Protein AF-A0A356DU57-F1 (afdb_monomer)

Mean predicted aligned error: 13.37 Å

Foldseek 3Di:
DVVVVVVVVVVVVVVVVVVVVVCVVPVLVVLLLLLLLLLLLQCQVVVVVLPPDDPVVNVVSVVVVVVVVVVVVVVVVVLVVLQVVLVVVLLVLQLPFQAQQDDPVLVVPPVSVVVRVVDHTSNVVSCCCPVVNCVPVVVVVVCVVVVVVVVVVSVVSSNVSSVVCSVCVVVVLCVVLVVDDPVCSVLVVVLVVQLSNVSNLVVNLLVCQLVVQQVVQLVQVVVVVQSNSNPLSNQLSVLLSQPPCSLVSSLVSLQVSLSSGDPVSSVVSSVSSNVSVVCCVPPPCCVSDPPPQPCSVQLVVLLVCCCPPVNDVCNNCSVSVSSSVSSVCVSVVVVVVCVPPPPPPLVVLVVVLVVLVVVQVPDPDDDPVSVVVSVVSVVVSVVRVVVVD

Structure (mmCIF, N/CA/C/O backbone):
data_AF-A0A356DU57-F1
#
_entry.id   AF-A0A356DU57-F1
#
loop_
_atom_site.group_PDB
_atom_site.id
_atom_site.type_symbol
_atom_site.label_atom_id
_atom_site.label_alt_id
_atom_site.label_comp_id
_atom_site.label_asym_id
_atom_site.label_entity_id
_atom_site.label_seq_id
_atom_site.pdbx_PDB_ins_code
_atom_site.Cartn_x
_atom_site.Cartn_y
_atom_site.Cartn_z
_atom_site.occupancy
_atom_site.B_iso_or_equiv
_atom_site.auth_seq_id
_atom_site.auth_comp_id
_atom_site.auth_asym_id
_atom_site.auth_atom_id
_atom_site.pdbx_PDB_model_num
ATOM 1 N N . MET A 1 1 ? -37.318 33.998 26.394 1.00 54.06 1 MET A N 1
ATOM 2 C CA . MET A 1 1 ? -36.430 32.819 26.567 1.00 54.06 1 MET A CA 1
ATOM 3 C C . MET A 1 1 ? -35.677 32.451 25.283 1.00 54.06 1 MET A C 1
ATOM 5 O O . MET A 1 1 ? -34.657 31.775 25.387 1.00 54.06 1 MET A O 1
ATOM 9 N N . ASP A 1 2 ? -36.084 32.950 24.110 1.00 60.78 2 ASP A N 1
ATOM 10 C CA . ASP A 1 2 ? -35.479 32.581 22.818 1.00 60.78 2 ASP A CA 1
ATOM 11 C C . ASP A 1 2 ? -34.066 33.132 22.570 1.00 60.78 2 ASP A C 1
ATOM 13 O O . ASP A 1 2 ? -33.224 32.410 22.040 1.00 60.78 2 ASP A O 1
ATOM 17 N N . ASN A 1 3 ? -33.730 34.332 23.065 1.00 67.50 3 ASN A N 1
ATOM 18 C CA . ASN A 1 3 ? -32.384 34.906 22.886 1.00 67.50 3 ASN A CA 1
ATOM 19 C C . ASN A 1 3 ? -31.258 34.086 23.536 1.00 67.50 3 ASN A C 1
ATOM 21 O O . ASN A 1 3 ? -30.157 34.024 22.997 1.00 67.50 3 ASN A O 1
ATOM 25 N N . LYS A 1 4 ? -31.513 33.421 24.673 1.00 69.44 4 LYS A N 1
ATOM 26 C CA . LYS A 1 4 ? -30.494 32.577 25.324 1.00 69.44 4 LYS A CA 1
ATOM 27 C C . LYS A 1 4 ? -30.204 31.318 24.509 1.00 69.44 4 LYS A C 1
ATOM 29 O O . LYS A 1 4 ? -29.050 30.920 24.414 1.00 69.44 4 LYS A O 1
ATOM 34 N N . ARG A 1 5 ? -31.233 30.731 23.887 1.00 69.81 5 ARG A N 1
ATOM 35 C CA . ARG A 1 5 ? -31.081 29.565 23.007 1.00 69.81 5 ARG A CA 1
ATOM 36 C C . ARG A 1 5 ? -30.359 29.950 21.718 1.00 69.81 5 ARG A C 1
ATOM 38 O O . ARG A 1 5 ? -29.391 29.287 21.354 1.00 69.81 5 ARG A O 1
ATOM 45 N N . ALA A 1 6 ? -30.746 31.065 21.097 1.00 72.81 6 ALA A N 1
ATOM 46 C CA . ALA A 1 6 ? -30.064 31.603 19.920 1.00 72.81 6 ALA A CA 1
ATOM 47 C C . ALA A 1 6 ? -28.575 31.882 20.190 1.00 72.81 6 ALA A C 1
ATOM 49 O O . ALA A 1 6 ? -27.726 31.467 19.405 1.00 72.81 6 ALA A O 1
ATOM 50 N N . PHE A 1 7 ? -28.242 32.479 21.341 1.00 79.50 7 PHE A N 1
ATOM 51 C CA . PHE A 1 7 ? -26.852 32.715 21.739 1.00 79.50 7 PHE A CA 1
ATOM 52 C C . PHE A 1 7 ? -26.071 31.411 21.955 1.00 79.50 7 PHE A C 1
ATOM 54 O O . PHE A 1 7 ? -24.942 31.292 21.488 1.00 79.50 7 PHE A O 1
ATOM 61 N N . THR A 1 8 ? -26.668 30.397 22.594 1.00 78.69 8 THR A N 1
ATOM 62 C CA . THR A 1 8 ? -26.006 29.089 22.753 1.00 78.69 8 THR A CA 1
ATOM 63 C C . THR A 1 8 ? -25.794 28.364 21.426 1.00 78.69 8 THR A C 1
ATOM 65 O O . THR A 1 8 ? -24.744 27.754 21.243 1.00 78.69 8 THR A O 1
ATOM 68 N N . TYR A 1 9 ? -26.737 28.454 20.481 1.00 82.81 9 TYR A N 1
ATOM 69 C CA . TYR A 1 9 ? -26.571 27.861 19.152 1.00 82.81 9 TYR A CA 1
ATOM 70 C C . TYR A 1 9 ? -25.523 28.610 18.325 1.00 82.81 9 TYR A C 1
ATOM 72 O O . TYR A 1 9 ? -24.688 27.966 17.698 1.00 82.81 9 TYR A O 1
ATOM 80 N N . ALA A 1 10 ? -25.506 29.945 18.379 1.00 77.75 10 ALA A N 1
ATOM 81 C CA . ALA A 1 10 ? -24.497 30.763 17.711 1.00 77.75 10 ALA A CA 1
ATOM 82 C C . ALA A 1 10 ? -23.092 30.521 18.286 1.00 77.75 10 ALA A C 1
ATOM 84 O O . ALA A 1 10 ? -22.138 30.355 17.532 1.00 77.75 10 ALA A O 1
ATOM 85 N N . ALA A 1 11 ? -22.965 30.420 19.613 1.00 80.94 11 ALA A N 1
ATOM 86 C CA . ALA A 1 11 ? -21.702 30.097 20.269 1.00 80.94 11 ALA A CA 1
ATOM 87 C C . ALA A 1 11 ? -21.226 28.680 19.917 1.00 80.94 11 ALA A C 1
ATOM 89 O O . ALA A 1 11 ? -20.065 28.500 19.558 1.00 80.94 11 ALA A O 1
ATOM 90 N N . ALA A 1 12 ? -22.115 27.681 19.951 1.00 83.00 12 ALA A N 1
ATOM 91 C CA . ALA A 1 12 ? -21.782 26.318 19.541 1.00 83.00 12 ALA A CA 1
ATOM 92 C C . ALA A 1 12 ? -21.354 26.259 18.066 1.00 83.00 12 ALA A C 1
ATOM 94 O O . ALA A 1 12 ? -20.351 25.625 17.747 1.00 83.00 12 ALA A O 1
ATOM 95 N N . PHE A 1 13 ? -22.065 26.959 17.179 1.00 86.25 13 PHE A N 1
ATOM 96 C CA . PHE A 1 13 ? -21.720 27.041 15.763 1.00 86.25 13 PHE A CA 1
ATOM 97 C C . PHE A 1 13 ? -20.368 27.726 15.543 1.00 86.25 13 PHE A C 1
ATOM 99 O O . PHE A 1 13 ? -19.541 27.180 14.821 1.00 86.25 13 PHE A O 1
ATOM 106 N N . SER A 1 14 ? -20.092 28.851 16.214 1.00 76.75 14 SER A N 1
ATOM 107 C CA . SER A 1 14 ? -18.785 29.522 16.152 1.00 76.75 14 SER A CA 1
ATOM 108 C C . SER A 1 14 ? -17.656 28.637 16.664 1.00 76.75 14 SER A C 1
ATOM 110 O O . SER A 1 14 ? -16.602 28.590 16.042 1.00 76.75 14 SER A O 1
ATOM 112 N N . VAL A 1 15 ? -17.859 27.898 17.758 1.00 87.31 15 VAL A N 1
ATOM 113 C CA . VAL A 1 15 ? -16.847 26.961 18.271 1.00 87.31 15 VAL A CA 1
ATOM 114 C C . VAL A 1 15 ? -16.588 25.842 17.266 1.00 87.31 15 VAL A C 1
ATOM 116 O O . VAL A 1 15 ? -15.430 25.510 17.008 1.00 87.31 15 VAL A O 1
ATOM 119 N N . VAL A 1 16 ? -17.637 25.287 16.654 1.00 86.75 16 VAL A N 1
ATOM 120 C CA . VAL A 1 16 ? -17.494 24.259 15.614 1.00 86.75 16 VAL A CA 1
ATOM 121 C C . VAL A 1 16 ? -16.788 24.828 14.383 1.00 86.75 16 VAL A C 1
ATOM 123 O O . VAL A 1 16 ? -15.819 24.232 13.925 1.00 86.75 16 VAL A O 1
ATOM 126 N N . ALA A 1 17 ? -17.204 25.993 13.886 1.00 79.00 17 ALA A N 1
ATOM 127 C CA . ALA A 1 17 ? -16.608 26.651 12.725 1.00 79.00 17 ALA A CA 1
ATOM 128 C C . ALA A 1 17 ? -15.134 27.007 12.961 1.00 79.00 17 ALA A C 1
ATOM 130 O O . ALA A 1 17 ? -14.296 26.752 12.101 1.00 79.00 17 ALA A O 1
ATOM 131 N N . LEU A 1 18 ? -14.798 27.521 14.146 1.00 82.25 18 LEU A N 1
ATOM 132 C CA . LEU A 1 18 ? -13.432 27.868 14.530 1.00 82.25 18 LEU A CA 1
ATOM 133 C C . LEU A 1 18 ? -12.562 26.616 14.702 1.00 82.25 18 LEU A C 1
ATOM 135 O O . LEU A 1 18 ? -11.420 26.599 14.253 1.00 82.25 18 LEU A O 1
ATOM 139 N N . THR A 1 19 ? -13.112 25.533 15.256 1.00 79.56 19 THR A N 1
ATOM 140 C CA . THR A 1 19 ? -12.423 24.232 15.317 1.00 79.56 19 THR A CA 1
ATOM 141 C C . THR A 1 19 ? -12.160 23.684 13.915 1.00 79.56 19 THR A C 1
ATOM 143 O O . THR A 1 19 ? -11.044 23.261 13.626 1.00 79.56 19 THR A O 1
ATOM 146 N N . VAL A 1 20 ? -13.154 23.726 13.022 1.00 79.81 20 VAL A N 1
ATOM 147 C CA . VAL A 1 20 ? -13.007 23.301 11.621 1.00 79.81 20 VAL A CA 1
ATOM 148 C C . VAL A 1 20 ? -11.976 24.164 10.891 1.00 79.81 20 VAL A C 1
ATOM 150 O O . VAL A 1 20 ? -11.138 23.618 10.181 1.00 79.81 20 VAL A O 1
ATOM 153 N N . PHE A 1 21 ? -11.976 25.482 11.109 1.00 78.44 21 PHE A N 1
ATOM 154 C CA . PHE A 1 21 ? -11.005 26.405 10.518 1.00 78.44 21 PHE A CA 1
ATOM 155 C C . PHE A 1 21 ? -9.574 26.124 10.993 1.00 78.44 21 PHE A C 1
ATOM 157 O O . PHE A 1 21 ? -8.658 26.051 10.178 1.00 78.44 21 PHE A O 1
ATOM 164 N N . ILE A 1 22 ? -9.376 25.889 12.295 1.00 76.56 22 ILE A N 1
ATOM 165 C CA . ILE A 1 22 ? -8.065 25.505 12.837 1.00 76.56 22 ILE A CA 1
ATOM 166 C C . ILE A 1 22 ? -7.623 24.154 12.263 1.00 76.56 22 ILE A C 1
ATOM 168 O O . ILE A 1 22 ? -6.485 24.022 11.821 1.00 76.56 22 ILE A O 1
ATOM 172 N N . LEU A 1 23 ? -8.509 23.155 12.219 1.00 72.31 23 LEU A N 1
ATOM 173 C CA . LEU A 1 23 ? -8.186 21.848 11.636 1.00 72.31 23 LEU A CA 1
ATOM 174 C C . LEU A 1 23 ? -7.859 21.943 10.140 1.00 72.31 23 LEU A C 1
ATOM 176 O O . LEU A 1 23 ? -7.007 21.202 9.656 1.00 72.31 23 LEU A O 1
ATOM 180 N N . TRP A 1 24 ? -8.496 22.867 9.419 1.00 72.06 24 TRP A N 1
ATOM 181 C CA . TRP A 1 24 ? -8.188 23.150 8.020 1.00 72.06 24 TRP A CA 1
ATOM 182 C C . TRP A 1 24 ? -6.812 23.811 7.856 1.00 72.06 24 TRP A C 1
ATOM 184 O O . TRP A 1 24 ? -6.039 23.393 6.994 1.00 72.06 24 TRP A O 1
ATOM 194 N N . GLN A 1 25 ? -6.464 24.762 8.729 1.00 74.12 25 GLN A N 1
ATOM 195 C CA . GLN A 1 25 ? -5.154 25.425 8.731 1.00 74.12 25 GLN A CA 1
ATOM 196 C C . GLN A 1 25 ? -4.005 24.452 9.039 1.00 74.12 25 GLN A C 1
ATOM 198 O O . GLN A 1 25 ? -2.888 24.641 8.561 1.00 74.12 25 GLN A O 1
ATOM 203 N N . VAL A 1 26 ? -4.277 23.401 9.819 1.00 75.25 26 VAL A N 1
ATOM 204 C CA . VAL A 1 26 ? -3.296 22.377 10.207 1.00 75.25 26 VAL A CA 1
ATOM 205 C C . VAL A 1 26 ? -3.611 21.020 9.559 1.00 75.25 26 VAL A C 1
ATOM 207 O O . VAL A 1 26 ? -3.512 19.963 10.187 1.00 75.25 26 VAL A O 1
ATOM 210 N N . ASN A 1 27 ? -3.991 21.051 8.281 1.00 76.12 27 ASN A N 1
ATOM 211 C CA . ASN A 1 27 ? -4.354 19.871 7.494 1.00 76.12 27 AS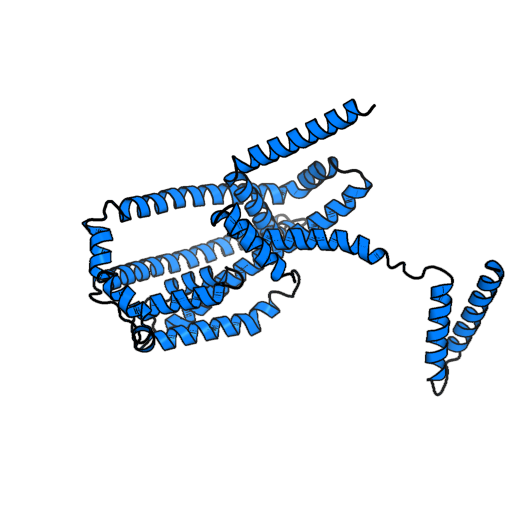N A CA 1
ATOM 212 C C . ASN A 1 27 ? -3.323 18.723 7.578 1.00 76.12 27 ASN A C 1
ATOM 214 O O . ASN A 1 27 ? -3.715 17.568 7.738 1.00 76.12 27 ASN A O 1
ATOM 218 N N . GLU A 1 28 ? -2.023 19.026 7.553 1.00 76.69 28 GLU A N 1
ATOM 219 C CA . GLU A 1 28 ? -0.937 18.039 7.658 1.00 76.69 28 GLU A CA 1
ATOM 220 C C . GLU A 1 28 ? -0.982 17.268 8.986 1.00 76.69 28 GLU A C 1
ATOM 222 O O . GLU A 1 28 ? -0.871 16.042 9.011 1.00 76.69 28 GLU A O 1
ATOM 227 N N . VAL A 1 29 ? -1.237 17.957 10.104 1.00 83.12 29 VAL A N 1
ATOM 228 C CA . VAL A 1 29 ? -1.334 17.303 11.419 1.00 83.12 29 VAL A CA 1
ATOM 229 C C . VAL A 1 29 ? -2.564 16.405 11.485 1.00 83.12 29 VAL A C 1
ATOM 231 O O . VAL A 1 29 ? -2.495 15.330 12.079 1.00 83.12 29 VAL A O 1
ATOM 234 N N . VAL A 1 30 ? -3.670 16.791 10.843 1.00 84.62 30 VAL A N 1
ATOM 235 C CA . VAL A 1 30 ? -4.871 15.946 10.764 1.00 84.62 30 VAL A CA 1
ATOM 236 C C . VAL A 1 30 ? -4.589 14.671 9.969 1.00 84.62 30 VAL A C 1
ATOM 238 O O . VAL A 1 30 ? -4.970 13.586 10.411 1.00 84.62 30 VAL A O 1
ATOM 241 N N . ILE A 1 31 ? -3.879 14.767 8.841 1.00 86.06 31 ILE A N 1
ATOM 242 C CA . ILE A 1 31 ? -3.482 13.591 8.053 1.00 86.06 31 ILE A CA 1
ATOM 243 C C . ILE A 1 31 ? -2.584 12.675 8.888 1.00 86.06 31 ILE A C 1
ATOM 245 O O . ILE A 1 31 ? -2.854 11.476 8.976 1.00 86.06 31 ILE A O 1
ATOM 249 N N . TYR A 1 32 ? -1.555 13.221 9.541 1.00 89.75 32 TYR A N 1
ATOM 250 C CA . TYR A 1 32 ? -0.648 12.433 10.381 1.00 89.75 32 TYR A CA 1
ATOM 251 C C . TYR A 1 32 ? -1.383 11.777 11.547 1.00 89.75 32 TYR A C 1
ATOM 253 O O . TYR A 1 32 ? -1.158 10.602 11.843 1.00 89.75 32 TYR A O 1
ATOM 261 N N . PHE A 1 33 ? -2.316 12.498 12.165 1.00 87.81 33 PHE A N 1
ATOM 262 C CA . PHE A 1 33 ? -3.172 11.963 13.212 1.00 87.81 33 PHE A CA 1
ATOM 263 C C . PHE A 1 33 ? -4.012 10.785 12.702 1.00 87.81 33 PHE A C 1
ATOM 265 O O . PHE A 1 33 ? -3.965 9.704 13.292 1.00 87.81 33 PHE A O 1
ATOM 272 N N . LEU A 1 34 ? -4.716 10.936 11.578 1.00 89.31 34 LEU A N 1
ATOM 273 C CA . LEU A 1 34 ? -5.542 9.867 11.007 1.00 89.31 34 LEU A CA 1
ATOM 274 C C . LEU A 1 34 ? -4.708 8.656 10.570 1.00 89.31 34 LEU A C 1
ATOM 276 O O . LEU A 1 34 ? -5.070 7.519 10.876 1.00 89.31 34 LEU A O 1
ATOM 280 N N . LEU A 1 35 ? -3.565 8.881 9.918 1.00 90.94 35 LEU A N 1
ATOM 281 C CA . LEU A 1 35 ? -2.644 7.807 9.540 1.00 90.94 35 LEU A CA 1
ATOM 282 C C . LEU A 1 35 ? -2.079 7.087 10.767 1.00 90.94 35 LEU A C 1
ATOM 284 O O . LEU A 1 35 ? -1.934 5.866 10.736 1.00 90.94 35 LEU A O 1
ATOM 288 N N . SER A 1 36 ? -1.814 7.805 11.861 1.00 92.31 36 SER A N 1
ATOM 289 C CA . SER A 1 36 ? -1.348 7.201 13.113 1.00 92.31 36 SER A CA 1
ATOM 290 C C . SER A 1 36 ? -2.403 6.308 13.762 1.00 92.31 36 SER A C 1
ATOM 292 O O . SER A 1 36 ? -2.055 5.261 14.303 1.00 92.31 36 SER A O 1
ATOM 294 N N . LEU A 1 37 ? -3.690 6.660 13.655 1.00 91.00 37 LEU A N 1
ATOM 295 C CA . LEU A 1 37 ? -4.784 5.815 14.132 1.00 91.00 37 LEU A CA 1
ATOM 296 C C . LEU A 1 37 ? -4.881 4.530 13.310 1.00 91.00 37 LEU A C 1
ATOM 298 O O . LEU A 1 37 ? -4.974 3.446 13.883 1.00 91.00 37 LEU A O 1
ATOM 302 N N . VAL A 1 38 ? -4.800 4.639 11.978 1.00 91.75 38 VAL A N 1
ATOM 303 C CA . VAL A 1 38 ? -4.789 3.469 11.085 1.00 91.75 38 VAL A CA 1
ATOM 304 C C . VAL A 1 38 ? -3.577 2.587 11.380 1.00 91.75 38 VAL A C 1
ATOM 306 O O . VAL A 1 38 ? -3.723 1.378 11.550 1.00 91.75 38 VAL A O 1
ATOM 309 N N . LEU A 1 39 ? -2.386 3.176 11.503 1.00 92.88 39 LEU A N 1
ATOM 310 C CA . LEU A 1 39 ? -1.169 2.436 11.829 1.00 92.88 39 LEU A CA 1
ATOM 311 C C . LEU A 1 39 ? -1.253 1.787 13.219 1.00 92.88 39 LEU A C 1
ATOM 313 O O . LEU A 1 39 ? -0.836 0.642 13.388 1.00 92.88 39 LEU A O 1
ATOM 317 N N . GLY A 1 40 ? -1.831 2.479 14.198 1.00 91.19 40 GLY A N 1
ATOM 318 C CA . GLY A 1 40 ? -2.050 1.947 15.541 1.00 91.19 40 GLY A CA 1
ATOM 319 C C . GLY A 1 40 ? -2.976 0.738 15.507 1.00 91.19 40 GLY A C 1
ATOM 320 O O . GLY A 1 40 ? -2.666 -0.293 16.098 1.00 91.19 40 GLY A O 1
ATOM 321 N N . ALA A 1 41 ? -4.057 0.816 14.733 1.00 90.50 41 ALA A N 1
ATOM 322 C CA . ALA A 1 41 ? -4.977 -0.293 14.513 1.00 90.50 41 ALA A CA 1
ATOM 323 C C . ALA A 1 41 ? -4.325 -1.496 13.800 1.00 90.50 41 ALA A C 1
ATOM 325 O O . ALA A 1 41 ? -4.656 -2.645 14.100 1.00 90.50 41 ALA A O 1
ATOM 326 N N . ILE A 1 42 ? -3.376 -1.265 12.884 1.00 91.69 42 ILE A N 1
ATOM 327 C CA . ILE A 1 42 ? -2.590 -2.331 12.232 1.00 91.69 42 ILE A CA 1
ATOM 328 C C . ILE A 1 42 ? -1.709 -3.064 13.251 1.00 91.69 42 ILE A C 1
ATOM 330 O O . ILE A 1 42 ? -1.654 -4.294 13.239 1.00 91.69 42 ILE A O 1
ATOM 334 N N . ILE A 1 43 ? -1.025 -2.318 14.124 1.00 90.19 43 ILE A N 1
ATOM 335 C CA . ILE A 1 43 ? -0.075 -2.856 15.114 1.00 90.19 43 ILE A CA 1
ATOM 336 C C . ILE A 1 43 ? -0.806 -3.482 16.314 1.00 90.19 43 ILE A C 1
ATOM 338 O O . ILE A 1 43 ? -0.270 -4.360 16.993 1.00 90.19 43 ILE A O 1
ATOM 342 N N . ARG A 1 44 ? -2.051 -3.073 16.574 1.00 87.81 44 ARG A N 1
ATOM 343 C CA . ARG A 1 44 ? -2.813 -3.437 17.773 1.00 87.81 44 ARG A CA 1
ATOM 344 C C . ARG A 1 44 ? -2.904 -4.935 18.077 1.00 87.81 44 ARG A C 1
ATOM 346 O O . ARG A 1 44 ? -2.620 -5.276 19.221 1.00 87.81 44 ARG A O 1
ATOM 353 N N . PRO A 1 45 ? -3.201 -5.846 17.130 1.00 86.62 45 PRO A N 1
ATOM 354 C CA . PRO A 1 45 ? -3.248 -7.278 17.430 1.00 86.62 45 PRO A CA 1
ATOM 355 C C . PRO A 1 45 ? -1.931 -7.809 18.007 1.00 86.62 45 PRO A C 1
ATOM 357 O O . PRO A 1 45 ? -1.940 -8.667 18.886 1.00 86.62 45 PRO A O 1
ATOM 360 N N . PHE A 1 46 ? -0.797 -7.269 17.551 1.00 85.56 46 PHE A N 1
ATOM 361 C CA . PHE A 1 46 ? 0.515 -7.611 18.090 1.00 85.56 46 PHE A CA 1
ATOM 362 C C . PHE A 1 46 ? 0.704 -7.047 19.504 1.00 85.56 46 PHE A C 1
ATOM 364 O O . PHE A 1 46 ? 1.157 -7.762 20.394 1.00 85.56 46 PHE A O 1
ATOM 371 N N . ALA A 1 47 ? 0.305 -5.796 19.744 1.00 84.44 47 ALA A N 1
ATOM 372 C CA . ALA A 1 47 ? 0.357 -5.202 21.080 1.00 84.44 47 ALA A CA 1
ATOM 373 C C . ALA A 1 47 ? -0.541 -5.946 22.087 1.00 84.44 47 ALA A C 1
ATOM 375 O O . ALA A 1 47 ? -0.127 -6.183 23.221 1.00 84.44 47 ALA A O 1
ATOM 376 N N . ASP A 1 48 ? -1.742 -6.355 21.674 1.00 84.88 48 ASP A N 1
ATOM 377 C CA . ASP A 1 48 ? -2.671 -7.125 22.502 1.00 84.88 48 ASP A CA 1
ATOM 378 C C . ASP A 1 48 ? -2.171 -8.552 22.755 1.00 84.88 48 ASP A C 1
ATOM 380 O O . ASP A 1 48 ? -2.308 -9.048 23.870 1.00 84.88 48 ASP A O 1
ATOM 384 N N . TYR A 1 49 ? -1.508 -9.183 21.780 1.00 85.06 49 TYR A N 1
ATOM 385 C CA . TYR A 1 49 ? -0.861 -10.488 21.958 1.00 85.06 49 TYR A CA 1
ATOM 386 C C . TYR A 1 49 ? 0.217 -10.480 23.059 1.00 85.06 49 TYR A C 1
ATOM 388 O O . TYR A 1 49 ? 0.430 -11.496 23.726 1.00 85.06 49 TYR A O 1
ATOM 396 N N . LEU A 1 50 ? 0.878 -9.338 23.278 1.00 85.19 50 LEU A N 1
ATOM 397 C CA . LEU A 1 50 ? 1.875 -9.164 24.339 1.00 85.19 50 LEU A CA 1
ATOM 398 C C . LEU A 1 50 ? 1.251 -8.946 25.728 1.00 85.19 50 LEU A C 1
ATOM 400 O O . LEU A 1 50 ? 1.931 -9.155 26.738 1.00 85.19 50 LEU A O 1
ATOM 404 N N . LYS A 1 51 ? -0.025 -8.543 25.816 1.00 83.38 51 LYS A N 1
ATOM 405 C CA . LYS A 1 51 ? -0.704 -8.319 27.101 1.00 83.38 51 LYS A CA 1
ATOM 406 C C . LYS A 1 51 ? -0.920 -9.661 27.811 1.00 83.38 51 LYS A C 1
ATOM 408 O O . LYS A 1 51 ? -1.517 -10.581 27.267 1.00 83.38 51 LYS A O 1
ATOM 413 N N . GLY A 1 52 ? -0.432 -9.775 29.048 1.00 80.50 52 GLY A N 1
ATOM 414 C CA . GLY A 1 52 ? -0.583 -10.983 29.873 1.00 80.50 52 GLY A CA 1
ATOM 415 C C . GLY A 1 52 ? 0.451 -12.089 29.618 1.00 80.50 52 GLY A C 1
ATOM 416 O O . GLY A 1 52 ? 0.344 -13.163 30.206 1.00 80.50 52 GLY A O 1
ATOM 417 N N . LYS A 1 53 ? 1.464 -11.845 28.777 1.00 88.62 53 LYS A N 1
ATOM 418 C CA . LYS A 1 53 ? 2.595 -12.761 28.561 1.00 88.62 53 LYS A CA 1
ATOM 419 C C . LYS A 1 53 ? 3.677 -12.579 29.633 1.00 88.62 53 LYS A C 1
ATOM 421 O O . LYS A 1 53 ? 3.824 -11.504 30.215 1.00 88.62 53 LYS A O 1
ATOM 426 N N . SER A 1 54 ? 4.461 -13.629 29.893 1.00 91.12 54 SER A N 1
ATOM 427 C CA . SER A 1 54 ? 5.602 -13.542 30.819 1.00 91.12 54 SER A CA 1
ATOM 428 C C . SER A 1 54 ? 6.710 -12.643 30.251 1.00 91.12 54 SER A C 1
ATOM 430 O O . SER A 1 54 ? 6.811 -12.464 29.036 1.00 91.12 54 SER A O 1
ATOM 432 N N . ARG A 1 55 ? 7.593 -12.100 31.106 1.00 88.62 55 ARG A N 1
ATOM 433 C CA . ARG A 1 55 ? 8.701 -11.223 30.660 1.00 88.62 55 ARG A CA 1
ATOM 434 C C . ARG A 1 55 ? 9.550 -11.861 29.550 1.00 88.62 55 ARG A C 1
ATOM 436 O O . ARG A 1 55 ? 9.916 -11.179 28.602 1.00 88.62 55 ARG A O 1
ATOM 443 N N . ILE A 1 56 ? 9.799 -13.169 29.633 1.00 89.56 56 ILE A N 1
ATOM 444 C CA . ILE A 1 56 ? 10.566 -13.928 28.631 1.00 89.56 56 ILE A CA 1
ATOM 445 C C . ILE A 1 56 ? 9.810 -13.998 27.300 1.00 89.56 56 ILE A C 1
ATOM 447 O O . ILE A 1 56 ? 10.396 -13.761 26.250 1.00 89.56 56 ILE A O 1
ATOM 451 N N . GLN A 1 57 ? 8.502 -14.272 27.330 1.00 88.69 57 GLN A N 1
ATOM 452 C CA . GLN A 1 57 ? 7.671 -14.317 26.121 1.00 88.69 57 GLN A CA 1
ATOM 453 C C . GLN A 1 57 ? 7.580 -12.949 25.438 1.00 88.69 57 GLN A C 1
ATOM 455 O O . GLN A 1 57 ? 7.575 -12.884 24.209 1.00 88.69 57 GLN A O 1
ATOM 460 N N . ILE A 1 58 ? 7.544 -11.863 26.217 1.00 87.88 58 ILE A N 1
ATOM 461 C CA . ILE A 1 58 ? 7.589 -10.495 25.690 1.00 87.88 58 ILE A CA 1
ATOM 462 C C . ILE A 1 58 ? 8.930 -10.248 24.994 1.00 87.88 58 ILE A C 1
ATOM 464 O O . ILE A 1 58 ? 8.934 -9.838 23.836 1.00 87.88 58 ILE A O 1
ATOM 468 N N . ILE A 1 59 ? 10.055 -10.555 25.651 1.00 89.19 59 ILE A N 1
ATOM 469 C CA . ILE A 1 59 ? 11.397 -10.398 25.064 1.00 89.19 59 ILE A CA 1
ATOM 470 C C . ILE A 1 59 ? 11.522 -11.217 23.777 1.00 89.19 59 ILE A C 1
ATOM 472 O O . ILE A 1 59 ? 11.964 -10.682 22.766 1.00 89.19 59 ILE A O 1
ATOM 476 N N . LEU A 1 60 ? 11.084 -12.479 23.783 1.00 89.88 60 LEU A N 1
ATOM 477 C CA . LEU A 1 60 ? 11.151 -13.353 22.611 1.00 89.88 60 LEU A CA 1
ATOM 478 C C . LEU A 1 60 ? 10.286 -12.829 21.456 1.00 89.88 60 LEU A C 1
ATOM 480 O O . LEU A 1 60 ? 10.713 -12.854 20.306 1.00 89.88 60 LEU A O 1
ATOM 484 N N . SER A 1 61 ? 9.094 -12.312 21.756 1.00 87.88 61 SER A N 1
ATOM 485 C CA . SER A 1 61 ? 8.198 -11.740 20.745 1.00 87.88 61 SER A CA 1
ATOM 486 C C . SER A 1 61 ? 8.750 -10.435 20.166 1.00 87.88 61 SER A C 1
ATOM 488 O O . SER A 1 61 ? 8.669 -10.221 18.959 1.00 87.88 61 SER A O 1
ATOM 490 N N . ILE A 1 62 ? 9.352 -9.579 21.000 1.00 88.19 62 ILE A N 1
ATOM 491 C CA . ILE A 1 62 ? 10.028 -8.351 20.556 1.00 88.19 62 ILE A CA 1
ATOM 492 C C . ILE A 1 62 ? 11.266 -8.697 19.722 1.00 88.19 62 ILE A C 1
ATOM 494 O O . ILE A 1 62 ? 11.457 -8.114 18.659 1.00 88.19 62 ILE A O 1
ATOM 498 N N . ALA A 1 63 ? 12.077 -9.666 20.152 1.00 90.56 63 ALA A N 1
ATOM 499 C CA . ALA A 1 63 ? 13.238 -10.137 19.399 1.00 90.56 63 ALA A CA 1
ATOM 500 C C . ALA A 1 63 ? 12.825 -10.731 18.043 1.00 90.56 63 ALA A C 1
ATOM 502 O O . ALA A 1 63 ? 13.425 -10.406 17.022 1.00 90.56 63 ALA A O 1
ATOM 503 N N . GLY A 1 64 ? 11.755 -11.532 18.012 1.00 90.94 64 GLY A N 1
ATOM 504 C CA . GLY A 1 64 ? 11.168 -12.052 16.777 1.00 90.94 64 GLY A CA 1
ATOM 505 C C . GLY A 1 64 ? 10.680 -10.938 15.848 1.00 90.94 64 GLY A C 1
ATOM 506 O O . GLY A 1 64 ? 10.987 -10.958 14.659 1.00 90.94 64 GLY A O 1
ATOM 507 N N . LEU A 1 65 ? 9.991 -9.924 16.382 1.00 88.94 65 LEU A N 1
ATOM 508 C CA . LEU A 1 65 ? 9.580 -8.753 15.604 1.00 88.94 65 LEU A CA 1
ATOM 509 C C . LEU A 1 65 ? 10.791 -7.995 15.040 1.00 88.94 65 LEU A C 1
ATOM 511 O O . LEU A 1 65 ? 10.791 -7.650 13.861 1.00 88.94 65 LEU A O 1
ATOM 515 N N . LEU A 1 66 ? 11.825 -7.757 15.851 1.00 89.19 66 LEU A N 1
ATOM 516 C CA . LEU A 1 66 ? 13.053 -7.093 15.408 1.00 89.19 66 LEU A CA 1
ATOM 517 C C . LEU A 1 66 ? 13.756 -7.883 14.302 1.00 89.19 66 LEU A C 1
ATOM 519 O O . LEU A 1 66 ? 14.216 -7.278 13.338 1.00 89.19 66 LEU A O 1
ATOM 523 N N . LEU A 1 67 ? 13.783 -9.215 14.389 1.00 93.94 67 LEU A N 1
ATOM 524 C CA . LEU A 1 67 ? 14.310 -10.075 13.326 1.00 93.94 67 LEU A CA 1
ATOM 525 C C . LEU A 1 67 ? 13.486 -9.975 12.038 1.00 93.94 67 LEU A C 1
ATOM 527 O O . LEU A 1 67 ? 14.067 -9.876 10.961 1.00 93.94 67 LEU A O 1
ATOM 531 N N . VAL A 1 68 ? 12.152 -9.946 12.127 1.00 91.00 68 VAL A N 1
ATOM 532 C CA . VAL A 1 68 ? 11.279 -9.746 10.955 1.00 91.00 68 VAL A CA 1
ATOM 533 C C . VAL A 1 68 ? 11.514 -8.371 10.327 1.00 91.00 68 VAL A C 1
ATOM 535 O O . VAL A 1 68 ? 11.643 -8.275 9.107 1.00 91.00 68 VAL A O 1
ATOM 538 N N . ILE A 1 69 ? 11.625 -7.314 11.137 1.00 88.69 69 ILE A N 1
ATOM 539 C CA . ILE A 1 69 ? 11.912 -5.953 10.661 1.00 88.69 69 ILE A CA 1
ATOM 540 C C . ILE A 1 69 ? 13.302 -5.888 10.020 1.00 88.69 69 ILE A C 1
ATOM 542 O O . ILE A 1 69 ? 13.441 -5.320 8.940 1.00 88.69 69 ILE A O 1
ATOM 546 N N . ALA A 1 70 ? 14.319 -6.492 10.637 1.00 91.88 70 ALA A N 1
ATOM 547 C CA . ALA A 1 70 ? 15.672 -6.546 10.091 1.00 91.88 70 ALA A CA 1
ATOM 548 C C . ALA A 1 70 ? 15.719 -7.335 8.773 1.00 91.88 70 ALA A C 1
ATOM 550 O O . ALA A 1 70 ? 16.328 -6.878 7.808 1.00 91.88 70 ALA A O 1
ATOM 551 N N . GLY A 1 71 ? 15.026 -8.476 8.699 1.00 93.81 71 GLY A N 1
ATOM 552 C CA . GLY A 1 71 ? 14.901 -9.277 7.481 1.00 93.81 71 GLY A CA 1
ATOM 553 C C . GLY A 1 71 ? 14.185 -8.525 6.358 1.00 93.81 71 GLY A C 1
ATOM 554 O O . GLY A 1 71 ? 14.668 -8.509 5.225 1.00 93.81 71 GLY A O 1
ATOM 555 N N . LEU A 1 72 ? 13.083 -7.835 6.671 1.00 91.31 72 LEU A N 1
ATOM 556 C CA . LEU A 1 72 ? 12.380 -6.973 5.720 1.00 91.31 72 LEU A CA 1
ATOM 557 C C . LEU A 1 72 ? 13.264 -5.802 5.271 1.00 91.31 72 LEU A C 1
ATOM 559 O O . LEU A 1 72 ? 13.324 -5.505 4.081 1.00 91.31 72 LEU A O 1
ATOM 563 N N . GLY A 1 73 ? 13.986 -5.167 6.196 1.00 89.81 73 GLY A N 1
ATOM 564 C CA . GLY A 1 73 ? 14.922 -4.083 5.903 1.00 89.81 73 GLY A CA 1
ATOM 565 C C . GLY A 1 73 ? 16.059 -4.530 4.985 1.00 89.81 73 GLY A C 1
ATOM 566 O O . GLY A 1 73 ? 16.360 -3.853 4.004 1.00 89.81 73 GLY A O 1
ATOM 567 N N . TYR A 1 74 ? 16.633 -5.707 5.235 1.00 92.81 74 TYR A N 1
ATOM 568 C CA . TYR A 1 74 ? 17.648 -6.306 4.371 1.00 92.81 74 TYR A CA 1
ATOM 569 C C . TYR A 1 74 ? 17.088 -6.654 2.983 1.00 92.81 74 TYR A C 1
ATOM 571 O O . TYR A 1 74 ? 17.703 -6.332 1.966 1.00 92.81 74 TYR A O 1
ATOM 579 N N . PHE A 1 75 ? 15.885 -7.236 2.917 1.00 91.81 75 PHE A N 1
ATOM 580 C CA . PHE A 1 75 ? 15.191 -7.491 1.652 1.00 91.81 75 PHE A CA 1
ATOM 581 C C . PHE A 1 75 ? 14.960 -6.198 0.855 1.00 91.81 75 PHE A C 1
ATOM 583 O O . PHE A 1 75 ? 15.242 -6.147 -0.345 1.00 91.81 75 PHE A O 1
ATOM 590 N N . LEU A 1 76 ? 14.495 -5.133 1.510 1.00 90.19 76 LEU A N 1
ATOM 591 C CA . LEU A 1 76 ? 14.307 -3.823 0.886 1.00 90.19 76 LEU A CA 1
ATOM 592 C C . LEU A 1 76 ? 15.636 -3.218 0.422 1.00 90.19 76 LEU A C 1
ATOM 594 O O . LEU A 1 76 ? 15.697 -2.705 -0.691 1.00 90.19 76 LEU A O 1
ATOM 598 N N . TYR A 1 77 ? 16.704 -3.332 1.214 1.00 89.69 77 TYR A N 1
ATOM 599 C CA . TYR A 1 77 ? 18.043 -2.862 0.849 1.00 89.69 77 TYR A CA 1
ATOM 600 C C . TYR A 1 77 ? 18.555 -3.520 -0.443 1.00 89.69 77 TYR A C 1
ATOM 602 O O . TYR A 1 77 ? 18.996 -2.825 -1.363 1.00 89.69 77 TYR A O 1
ATOM 610 N N . LEU A 1 78 ? 18.421 -4.846 -0.563 1.00 90.69 78 LEU A N 1
ATOM 611 C CA . LEU A 1 78 ? 18.809 -5.573 -1.777 1.00 90.69 78 LEU A CA 1
ATOM 612 C C . LEU A 1 78 ? 18.005 -5.124 -3.003 1.00 90.69 78 LEU A C 1
ATOM 614 O O . LEU A 1 78 ? 18.569 -4.935 -4.085 1.00 90.69 78 LEU A O 1
ATOM 618 N N . ASN A 1 79 ? 16.694 -4.935 -2.842 1.00 90.19 79 ASN A N 1
ATOM 619 C CA . ASN A 1 79 ? 15.838 -4.447 -3.921 1.00 90.19 79 ASN A CA 1
ATOM 620 C C . ASN A 1 79 ? 16.152 -2.995 -4.285 1.00 90.19 79 ASN A C 1
ATOM 622 O O . ASN A 1 79 ? 16.155 -2.676 -5.466 1.00 90.19 79 ASN A O 1
ATOM 626 N N . MET A 1 80 ? 16.491 -2.137 -3.321 1.00 86.00 80 MET A N 1
ATOM 627 C CA . MET A 1 80 ? 16.871 -0.744 -3.574 1.00 86.00 80 MET A CA 1
ATOM 628 C C . MET A 1 80 ? 18.161 -0.650 -4.397 1.00 86.00 80 MET A C 1
ATOM 630 O O . MET A 1 80 ? 18.255 0.156 -5.321 1.00 86.00 80 MET A O 1
ATOM 634 N N . MET A 1 81 ? 19.137 -1.520 -4.122 1.00 88.12 81 MET A N 1
ATOM 635 C CA . MET A 1 81 ? 20.370 -1.607 -4.910 1.00 88.12 81 MET A CA 1
ATOM 636 C C . MET A 1 81 ? 20.126 -2.107 -6.345 1.00 88.12 81 MET A C 1
ATOM 638 O O . MET A 1 81 ? 20.853 -1.732 -7.264 1.00 88.12 81 MET A O 1
ATOM 642 N N . ARG A 1 82 ? 19.121 -2.964 -6.562 1.00 90.75 82 ARG A N 1
ATOM 643 C CA . ARG A 1 82 ? 18.697 -3.365 -7.916 1.00 90.75 82 ARG A CA 1
ATOM 644 C C . ARG A 1 82 ? 17.922 -2.250 -8.604 1.00 90.75 82 ARG A C 1
ATOM 646 O O . ARG A 1 82 ? 18.226 -1.923 -9.743 1.00 90.75 82 ARG A O 1
ATOM 653 N N . LEU A 1 83 ? 16.995 -1.627 -7.884 1.00 90.31 83 LEU A N 1
ATOM 654 C CA . LEU A 1 83 ? 16.175 -0.525 -8.359 1.00 90.31 83 LEU A CA 1
ATOM 655 C C . LEU A 1 83 ? 17.038 0.642 -8.836 1.00 90.31 83 LEU A C 1
ATOM 657 O O . LEU A 1 83 ? 16.776 1.176 -9.903 1.00 90.31 83 LEU A O 1
ATOM 661 N N . SER A 1 84 ? 18.100 1.004 -8.111 1.00 86.06 84 SER A N 1
ATOM 662 C CA . SER A 1 84 ? 19.008 2.072 -8.547 1.00 86.06 84 SER A CA 1
ATOM 663 C C . SER A 1 84 ? 19.698 1.742 -9.873 1.00 86.06 84 SER A C 1
ATOM 665 O O . SER A 1 84 ? 19.794 2.603 -10.745 1.00 86.06 84 SER A O 1
ATOM 667 N N . LYS A 1 85 ? 20.113 0.485 -10.078 1.00 90.94 85 LYS A N 1
ATOM 668 C CA . LYS A 1 85 ? 20.664 0.022 -11.360 1.00 90.94 85 LYS A CA 1
ATOM 669 C C . LYS A 1 85 ? 19.615 0.055 -12.468 1.00 90.94 85 LYS A C 1
ATOM 671 O O . LYS A 1 85 ? 19.915 0.544 -13.549 1.00 90.94 85 LYS A O 1
ATOM 676 N N . GLU A 1 86 ? 18.402 -0.426 -12.204 1.00 91.25 86 GLU A N 1
ATOM 677 C CA . GLU A 1 86 ? 17.289 -0.413 -13.164 1.00 91.25 86 GLU A CA 1
ATOM 678 C C . GLU A 1 86 ? 16.893 1.014 -13.558 1.00 91.25 86 GLU A C 1
ATOM 680 O O . GLU A 1 86 ? 16.717 1.296 -14.740 1.00 91.25 86 GLU A O 1
ATOM 685 N N . VAL A 1 87 ? 16.829 1.933 -12.592 1.00 87.75 87 VAL A N 1
ATOM 686 C CA . VAL A 1 87 ? 16.567 3.357 -12.832 1.00 87.75 87 VAL A CA 1
ATOM 687 C C . VAL A 1 87 ? 17.687 3.970 -13.667 1.00 87.75 87 VAL A C 1
ATOM 689 O O . VAL A 1 87 ? 17.390 4.603 -14.673 1.00 87.75 87 VAL A O 1
ATOM 692 N N . ASN A 1 88 ? 18.959 3.733 -13.330 1.00 86.56 88 ASN A N 1
ATOM 693 C CA . ASN A 1 88 ? 20.087 4.229 -14.127 1.00 86.56 88 ASN A CA 1
ATOM 694 C C . ASN A 1 88 ? 20.062 3.674 -15.561 1.00 86.56 88 ASN A C 1
ATOM 696 O O . ASN A 1 88 ? 20.295 4.409 -16.517 1.00 86.56 88 ASN A O 1
ATOM 700 N N . LEU A 1 89 ? 19.734 2.390 -15.730 1.00 88.88 89 LEU A N 1
ATOM 701 C CA . LEU A 1 89 ? 19.561 1.779 -17.048 1.00 88.88 89 LEU A CA 1
ATOM 702 C C . LEU A 1 89 ? 18.399 2.412 -17.820 1.00 88.88 89 LEU A C 1
ATOM 704 O O . LEU A 1 89 ? 18.539 2.667 -19.014 1.00 88.88 89 LEU A O 1
ATOM 708 N N . MET A 1 90 ? 17.267 2.680 -17.166 1.00 85.88 90 MET A N 1
ATOM 709 C CA . MET A 1 90 ? 16.110 3.328 -17.789 1.00 85.88 90 MET A CA 1
ATOM 710 C C . MET A 1 90 ? 16.445 4.760 -18.211 1.00 85.88 90 MET A C 1
ATOM 712 O O . MET A 1 90 ? 16.166 5.140 -19.343 1.00 85.88 90 MET A O 1
ATOM 716 N N . VAL A 1 91 ? 17.109 5.519 -17.339 1.00 84.31 91 VAL A N 1
ATOM 717 C CA . VAL A 1 91 ? 17.600 6.874 -17.620 1.00 84.31 91 VAL A CA 1
ATOM 718 C C . VAL A 1 91 ? 18.522 6.870 -18.842 1.00 84.31 91 VAL A C 1
ATOM 720 O O . VAL A 1 91 ? 18.287 7.620 -19.786 1.00 84.31 91 VAL A O 1
ATOM 723 N N . ASN A 1 92 ? 19.494 5.956 -18.890 1.00 83.94 92 ASN A N 1
ATOM 724 C CA . ASN A 1 92 ? 20.385 5.807 -20.044 1.00 83.94 92 ASN A CA 1
ATOM 725 C C . ASN A 1 92 ? 19.631 5.393 -21.317 1.00 83.94 92 ASN A C 1
ATOM 727 O O . ASN A 1 92 ? 19.978 5.831 -22.412 1.00 83.94 92 ASN A O 1
ATOM 731 N N . THR A 1 93 ? 18.607 4.547 -21.193 1.00 85.50 93 THR A N 1
ATOM 732 C CA . THR A 1 93 ? 17.794 4.096 -22.334 1.00 85.50 93 THR A CA 1
ATOM 733 C C . THR A 1 93 ? 16.991 5.253 -22.916 1.00 85.50 93 THR A C 1
ATOM 735 O O . THR A 1 93 ? 16.980 5.421 -24.129 1.00 85.50 93 THR A O 1
ATOM 738 N N . ILE A 1 94 ? 16.380 6.079 -22.060 1.00 83.25 94 ILE A N 1
ATOM 739 C CA . ILE A 1 94 ? 15.605 7.261 -22.458 1.00 83.25 94 ILE A CA 1
ATOM 740 C C . ILE A 1 94 ? 16.514 8.322 -23.091 1.00 83.25 94 ILE A C 1
ATOM 742 O O . ILE A 1 94 ? 16.186 8.825 -24.162 1.00 83.25 94 ILE A O 1
ATOM 746 N N . SER A 1 95 ? 17.668 8.613 -22.480 1.00 81.38 95 SER A N 1
ATOM 747 C CA . SER A 1 95 ? 18.636 9.599 -22.990 1.00 81.38 95 SER A CA 1
ATOM 748 C C . SER A 1 95 ? 19.134 9.260 -24.399 1.00 81.38 95 SER A C 1
ATOM 750 O O . SER A 1 95 ? 19.240 10.131 -25.254 1.00 81.38 95 SER A O 1
ATOM 752 N N . ASN A 1 96 ? 19.356 7.976 -24.688 1.00 83.12 96 ASN A N 1
ATOM 753 C CA . ASN A 1 96 ? 19.815 7.531 -26.006 1.00 83.12 96 ASN A CA 1
ATOM 754 C C . ASN A 1 96 ? 18.672 7.311 -27.019 1.00 83.12 96 ASN A C 1
ATOM 756 O O . ASN A 1 96 ? 18.919 6.917 -28.166 1.00 83.12 96 ASN A O 1
ATOM 760 N N . LEU A 1 97 ? 17.413 7.529 -26.624 1.00 82.50 97 LEU A N 1
ATOM 761 C CA . LEU A 1 97 ? 16.247 7.210 -27.441 1.00 82.50 97 LEU A CA 1
ATOM 762 C C . LEU A 1 97 ? 15.955 8.335 -28.446 1.00 82.50 97 LEU A C 1
ATOM 764 O O . LEU A 1 97 ? 15.382 9.372 -28.118 1.00 82.50 97 LEU A O 1
ATOM 768 N N . LYS A 1 98 ? 16.305 8.106 -29.716 1.00 79.00 98 LYS A N 1
ATOM 769 C CA . LYS A 1 98 ? 16.123 9.098 -30.795 1.00 79.00 98 LYS A CA 1
ATOM 770 C C . LYS A 1 98 ? 14.683 9.250 -31.293 1.00 79.00 98 LYS A C 1
ATOM 772 O O . LYS A 1 98 ? 14.376 10.220 -31.971 1.00 79.00 98 LYS A O 1
ATOM 777 N N . ARG A 1 99 ? 13.805 8.281 -31.025 1.00 78.00 99 ARG A N 1
ATOM 778 C CA . ARG A 1 99 ? 12.391 8.323 -31.427 1.00 78.00 99 ARG A CA 1
ATOM 779 C C . ARG A 1 99 ? 11.527 7.536 -30.456 1.00 78.00 99 ARG A C 1
ATOM 781 O O . ARG A 1 99 ? 11.990 6.559 -29.871 1.00 78.00 99 ARG A O 1
ATOM 788 N N . TRP A 1 100 ? 10.264 7.928 -30.339 1.00 77.38 100 TRP A N 1
ATOM 789 C CA . TRP A 1 100 ? 9.264 7.139 -29.632 1.00 77.38 100 TRP A CA 1
ATOM 790 C C . TRP A 1 100 ? 8.940 5.868 -30.420 1.00 77.38 100 TRP A C 1
ATOM 792 O O . TRP A 1 100 ? 8.681 5.916 -31.621 1.00 77.38 100 TRP A O 1
ATOM 802 N N . PHE A 1 101 ? 8.951 4.723 -29.742 1.00 75.94 101 PHE A N 1
ATOM 803 C CA . PHE A 1 101 ? 8.501 3.458 -30.313 1.00 75.94 101 PHE A CA 1
ATOM 804 C C . PHE A 1 101 ? 7.014 3.287 -30.010 1.00 75.94 101 PHE A C 1
ATOM 806 O O . PHE A 1 101 ? 6.648 2.850 -28.918 1.00 75.94 101 PHE A O 1
ATOM 813 N N . LEU A 1 102 ? 6.154 3.660 -30.961 1.00 77.88 102 LEU A N 1
ATOM 814 C CA . LEU A 1 102 ? 4.717 3.439 -30.839 1.00 77.88 102 LEU A CA 1
ATOM 815 C C . LEU A 1 102 ? 4.304 2.151 -31.565 1.00 77.88 102 LEU A C 1
ATOM 817 O O . LEU A 1 102 ? 4.824 1.834 -32.634 1.00 77.88 102 LEU A O 1
ATOM 821 N N . PRO A 1 103 ? 3.365 1.377 -31.004 1.00 79.44 103 PRO A N 1
ATOM 822 C CA . PRO A 1 103 ? 2.810 0.227 -31.696 1.00 79.44 103 PRO A CA 1
ATOM 823 C C . PRO A 1 103 ? 1.881 0.654 -32.837 1.00 79.44 103 PRO A C 1
ATOM 825 O O . PRO A 1 103 ? 1.190 1.667 -32.755 1.00 79.44 103 PRO A O 1
ATOM 828 N N . VAL A 1 104 ? 1.802 -0.178 -33.881 1.00 78.88 104 VAL A N 1
ATOM 829 C CA . VAL A 1 104 ? 1.055 0.102 -35.127 1.00 78.88 104 VAL A CA 1
ATOM 830 C C . VAL A 1 104 ? -0.417 0.457 -34.876 1.00 78.88 104 VAL A C 1
ATOM 832 O O . VAL A 1 104 ? -0.998 1.264 -35.597 1.00 78.88 104 VAL A O 1
ATOM 835 N N . TRP A 1 105 ? -1.048 -0.126 -33.853 1.00 82.12 105 TRP A N 1
ATOM 836 C CA . TRP A 1 105 ? -2.433 0.196 -33.493 1.00 82.12 105 TRP A CA 1
ATOM 837 C C . TRP A 1 105 ? -2.581 1.623 -32.946 1.00 82.12 105 TRP A C 1
ATOM 839 O O . TRP A 1 105 ? -3.601 2.263 -33.187 1.00 82.12 105 TRP A O 1
ATOM 849 N N . LEU A 1 106 ? -1.562 2.130 -32.249 1.00 79.25 106 LEU A N 1
ATOM 850 C CA . LEU A 1 106 ? -1.550 3.473 -31.682 1.00 79.25 106 LEU A CA 1
ATOM 851 C C . LEU A 1 106 ? -1.263 4.506 -32.774 1.00 79.25 106 LEU A C 1
ATOM 853 O O . LEU A 1 106 ? -1.942 5.519 -32.831 1.00 79.25 106 LEU A O 1
ATOM 857 N N . GLU A 1 107 ? -0.361 4.211 -33.713 1.00 77.56 107 GLU A N 1
ATOM 858 C CA . GLU A 1 107 ? -0.102 5.070 -34.884 1.00 77.56 107 GLU A CA 1
ATOM 859 C C . GLU A 1 107 ? -1.306 5.209 -35.833 1.00 77.56 107 GLU A C 1
ATOM 861 O O . GLU A 1 107 ? -1.394 6.165 -36.613 1.00 77.56 107 GLU A O 1
ATOM 866 N N . ARG A 1 108 ? -2.235 4.245 -35.796 1.00 81.19 108 ARG A N 1
ATOM 867 C CA . ARG A 1 108 ? -3.512 4.310 -36.525 1.00 81.19 108 ARG A CA 1
ATOM 868 C C . ARG A 1 108 ? -4.526 5.242 -35.862 1.00 81.19 108 ARG A C 1
ATOM 870 O O . ARG A 1 108 ? -5.460 5.670 -36.536 1.00 81.19 108 ARG A O 1
ATOM 877 N N . LEU A 1 109 ? -4.355 5.576 -34.583 1.00 83.25 109 LEU A N 1
ATOM 878 C CA . LEU A 1 109 ? -5.187 6.566 -33.906 1.00 83.25 109 LEU A CA 1
ATOM 879 C C . LEU A 1 109 ? -4.697 7.968 -34.288 1.00 83.25 109 LEU A C 1
ATOM 881 O O . LEU A 1 109 ? -3.553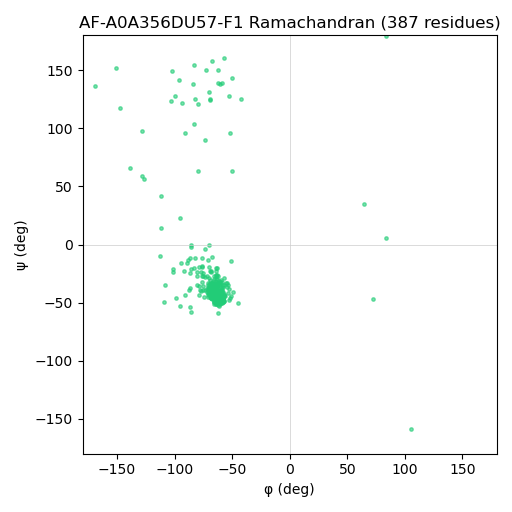 8.326 -34.022 1.00 83.25 109 LEU A O 1
ATOM 885 N N . GLY A 1 110 ? -5.572 8.782 -34.889 1.00 74.69 110 GLY A N 1
ATOM 886 C CA . GLY A 1 110 ? -5.218 10.129 -35.364 1.00 74.69 110 GLY A CA 1
ATOM 887 C C . GLY A 1 110 ? -4.610 11.028 -34.279 1.00 74.69 110 GLY A C 1
ATOM 888 O O . GLY A 1 110 ? -3.680 11.777 -34.556 1.00 74.69 110 GLY A O 1
ATOM 889 N N . PHE A 1 111 ? -5.049 10.869 -33.026 1.00 79.94 111 PHE A N 1
ATOM 890 C CA . PHE A 1 111 ? -4.511 11.598 -31.872 1.00 79.94 111 PHE A CA 1
ATOM 891 C C . PHE A 1 111 ? -3.015 11.330 -31.627 1.00 79.94 111 PHE A C 1
ATOM 893 O O . PHE A 1 111 ? -2.289 12.239 -31.234 1.00 79.94 111 PHE A O 1
ATOM 900 N N . ALA A 1 112 ? -2.534 10.105 -31.872 1.00 74.75 112 ALA A N 1
ATOM 901 C CA . ALA A 1 112 ? -1.150 9.742 -31.584 1.00 74.75 112 ALA A CA 1
ATOM 902 C C . ALA A 1 112 ? -0.175 10.447 -32.532 1.00 74.75 112 ALA A C 1
ATOM 904 O O . ALA A 1 112 ? 0.919 10.819 -32.119 1.00 74.75 112 ALA A O 1
ATOM 905 N N . ARG A 1 113 ? -0.587 10.679 -33.785 1.00 71.38 113 ARG A N 1
ATOM 906 C CA . ARG A 1 113 ? 0.204 11.427 -34.773 1.00 71.38 113 ARG A CA 1
ATOM 907 C C . ARG A 1 113 ? 0.315 12.898 -34.389 1.00 71.38 113 ARG A C 1
ATOM 909 O O . ARG A 1 113 ? 1.419 13.421 -34.340 1.00 71.38 113 ARG A O 1
ATOM 916 N N . SER A 1 114 ? -0.804 13.517 -34.007 1.00 77.06 114 SER A N 1
ATOM 917 C CA . SER A 1 114 ? -0.816 14.901 -33.519 1.00 77.06 114 SER A CA 1
ATOM 918 C C . SER A 1 114 ? 0.022 15.083 -32.250 1.00 77.06 114 SER A C 1
ATOM 920 O O . SER A 1 114 ? 0.663 16.114 -32.084 1.00 77.06 114 SER A O 1
ATOM 922 N N . LEU A 1 115 ? 0.056 14.083 -31.360 1.00 72.19 115 LEU A N 1
ATOM 923 C CA . LEU A 1 115 ? 0.953 14.106 -30.204 1.00 72.19 115 LEU A CA 1
ATOM 924 C C . LEU A 1 115 ? 2.424 13.935 -30.592 1.00 72.19 115 LEU A C 1
ATOM 926 O O . LEU A 1 115 ? 3.266 14.637 -30.047 1.00 72.19 115 LEU A O 1
ATOM 930 N N . LEU A 1 116 ? 2.750 13.031 -31.517 1.00 71.38 116 LEU A N 1
ATOM 931 C CA . LEU A 1 116 ? 4.128 12.818 -31.974 1.00 71.38 116 LEU A CA 1
ATOM 932 C C . LEU A 1 116 ? 4.720 14.040 -32.682 1.00 71.38 116 LEU A C 1
ATOM 934 O O . LEU A 1 116 ? 5.919 14.264 -32.581 1.00 71.38 116 LEU A O 1
ATOM 938 N N . GLU A 1 117 ? 3.899 14.821 -33.381 1.00 73.00 117 GLU A N 1
ATOM 939 C CA . GLU A 1 117 ? 4.324 16.080 -34.007 1.00 73.00 117 GLU A CA 1
ATOM 940 C C . GLU A 1 117 ? 4.575 17.190 -32.977 1.00 73.00 117 GLU A C 1
ATOM 942 O O . GLU A 1 117 ? 5.379 18.088 -33.219 1.00 73.00 117 GLU A O 1
ATOM 947 N N . LEU A 1 118 ? 3.903 17.125 -31.823 1.00 74.62 118 LEU A N 1
ATOM 948 C CA . LEU A 1 118 ? 4.025 18.111 -30.750 1.00 74.62 118 LEU A CA 1
ATOM 949 C C . LEU A 1 118 ? 5.098 17.741 -29.710 1.00 74.62 118 LEU A C 1
ATOM 951 O O . LEU A 1 118 ? 5.589 18.621 -29.003 1.00 74.62 118 LEU A O 1
ATOM 955 N N . LEU A 1 119 ? 5.451 16.455 -29.585 1.00 71.25 119 LEU A N 1
ATOM 956 C CA . LEU A 1 119 ? 6.471 15.975 -28.653 1.00 71.25 119 LEU A CA 1
ATOM 957 C C . LEU A 1 119 ? 7.849 15.879 -29.331 1.00 71.25 119 LEU A C 1
ATOM 959 O O . LEU A 1 119 ? 8.015 15.080 -30.254 1.00 71.25 119 LEU A O 1
ATOM 963 N N . PRO A 1 120 ? 8.873 16.587 -28.816 1.00 72.62 120 PRO A N 1
ATOM 964 C CA . PRO A 1 120 ? 10.253 16.354 -29.211 1.00 72.62 120 PRO A CA 1
ATOM 965 C C . PRO A 1 120 ? 10.687 14.894 -28.970 1.00 72.62 120 PRO A C 1
ATOM 967 O O . PRO A 1 120 ? 10.079 14.169 -28.163 1.00 72.62 120 PRO A O 1
ATOM 970 N N . PRO A 1 121 ? 11.761 14.446 -29.640 1.00 76.56 121 PRO A N 1
ATOM 971 C CA . PRO A 1 121 ? 12.380 13.156 -29.382 1.00 76.56 121 PRO A CA 1
ATOM 972 C C . PRO A 1 121 ? 12.668 12.930 -27.887 1.00 76.56 121 PRO A C 1
ATOM 974 O O . PRO A 1 121 ? 13.075 13.863 -27.197 1.00 76.56 121 PRO A O 1
ATOM 977 N N . PRO A 1 122 ? 12.516 11.696 -27.372 1.00 73.50 122 PRO A N 1
ATOM 978 C CA . PRO A 1 122 ? 12.712 11.407 -25.951 1.00 73.50 122 PRO A CA 1
ATOM 979 C C . PRO A 1 122 ? 14.115 11.766 -25.435 1.00 73.50 122 PRO A C 1
ATOM 981 O O . PRO A 1 122 ? 14.229 12.264 -24.317 1.00 73.50 122 PRO A O 1
ATOM 984 N N . GLY A 1 123 ? 15.162 11.573 -26.245 1.00 71.25 123 GLY A N 1
ATOM 985 C CA . GLY A 1 123 ? 16.529 11.988 -25.917 1.00 71.25 123 GLY A CA 1
ATOM 986 C C . GLY A 1 123 ? 16.695 13.508 -25.836 1.00 71.25 123 GLY A C 1
ATOM 987 O O . GLY A 1 123 ? 17.264 14.002 -24.874 1.00 71.25 123 GLY A O 1
ATOM 988 N N . GLU A 1 124 ? 16.104 14.269 -26.764 1.00 73.62 124 GLU A N 1
ATOM 989 C CA . GLU A 1 124 ? 16.125 15.739 -26.708 1.00 73.62 124 GLU A CA 1
ATOM 990 C C . GLU A 1 124 ? 15.287 16.274 -25.542 1.00 73.62 124 GLU A C 1
ATOM 992 O O . GLU A 1 124 ? 15.706 17.205 -24.867 1.00 73.62 124 GLU A O 1
ATOM 997 N N . LEU A 1 125 ? 14.141 15.657 -25.231 1.00 71.00 125 LEU A N 1
ATOM 998 C CA . LEU A 1 125 ? 13.376 15.958 -24.014 1.00 71.00 125 LEU A CA 1
ATOM 999 C C . LEU A 1 125 ? 14.206 15.714 -22.752 1.00 71.00 125 LEU A C 1
ATOM 1001 O O . LEU A 1 125 ? 14.133 16.494 -21.803 1.00 71.00 125 LEU A O 1
ATOM 1005 N N . PHE A 1 126 ? 14.988 14.635 -22.736 1.00 69.69 126 PHE A N 1
ATOM 1006 C CA . PHE A 1 126 ? 15.877 14.314 -21.630 1.00 69.69 126 PHE A CA 1
ATOM 1007 C C . PHE A 1 126 ? 17.044 15.303 -21.525 1.00 69.69 126 PHE A C 1
ATOM 1009 O O . PHE A 1 126 ? 17.369 15.731 -20.419 1.00 69.69 126 PHE A O 1
ATOM 1016 N N . ASP A 1 127 ? 17.633 15.716 -22.644 1.00 71.00 127 ASP A N 1
ATOM 1017 C CA . ASP A 1 127 ? 18.725 16.692 -22.691 1.00 71.00 127 ASP A CA 1
ATOM 1018 C C . ASP A 1 127 ? 18.239 18.111 -22.354 1.00 71.00 127 ASP A C 1
ATOM 1020 O O . ASP A 1 127 ? 18.889 18.821 -21.592 1.00 71.00 127 ASP A O 1
ATOM 1024 N N . ILE A 1 128 ? 17.049 18.514 -22.808 1.00 69.31 128 ILE A N 1
ATOM 1025 C CA . ILE A 1 128 ? 16.392 19.762 -22.385 1.00 69.31 128 ILE A CA 1
ATOM 1026 C C . ILE A 1 128 ? 16.088 19.709 -20.888 1.00 69.31 128 ILE A C 1
ATOM 1028 O O . ILE A 1 128 ? 16.217 20.713 -20.193 1.00 69.31 128 ILE A O 1
ATOM 1032 N N . ALA A 1 129 ? 15.708 18.544 -20.362 1.00 66.62 129 ALA A N 1
ATOM 1033 C CA . ALA A 1 129 ? 15.497 18.373 -18.934 1.00 66.62 129 ALA A CA 1
ATOM 1034 C C . ALA A 1 129 ? 16.825 18.399 -18.147 1.00 66.62 129 ALA A C 1
ATOM 1036 O O . ALA A 1 129 ? 16.853 18.958 -17.054 1.00 66.62 129 ALA A O 1
ATOM 1037 N N . THR A 1 130 ? 17.925 17.849 -18.673 1.00 68.25 130 THR A N 1
ATOM 1038 C CA . THR A 1 130 ? 19.193 17.675 -17.932 1.00 68.25 130 THR A CA 1
ATOM 1039 C C . THR A 1 130 ? 20.267 18.739 -18.191 1.00 68.25 130 THR A C 1
ATOM 1041 O O . THR A 1 130 ? 20.834 19.232 -17.218 1.00 68.25 130 THR A O 1
ATOM 1044 N N . ASN A 1 131 ? 20.539 19.124 -19.442 1.00 63.91 131 ASN A N 1
ATOM 1045 C CA . ASN A 1 131 ? 21.596 20.072 -19.834 1.00 63.91 131 ASN A CA 1
ATOM 1046 C C . ASN A 1 131 ? 21.140 21.542 -19.784 1.00 63.91 131 ASN A C 1
ATOM 1048 O O . ASN A 1 131 ? 21.761 22.340 -19.085 1.00 63.91 131 ASN A O 1
ATOM 1052 N N . ASP A 1 132 ? 20.034 21.907 -20.444 1.00 60.25 132 ASP A N 1
ATOM 1053 C CA . ASP A 1 132 ? 19.426 23.251 -20.301 1.00 60.25 132 ASP A CA 1
ATOM 1054 C C . ASP A 1 132 ? 18.512 23.338 -19.056 1.00 60.25 132 ASP A C 1
ATOM 1056 O O . ASP A 1 132 ? 18.235 24.410 -18.503 1.00 60.25 132 ASP A O 1
ATOM 1060 N N . GLY A 1 133 ? 18.069 22.178 -18.567 1.00 48.97 133 GLY A N 1
ATOM 1061 C CA . GLY A 1 133 ? 17.061 21.995 -17.527 1.00 48.97 133 GLY A CA 1
ATOM 1062 C C . GLY A 1 133 ? 17.602 21.818 -16.112 1.00 48.97 133 GLY A C 1
ATOM 1063 O O . GLY A 1 133 ? 16.849 21.425 -15.218 1.00 48.97 133 GLY A O 1
ATOM 1064 N N . GLY A 1 134 ? 18.818 22.291 -15.828 1.00 52.78 134 GLY A N 1
ATOM 1065 C CA . GLY A 1 134 ? 19.186 22.692 -14.463 1.00 52.78 134 GLY A CA 1
ATOM 1066 C C . GLY A 1 134 ? 18.166 23.662 -13.828 1.00 52.78 134 GLY A C 1
ATOM 1067 O O . GLY A 1 134 ? 18.150 23.830 -12.617 1.00 52.78 134 GLY A O 1
ATOM 1068 N N . LYS A 1 135 ? 17.259 24.258 -14.616 1.00 54.88 135 LYS A N 1
ATOM 1069 C CA . LYS A 1 135 ? 16.097 25.038 -14.156 1.00 54.88 135 LYS A CA 1
ATOM 1070 C C . LYS A 1 135 ? 14.774 24.260 -14.042 1.00 54.88 135 LYS A C 1
ATOM 1072 O O . LYS A 1 135 ? 13.870 24.771 -13.395 1.00 54.88 135 LYS A O 1
ATOM 1077 N N . ILE A 1 136 ? 14.631 23.070 -14.639 1.00 54.84 136 ILE A N 1
ATOM 1078 C CA . ILE A 1 136 ? 13.393 22.254 -14.625 1.00 54.84 136 ILE A CA 1
ATOM 1079 C C . ILE A 1 136 ? 13.572 21.011 -13.747 1.00 54.84 136 ILE A C 1
ATOM 1081 O O . ILE A 1 136 ? 12.762 20.767 -12.853 1.00 54.84 136 ILE A O 1
ATOM 1085 N N . LEU A 1 137 ? 14.658 20.255 -13.933 1.00 56.56 137 LEU A N 1
ATOM 1086 C CA . LEU A 1 137 ? 14.971 19.093 -13.104 1.00 56.56 137 LEU A CA 1
ATOM 1087 C C . LEU A 1 137 ? 15.504 19.480 -11.731 1.00 56.56 137 LEU A C 1
ATOM 1089 O O . LEU A 1 137 ? 15.166 18.799 -10.774 1.00 56.56 137 LEU A O 1
ATOM 1093 N N . MET A 1 138 ? 16.284 20.556 -11.583 1.00 62.00 138 MET A N 1
ATOM 1094 C CA . MET A 1 138 ? 16.789 20.940 -10.256 1.00 62.00 138 MET A CA 1
ATOM 1095 C C . MET A 1 138 ? 15.661 21.284 -9.272 1.00 62.00 138 MET A C 1
ATOM 1097 O O . MET A 1 138 ? 15.687 20.727 -8.180 1.00 62.00 138 MET A O 1
ATOM 1101 N N . PRO A 1 139 ? 14.630 22.087 -9.614 1.00 66.56 139 PRO A N 1
ATOM 1102 C CA . PRO A 1 139 ? 13.486 22.274 -8.726 1.00 66.56 139 PRO A CA 1
ATOM 1103 C C . PRO A 1 139 ? 12.696 20.986 -8.491 1.00 66.56 139 PRO A C 1
ATOM 1105 O O . PRO A 1 139 ? 12.187 20.797 -7.395 1.00 66.56 139 PRO A O 1
ATOM 1108 N N . VAL A 1 140 ? 12.590 20.081 -9.473 1.00 60.97 140 VAL A N 1
ATOM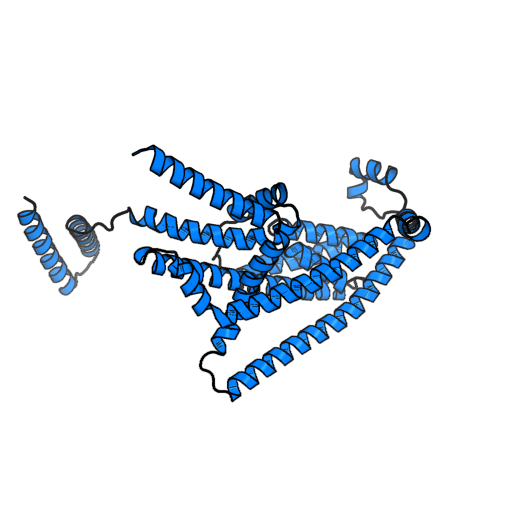 1109 C CA . VAL A 1 140 ? 11.919 18.780 -9.287 1.00 60.97 140 VAL A CA 1
ATOM 1110 C C . VAL A 1 140 ? 12.714 17.884 -8.337 1.00 60.97 140 VAL A C 1
ATOM 1112 O O . VAL A 1 140 ? 12.137 17.328 -7.412 1.00 60.97 140 VAL A O 1
ATOM 1115 N N . LEU A 1 141 ? 14.031 17.778 -8.503 1.00 64.62 141 LEU A N 1
ATOM 1116 C CA . LEU A 1 141 ? 14.932 17.014 -7.639 1.00 64.62 141 LEU A CA 1
ATOM 1117 C C . LEU A 1 141 ? 15.023 17.626 -6.238 1.00 64.62 141 LEU A C 1
ATOM 1119 O O . LEU A 1 141 ? 15.008 16.893 -5.252 1.00 64.62 141 LEU A O 1
ATOM 1123 N N . GLN A 1 142 ? 15.059 18.956 -6.136 1.00 68.62 142 GLN A N 1
ATOM 1124 C CA . GLN A 1 142 ? 14.980 19.674 -4.867 1.00 68.62 142 GLN A CA 1
ATOM 1125 C C . GLN A 1 142 ? 13.624 19.452 -4.206 1.00 68.62 142 GLN A C 1
ATOM 1127 O O . GLN A 1 142 ? 13.608 19.107 -3.033 1.00 68.62 142 GLN A O 1
ATOM 1132 N N . ASN A 1 143 ? 12.511 19.547 -4.940 1.00 71.00 143 ASN A N 1
ATOM 1133 C CA . ASN A 1 143 ? 11.179 19.236 -4.421 1.00 71.00 143 ASN A CA 1
ATOM 1134 C C . ASN A 1 143 ? 11.063 17.774 -3.994 1.00 71.00 143 ASN A C 1
ATOM 1136 O O . ASN A 1 143 ? 10.456 17.497 -2.970 1.00 71.00 143 ASN A O 1
ATOM 1140 N N . ILE A 1 144 ? 11.637 16.824 -4.733 1.00 69.81 144 ILE A N 1
ATOM 1141 C CA . ILE A 1 144 ? 11.682 15.419 -4.314 1.00 69.81 144 ILE A CA 1
ATOM 1142 C C . ILE A 1 144 ? 12.490 15.309 -3.021 1.00 69.81 144 ILE A C 1
ATOM 1144 O O . ILE A 1 144 ? 12.000 14.721 -2.068 1.00 69.81 144 ILE A O 1
ATOM 1148 N N . SER A 1 145 ? 13.678 15.909 -2.943 1.00 69.88 145 SER A N 1
ATOM 1149 C CA . SER A 1 145 ? 14.535 15.870 -1.752 1.00 69.88 145 SER A CA 1
ATOM 1150 C C . SER A 1 145 ? 13.872 16.500 -0.519 1.00 69.88 145 SER A C 1
ATOM 1152 O O . SER A 1 145 ? 13.806 15.874 0.541 1.00 69.88 145 SER A O 1
ATOM 1154 N N . THR A 1 146 ? 13.301 17.700 -0.648 1.00 71.62 146 THR A N 1
ATOM 1155 C CA . THR A 1 146 ? 12.588 18.378 0.444 1.00 71.62 146 THR A CA 1
ATOM 1156 C C . THR A 1 146 ? 11.318 17.624 0.827 1.00 71.62 146 THR A C 1
ATOM 1158 O O . THR A 1 146 ? 11.064 17.431 2.016 1.00 71.62 146 THR A O 1
ATOM 1161 N N . ASN A 1 147 ? 10.561 17.105 -0.143 1.00 75.56 147 ASN A N 1
ATOM 1162 C CA . ASN A 1 147 ? 9.402 16.260 0.138 1.00 75.56 147 ASN A CA 1
ATOM 1163 C C . ASN A 1 147 ? 9.807 14.945 0.800 1.00 75.56 147 ASN A C 1
ATOM 1165 O O . ASN A 1 147 ? 9.079 14.484 1.667 1.00 75.56 147 ASN A O 1
ATOM 1169 N N . LEU A 1 148 ? 10.954 14.351 0.465 1.00 75.12 148 LEU A N 1
ATOM 1170 C CA . LEU A 1 148 ? 11.449 13.148 1.135 1.00 75.12 148 LEU A CA 1
ATOM 1171 C C . LEU A 1 148 ? 11.742 13.425 2.609 1.00 75.12 148 LEU A C 1
ATOM 1173 O O . LEU A 1 148 ? 11.305 12.653 3.457 1.00 75.12 148 LEU A O 1
ATOM 1177 N N . VAL A 1 149 ? 12.407 14.536 2.937 1.00 77.62 149 VAL A N 1
ATOM 1178 C CA . VAL A 1 149 ? 12.638 14.932 4.340 1.00 77.62 149 VAL A CA 1
ATOM 1179 C C . VAL A 1 149 ? 11.307 15.163 5.067 1.00 77.62 149 VAL A C 1
ATOM 1181 O O . VAL A 1 149 ? 11.108 14.663 6.178 1.00 77.62 149 VAL A O 1
ATOM 1184 N N . THR A 1 150 ? 10.355 15.849 4.430 1.00 80.44 150 THR A N 1
ATOM 1185 C CA . THR A 1 150 ? 9.009 16.073 4.986 1.00 80.44 150 THR A CA 1
ATOM 1186 C C . THR A 1 150 ? 8.246 14.761 5.191 1.00 80.44 150 THR A C 1
ATOM 1188 O O . THR A 1 150 ? 7.688 14.536 6.259 1.00 80.44 150 THR A O 1
ATOM 1191 N N . ILE A 1 151 ? 8.270 13.847 4.220 1.00 80.31 151 ILE A N 1
ATOM 1192 C CA . ILE A 1 151 ? 7.633 12.528 4.317 1.00 80.31 151 ILE A CA 1
ATOM 1193 C C . ILE A 1 151 ? 8.276 11.710 5.437 1.00 80.31 151 ILE A C 1
ATOM 1195 O O . ILE A 1 151 ? 7.559 11.117 6.237 1.00 80.31 151 ILE A O 1
ATOM 1199 N N . LEU A 1 152 ? 9.609 11.686 5.529 1.00 81.38 152 LEU A N 1
ATOM 1200 C CA . LEU A 1 152 ? 10.331 10.949 6.569 1.00 81.38 152 LEU A CA 1
ATOM 1201 C C . LEU A 1 152 ? 10.020 11.496 7.964 1.00 81.38 152 LEU A C 1
ATOM 1203 O O . LEU A 1 152 ? 9.714 10.721 8.869 1.00 81.38 152 LEU A O 1
ATOM 1207 N N . SER A 1 153 ? 10.046 12.818 8.139 1.00 81.38 153 SER A N 1
ATOM 1208 C CA . SER A 1 153 ? 9.681 13.454 9.411 1.00 81.38 153 SER A CA 1
ATOM 1209 C C . SER A 1 153 ? 8.213 13.206 9.778 1.00 81.38 153 SER A C 1
ATOM 1211 O O . SER A 1 153 ? 7.925 12.834 10.916 1.00 81.38 153 SER A O 1
ATOM 1213 N N . GLY A 1 154 ? 7.292 13.304 8.816 1.00 86.94 154 GLY A N 1
ATOM 1214 C CA . GLY A 1 154 ? 5.885 12.949 9.000 1.00 86.94 154 GLY A CA 1
ATOM 1215 C C . GLY A 1 154 ? 5.696 11.484 9.396 1.00 86.94 154 GLY A C 1
ATOM 1216 O O . GLY A 1 154 ? 4.956 11.183 10.329 1.00 86.94 154 GLY A O 1
ATOM 1217 N N . LEU A 1 155 ? 6.424 10.566 8.758 1.00 88.38 155 LEU A N 1
ATOM 1218 C CA . LEU A 1 155 ? 6.394 9.134 9.063 1.00 88.38 155 LEU A CA 1
ATOM 1219 C C . LEU A 1 155 ? 6.867 8.865 10.498 1.00 88.38 155 LEU A C 1
ATOM 1221 O O . LEU A 1 155 ? 6.218 8.108 11.222 1.00 88.38 155 LEU A O 1
ATOM 1225 N N . VAL A 1 156 ? 7.931 9.538 10.947 1.00 87.25 156 VAL A N 1
ATOM 1226 C CA . VAL A 1 156 ? 8.388 9.479 12.344 1.00 87.25 156 VAL A CA 1
ATOM 1227 C C . VAL A 1 156 ? 7.269 9.919 13.292 1.00 87.25 156 VAL A C 1
ATOM 1229 O O . VAL A 1 156 ? 6.935 9.177 14.217 1.00 87.25 156 VAL A O 1
ATOM 1232 N N . VAL A 1 157 ? 6.627 11.063 13.036 1.00 88.75 157 VAL A N 1
ATOM 1233 C CA . VAL A 1 157 ? 5.496 11.550 13.848 1.00 88.75 157 VAL A CA 1
ATOM 1234 C C . VAL A 1 157 ? 4.345 10.538 13.872 1.00 88.75 157 VAL A C 1
ATOM 1236 O O . VAL A 1 157 ? 3.843 10.214 14.949 1.00 88.75 157 VAL A O 1
ATOM 1239 N N . ILE A 1 158 ? 3.965 9.987 12.716 1.00 91.88 158 ILE A N 1
ATOM 1240 C CA . ILE A 1 158 ? 2.912 8.969 12.585 1.00 91.88 158 ILE A CA 1
ATOM 1241 C C . ILE A 1 158 ? 3.240 7.727 13.424 1.00 91.88 158 ILE A C 1
ATOM 1243 O O . ILE A 1 158 ? 2.364 7.223 14.131 1.00 91.88 158 ILE A O 1
ATOM 1247 N N . ILE A 1 159 ? 4.486 7.238 13.382 1.00 89.69 159 ILE A N 1
ATOM 1248 C CA . ILE A 1 159 ? 4.933 6.082 14.174 1.00 89.69 159 ILE A CA 1
ATOM 1249 C C . ILE A 1 159 ? 4.863 6.392 15.669 1.00 89.69 159 ILE A C 1
ATOM 1251 O O . ILE A 1 159 ? 4.263 5.620 16.420 1.00 89.69 159 ILE A O 1
ATOM 1255 N N . PHE A 1 160 ? 5.444 7.510 16.111 1.00 88.62 160 PHE A N 1
ATOM 1256 C CA . PHE A 1 160 ? 5.438 7.892 17.526 1.00 88.62 160 PHE A CA 1
ATOM 1257 C C . PHE A 1 160 ? 4.010 8.012 18.063 1.00 88.62 160 PHE A C 1
ATOM 1259 O O . PHE A 1 160 ? 3.692 7.468 19.124 1.00 88.62 160 PHE A O 1
ATOM 1266 N N . LEU A 1 161 ? 3.135 8.671 17.305 1.00 89.38 161 LEU A N 1
ATOM 1267 C CA . LEU A 1 161 ? 1.746 8.883 17.688 1.00 89.38 161 LEU A CA 1
ATOM 1268 C C . LEU A 1 161 ? 0.945 7.571 17.692 1.00 89.38 161 LEU A C 1
ATOM 1270 O O . LEU A 1 161 ? 0.170 7.327 18.615 1.00 89.38 161 LEU A O 1
ATOM 1274 N N . SER A 1 162 ? 1.201 6.684 16.728 1.00 90.38 162 SER A N 1
ATOM 1275 C CA . SER A 1 162 ? 0.621 5.337 16.659 1.00 90.38 162 SER A CA 1
ATOM 1276 C C . SER A 1 162 ? 1.003 4.478 17.871 1.00 90.38 162 SER A C 1
ATOM 1278 O O . SER A 1 162 ? 0.142 3.837 18.485 1.00 90.38 162 SER A O 1
ATOM 1280 N N . ILE A 1 163 ? 2.280 4.500 18.271 1.00 86.06 163 ILE A N 1
ATOM 1281 C CA . ILE A 1 163 ? 2.771 3.783 19.457 1.00 86.06 163 ILE A CA 1
ATOM 1282 C C . ILE A 1 163 ? 2.129 4.357 20.723 1.00 86.06 163 ILE A C 1
ATOM 1284 O O . ILE A 1 163 ? 1.611 3.598 21.548 1.00 86.06 163 ILE A O 1
ATOM 1288 N N . TYR A 1 164 ? 2.110 5.687 20.862 1.00 84.81 164 TYR A N 1
ATOM 1289 C CA . TYR A 1 164 ? 1.492 6.357 22.005 1.00 84.81 164 TYR A CA 1
ATOM 1290 C C . TYR A 1 164 ? 0.006 6.005 22.127 1.00 84.81 164 TYR A C 1
ATOM 1292 O O . TYR A 1 164 ? -0.462 5.633 23.207 1.00 84.81 164 TYR A O 1
ATOM 1300 N N . TRP A 1 165 ? -0.727 6.055 21.012 1.00 80.00 165 TRP A N 1
ATOM 1301 C CA . TRP A 1 165 ? -2.134 5.677 20.932 1.00 80.00 165 TRP A CA 1
ATOM 1302 C C . TRP A 1 165 ? -2.370 4.223 21.348 1.00 80.00 165 TRP A C 1
ATOM 1304 O O . TRP A 1 165 ? -3.235 3.926 22.174 1.00 80.00 165 TRP A O 1
ATOM 1314 N N . THR A 1 166 ? -1.575 3.310 20.796 1.00 83.69 166 THR A N 1
ATOM 1315 C CA . THR A 1 166 ? -1.704 1.872 21.045 1.00 83.69 166 THR A CA 1
ATOM 1316 C C . THR A 1 166 ? -1.407 1.525 22.504 1.00 83.69 166 THR A C 1
ATOM 1318 O O . THR A 1 166 ? -2.112 0.706 23.092 1.00 83.69 166 THR A O 1
ATOM 1321 N N . GLY A 1 167 ? -0.427 2.191 23.124 1.00 77.31 167 GLY A N 1
ATOM 1322 C CA . GLY A 1 167 ? -0.089 1.998 24.537 1.00 77.31 167 GLY A CA 1
ATOM 1323 C C . GLY A 1 167 ? -1.055 2.666 25.525 1.00 77.31 167 GLY A C 1
ATOM 1324 O O . GLY A 1 167 ? -1.207 2.191 26.649 1.00 77.31 167 GLY A O 1
ATOM 1325 N N . SER A 1 168 ? -1.726 3.754 25.133 1.00 77.00 168 SER A N 1
ATOM 1326 C CA . SER A 1 168 ? -2.582 4.562 26.022 1.00 77.00 168 SER A CA 1
ATOM 1327 C C . SER A 1 168 ? -4.082 4.503 25.703 1.00 77.00 168 SER A C 1
ATOM 1329 O O . SER A 1 168 ? -4.854 5.284 26.266 1.00 77.00 168 SER A O 1
ATOM 1331 N N . GLN A 1 169 ? -4.512 3.544 24.875 1.00 74.06 169 GLN A N 1
ATOM 1332 C CA . GLN A 1 169 ? -5.888 3.396 24.384 1.00 74.06 169 GLN A CA 1
ATOM 1333 C C . GLN A 1 169 ? -6.951 3.565 25.475 1.00 74.06 169 GLN A C 1
ATOM 1335 O O . GLN A 1 169 ? -7.874 4.357 25.308 1.00 74.06 169 GLN A O 1
ATOM 1340 N N . ASP A 1 170 ? -6.825 2.865 26.606 1.00 75.12 170 ASP A N 1
ATOM 1341 C CA . ASP A 1 170 ? -7.833 2.923 27.672 1.00 75.12 170 ASP A CA 1
ATOM 1342 C C . ASP A 1 170 ? -7.977 4.331 28.260 1.00 75.12 170 ASP A C 1
ATOM 1344 O O . ASP A 1 170 ? -9.061 4.744 28.673 1.00 75.12 170 ASP A O 1
ATOM 1348 N N . ARG A 1 171 ? -6.873 5.082 28.310 1.00 76.75 171 ARG A N 1
ATOM 1349 C CA . ARG A 1 171 ? -6.845 6.448 28.834 1.00 76.75 171 ARG A CA 1
ATOM 1350 C C . ARG A 1 171 ? -7.579 7.392 27.886 1.00 76.75 171 ARG A C 1
ATOM 1352 O O . ARG A 1 171 ? -8.370 8.209 28.349 1.00 76.75 171 ARG A O 1
ATOM 1359 N N . PHE A 1 172 ? -7.382 7.228 26.581 1.00 73.19 172 PHE A N 1
ATOM 1360 C CA . PHE A 1 172 ? -8.053 8.055 25.586 1.00 73.19 172 PHE A CA 1
ATOM 1361 C C . PHE A 1 172 ? -9.514 7.659 25.353 1.00 73.19 172 PHE A C 1
ATOM 1363 O O . PHE A 1 172 ? -10.360 8.550 25.268 1.00 73.19 172 PHE A O 1
ATOM 1370 N N . GLU A 1 173 ? -9.835 6.356 25.314 1.00 77.69 173 GLU A N 1
ATOM 1371 C CA . GLU A 1 173 ? -11.226 5.876 25.274 1.00 77.69 173 GLU A CA 1
ATOM 1372 C C . GLU A 1 173 ? -12.006 6.514 26.428 1.00 77.69 173 GLU A C 1
ATOM 1374 O O . GLU A 1 173 ? -13.065 7.094 26.208 1.00 77.69 173 GLU A O 1
ATOM 1379 N N . ARG A 1 174 ? -11.461 6.506 27.652 1.00 79.75 174 ARG A N 1
ATOM 1380 C CA . ARG A 1 174 ? -12.111 7.159 28.799 1.00 79.75 174 ARG A CA 1
ATOM 1381 C C . ARG A 1 174 ? -12.277 8.668 28.620 1.00 79.75 174 ARG A C 1
ATOM 1383 O O . ARG A 1 174 ? -13.330 9.190 28.979 1.00 79.75 174 ARG A O 1
ATOM 1390 N N . LEU A 1 175 ? -11.273 9.355 28.076 1.00 79.94 175 LEU A N 1
ATOM 1391 C CA . LEU A 1 175 ? -11.281 10.812 27.942 1.00 79.94 175 LEU A CA 1
ATOM 1392 C C . LEU A 1 175 ? -12.370 11.286 26.971 1.00 79.94 175 LEU A C 1
ATOM 1394 O O . LEU A 1 175 ? -13.200 12.107 27.349 1.00 79.94 175 LEU A O 1
ATOM 1398 N N . TRP A 1 176 ? -12.460 10.709 25.773 1.00 76.56 176 TRP A N 1
ATOM 1399 C CA . TRP A 1 176 ? -13.493 11.111 24.811 1.00 76.56 176 TRP A CA 1
ATOM 1400 C C . TRP A 1 176 ? -14.879 10.563 25.152 1.00 76.56 176 TRP A C 1
ATOM 1402 O O . TRP A 1 176 ? -15.875 11.252 24.941 1.00 76.56 176 TRP A O 1
ATOM 1412 N N . LEU A 1 177 ? -14.976 9.373 25.759 1.00 80.50 177 LEU A N 1
ATOM 1413 C CA . LEU A 1 177 ? -16.262 8.867 26.254 1.00 80.50 177 LEU A CA 1
ATOM 1414 C C . LEU A 1 177 ? -16.789 9.686 27.444 1.00 80.50 177 LEU A C 1
ATOM 1416 O O . LEU A 1 177 ? -17.999 9.701 27.669 1.00 80.50 177 LEU A O 1
ATOM 1420 N N . SER A 1 178 ? -15.930 10.393 28.188 1.00 82.06 178 SER A N 1
ATOM 1421 C CA . SER A 1 178 ? -16.374 11.270 29.281 1.00 82.06 178 SER A CA 1
ATOM 1422 C C . SER A 1 178 ? -17.257 12.423 28.790 1.00 82.06 178 SER A C 1
ATOM 1424 O O . SER A 1 178 ? -18.193 12.798 29.496 1.00 82.06 178 SER A O 1
ATOM 1426 N N . LEU A 1 179 ? -17.039 12.884 27.550 1.00 82.06 179 LEU A N 1
ATOM 1427 C CA . LEU A 1 179 ? -17.820 13.933 26.883 1.00 82.06 179 LEU A CA 1
ATOM 1428 C C . LEU A 1 179 ? -19.238 13.475 26.498 1.00 82.06 179 LEU A C 1
ATOM 1430 O O . LEU A 1 179 ? -20.083 14.294 26.145 1.00 82.06 179 LEU A O 1
ATOM 1434 N N . LEU A 1 180 ? -19.511 12.168 26.545 1.00 83.81 180 LEU A N 1
ATOM 1435 C CA . LEU A 1 180 ? -20.802 11.582 26.193 1.00 83.81 180 LEU A CA 1
ATOM 1436 C C . LEU A 1 180 ? -21.613 11.215 27.441 1.00 83.81 180 LEU A C 1
ATOM 1438 O O . LEU A 1 180 ? -21.065 10.810 28.472 1.00 83.81 180 LEU A O 1
ATOM 1442 N N . SER A 1 181 ? -22.943 11.283 27.317 1.00 83.19 181 SER A N 1
ATOM 1443 C CA . SER A 1 181 ? -23.872 10.785 28.338 1.00 83.19 181 SER A CA 1
ATOM 1444 C C . SER A 1 181 ? -23.717 9.275 28.543 1.00 83.19 181 SER A C 1
ATOM 1446 O O . SER A 1 181 ? -23.365 8.547 27.612 1.00 83.19 181 SER A O 1
ATOM 1448 N N . VAL A 1 182 ? -23.998 8.793 29.759 1.00 78.69 182 VAL A N 1
ATOM 1449 C CA . VAL A 1 182 ? -23.768 7.397 30.186 1.00 78.69 182 VAL A CA 1
ATOM 1450 C C . VAL A 1 182 ? -24.373 6.379 29.211 1.00 78.69 182 VAL A C 1
ATOM 1452 O O . VAL A 1 182 ? -23.686 5.450 28.795 1.00 78.69 182 VAL A O 1
ATOM 1455 N N . GLU A 1 183 ? -25.601 6.617 28.750 1.00 78.19 183 GLU A N 1
ATOM 1456 C CA . GLU A 1 183 ? -26.309 5.774 27.773 1.00 78.19 183 GLU A CA 1
ATOM 1457 C C . GLU A 1 183 ? -25.580 5.659 26.424 1.00 78.19 183 GLU A C 1
ATOM 1459 O O . GLU A 1 183 ? -25.611 4.620 25.761 1.00 78.19 183 GLU A O 1
ATOM 1464 N N . ARG A 1 184 ? -24.902 6.731 25.995 1.00 82.69 184 ARG A N 1
ATOM 1465 C CA . ARG A 1 184 ? -24.191 6.783 24.711 1.00 82.69 184 ARG A CA 1
ATOM 1466 C C . ARG A 1 184 ? -22.778 6.216 24.807 1.00 82.69 184 ARG A C 1
ATOM 1468 O O . ARG A 1 184 ? -22.247 5.795 23.780 1.00 82.69 184 ARG A O 1
ATOM 1475 N N . ARG A 1 185 ? -22.181 6.153 26.006 1.00 84.56 185 ARG A N 1
ATOM 1476 C CA . ARG A 1 185 ? -20.792 5.697 26.212 1.00 84.56 185 ARG A CA 1
ATOM 1477 C C . ARG A 1 185 ? -20.564 4.273 25.727 1.00 84.56 185 ARG A C 1
ATOM 1479 O O . ARG A 1 185 ? -19.614 4.029 24.987 1.00 84.56 185 ARG A O 1
ATOM 1486 N N . GLN A 1 186 ? -21.441 3.340 26.101 1.00 83.25 186 GLN A N 1
ATOM 1487 C CA . GLN A 1 186 ? -21.296 1.942 25.690 1.00 83.25 186 GLN A CA 1
ATOM 1488 C C . GLN A 1 186 ? -21.410 1.804 24.169 1.00 83.25 186 GLN A C 1
ATOM 1490 O O . GLN A 1 186 ? -20.561 1.170 23.547 1.00 83.25 186 GLN A O 1
ATOM 1495 N N . LYS A 1 187 ? -22.400 2.468 23.556 1.00 83.56 187 LYS A N 1
ATOM 1496 C CA . LYS A 1 187 ? -22.597 2.425 22.102 1.00 83.56 187 LYS A CA 1
ATOM 1497 C C . LYS A 1 187 ? -21.413 3.035 21.346 1.00 83.56 187 LYS A C 1
ATOM 1499 O O . LYS A 1 187 ? -20.915 2.419 20.408 1.00 83.56 187 LYS A O 1
ATOM 1504 N N . ALA A 1 188 ? -20.947 4.211 21.763 1.00 86.75 188 ALA A N 1
ATOM 1505 C CA . ALA A 1 188 ? -19.800 4.876 21.150 1.00 86.75 188 ALA A CA 1
ATOM 1506 C C . ALA A 1 1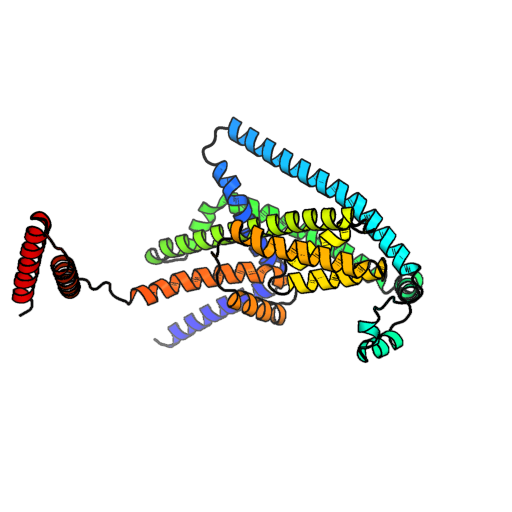88 ? -18.526 4.029 21.264 1.00 86.75 188 ALA A C 1
ATOM 1508 O O . ALA A 1 188 ? -17.793 3.906 20.287 1.00 86.75 188 ALA A O 1
ATOM 1509 N N . ARG A 1 189 ? -18.304 3.370 22.409 1.00 87.06 189 ARG A N 1
ATOM 1510 C CA . ARG A 1 189 ? -17.178 2.444 22.592 1.00 87.06 189 ARG A CA 1
ATOM 1511 C C . ARG A 1 189 ? -17.247 1.255 21.637 1.00 87.06 189 ARG A C 1
ATOM 1513 O O . ARG A 1 189 ? -16.231 0.894 21.051 1.00 87.06 189 ARG A O 1
ATOM 1520 N N . THR A 1 190 ? -18.424 0.654 21.461 1.00 87.06 190 THR A N 1
ATOM 1521 C CA . THR A 1 190 ? -18.603 -0.464 20.522 1.00 87.06 190 THR A CA 1
ATOM 1522 C C . THR A 1 190 ? -18.330 -0.034 19.082 1.00 87.06 190 THR A C 1
ATOM 1524 O O . THR A 1 190 ? -17.587 -0.720 18.384 1.00 87.06 190 THR A O 1
ATOM 1527 N N . ILE A 1 191 ? -18.862 1.118 18.659 1.00 89.00 191 ILE A N 1
ATOM 1528 C CA . ILE A 1 191 ? -18.621 1.670 17.315 1.00 89.00 191 ILE A CA 1
ATOM 1529 C C . ILE A 1 191 ? -17.129 1.952 17.117 1.00 89.00 191 ILE A C 1
ATOM 1531 O O . ILE A 1 191 ? -16.557 1.525 16.120 1.00 89.00 191 ILE A O 1
ATOM 1535 N N . TRP A 1 192 ? -16.487 2.612 18.085 1.00 88.44 192 TRP A N 1
ATOM 1536 C CA . TRP A 1 192 ? -15.059 2.918 18.032 1.00 88.44 192 TRP A CA 1
ATOM 1537 C C . TRP A 1 192 ? -14.209 1.657 17.863 1.00 88.44 192 TRP A C 1
ATOM 1539 O O . TRP A 1 192 ? -13.375 1.592 16.966 1.00 88.44 192 TRP A O 1
ATOM 1549 N N . ARG A 1 193 ? -14.463 0.622 18.670 1.00 87.56 193 ARG A N 1
ATOM 1550 C CA . ARG A 1 193 ? -13.739 -0.655 18.582 1.00 87.56 193 ARG A CA 1
ATOM 1551 C C . ARG A 1 193 ? -13.969 -1.374 17.257 1.00 87.56 193 ARG A C 1
ATOM 1553 O O . ARG A 1 193 ? -13.050 -2.004 16.747 1.00 87.56 193 ARG A O 1
ATOM 1560 N N . GLN A 1 194 ? -15.170 -1.273 16.692 1.00 89.00 194 GLN A N 1
ATOM 1561 C CA . GLN A 1 194 ? -15.470 -1.846 15.383 1.00 89.00 194 GLN A CA 1
ATOM 1562 C C . GLN A 1 194 ? -14.735 -1.110 14.254 1.00 89.00 194 GLN A C 1
ATOM 1564 O O . GLN A 1 194 ? -14.214 -1.767 13.350 1.00 89.00 194 GLN A O 1
ATOM 1569 N N . ILE A 1 195 ? -14.675 0.226 14.314 1.00 89.56 195 ILE A N 1
ATOM 1570 C CA . ILE A 1 195 ? -13.897 1.053 13.379 1.00 89.56 195 ILE A CA 1
ATOM 1571 C C . ILE A 1 195 ? -12.420 0.690 13.485 1.00 89.56 195 ILE A C 1
ATOM 1573 O O . ILE A 1 195 ? -11.811 0.343 12.482 1.00 89.56 195 ILE A O 1
ATOM 1577 N N . ASP A 1 196 ? -11.869 0.702 14.695 1.00 89.56 196 ASP A N 1
ATOM 1578 C CA . ASP A 1 196 ? -10.464 0.403 14.960 1.00 89.56 196 ASP A CA 1
ATOM 1579 C C . ASP A 1 196 ? -10.074 -0.998 14.457 1.00 89.56 196 ASP A C 1
ATOM 1581 O O . ASP A 1 196 ? -9.151 -1.128 13.656 1.00 89.56 196 ASP A O 1
ATOM 1585 N N . ALA A 1 197 ? -10.844 -2.039 14.790 1.00 89.00 197 ALA A N 1
ATOM 1586 C CA . ALA A 1 197 ? -10.598 -3.389 14.278 1.00 89.00 197 ALA A CA 1
ATOM 1587 C C . ALA A 1 197 ? -10.673 -3.461 12.740 1.00 89.00 197 ALA A C 1
ATOM 1589 O O . ALA A 1 197 ? -9.833 -4.101 12.104 1.00 89.00 197 ALA A O 1
ATOM 1590 N N . SER A 1 198 ? -11.646 -2.770 12.136 1.00 89.44 198 SER A N 1
ATOM 1591 C CA . SER A 1 198 ? -11.832 -2.750 10.682 1.00 89.44 198 SER A CA 1
ATOM 1592 C C . SER A 1 198 ? -10.702 -2.024 9.953 1.00 89.44 198 SER A C 1
ATOM 1594 O O . SER A 1 198 ? -10.187 -2.524 8.956 1.00 89.44 198 SER A O 1
ATOM 1596 N N . LEU A 1 199 ? -10.270 -0.871 10.467 1.00 90.56 199 LEU A N 1
ATOM 1597 C CA . LEU A 1 199 ? -9.125 -0.132 9.937 1.00 90.56 199 LEU A CA 1
ATOM 1598 C C . LEU A 1 199 ? -7.839 -0.954 10.048 1.00 90.56 199 LEU A C 1
ATOM 1600 O O . LEU A 1 199 ? -7.041 -0.976 9.110 1.00 90.56 199 LEU A O 1
ATOM 1604 N N . GLY A 1 200 ? -7.668 -1.673 11.159 1.00 90.38 200 GLY A N 1
ATOM 1605 C CA . GLY A 1 200 ? -6.541 -2.573 11.357 1.00 90.38 200 GLY A CA 1
ATOM 1606 C C . GLY A 1 200 ? -6.532 -3.733 10.363 1.00 90.38 200 GLY A C 1
ATOM 1607 O O . GLY A 1 200 ? -5.479 -4.032 9.798 1.00 90.38 200 GLY A O 1
ATOM 1608 N N . ASP A 1 201 ? -7.677 -4.389 10.142 1.00 89.38 201 ASP A N 1
ATOM 1609 C CA . ASP A 1 201 ? -7.814 -5.467 9.150 1.00 89.38 201 ASP A CA 1
ATOM 1610 C C . ASP A 1 201 ? -7.533 -4.933 7.728 1.00 89.38 201 ASP A C 1
ATOM 1612 O O . ASP A 1 201 ? -6.774 -5.548 6.976 1.00 89.38 201 ASP A O 1
ATOM 1616 N N . TYR A 1 202 ? -8.078 -3.761 7.378 1.00 88.56 202 TYR A N 1
ATOM 1617 C CA . TYR A 1 202 ? -7.886 -3.126 6.068 1.00 88.56 202 TYR A CA 1
ATOM 1618 C C . TYR A 1 202 ? -6.422 -2.769 5.813 1.00 88.56 202 TYR A C 1
ATOM 1620 O O . TYR A 1 202 ? -5.871 -3.090 4.760 1.00 88.56 202 TYR A O 1
ATOM 1628 N N . GLY A 1 203 ? -5.767 -2.136 6.786 1.00 89.75 203 GLY A N 1
ATOM 1629 C CA . GLY A 1 203 ? -4.365 -1.754 6.673 1.00 89.75 203 GLY A CA 1
ATOM 1630 C C . GLY A 1 203 ? -3.434 -2.961 6.528 1.00 89.75 203 GLY A C 1
ATOM 1631 O O . GLY A 1 203 ? -2.543 -2.952 5.679 1.00 89.75 203 GLY A O 1
ATOM 1632 N N . ARG A 1 204 ? -3.683 -4.041 7.283 1.00 90.69 204 ARG A N 1
ATOM 1633 C CA . ARG A 1 204 ? -2.952 -5.314 7.136 1.00 90.69 204 ARG A CA 1
ATOM 1634 C C . ARG A 1 204 ? -3.160 -5.927 5.753 1.00 90.69 204 ARG A C 1
ATOM 1636 O O . ARG A 1 204 ? -2.188 -6.355 5.131 1.00 90.69 204 ARG A O 1
ATOM 1643 N N . PHE A 1 205 ? -4.393 -5.912 5.246 1.00 90.69 205 PHE A N 1
ATOM 1644 C CA . PHE A 1 205 ? -4.682 -6.340 3.880 1.00 90.69 205 PHE A CA 1
ATOM 1645 C C . PHE A 1 205 ? -3.918 -5.503 2.845 1.00 90.69 205 PHE A C 1
ATOM 1647 O O . PHE A 1 205 ? -3.336 -6.083 1.934 1.00 90.69 205 PHE A O 1
ATOM 1654 N N . LEU A 1 206 ? -3.845 -4.174 2.994 1.00 90.50 206 LEU A N 1
ATOM 1655 C CA . LEU A 1 206 ? -3.090 -3.312 2.073 1.00 90.50 206 LEU A CA 1
ATOM 1656 C C . LEU A 1 206 ? -1.600 -3.641 2.049 1.00 90.50 206 LEU A C 1
ATOM 1658 O O . LEU A 1 206 ? -1.016 -3.706 0.968 1.00 90.50 206 LEU A O 1
ATOM 1662 N N . LEU A 1 207 ? -0.997 -3.876 3.216 1.00 92.06 207 LEU A N 1
ATOM 1663 C CA . LEU A 1 207 ? 0.410 -4.268 3.310 1.00 92.06 207 LEU A CA 1
ATOM 1664 C C . LEU A 1 207 ? 0.655 -5.593 2.582 1.00 92.06 207 LEU A C 1
ATOM 1666 O O . LEU A 1 207 ? 1.537 -5.673 1.728 1.00 92.06 207 LEU A O 1
ATOM 1670 N N . VAL A 1 208 ? -0.165 -6.613 2.857 1.00 93.12 208 VAL A N 1
ATOM 1671 C CA . VAL A 1 208 ? -0.058 -7.913 2.178 1.00 93.12 208 VAL A CA 1
ATOM 1672 C C . VAL A 1 208 ? -0.288 -7.758 0.675 1.00 93.12 208 VAL A C 1
ATOM 1674 O O . VAL A 1 208 ? 0.494 -8.281 -0.116 1.00 93.12 208 VAL A O 1
ATOM 1677 N N . LYS A 1 209 ? -1.306 -6.991 0.268 1.00 92.62 209 LYS A N 1
ATOM 1678 C CA . LYS A 1 209 ? -1.622 -6.721 -1.137 1.00 92.62 209 LYS A CA 1
ATOM 1679 C C . LYS A 1 209 ? -0.438 -6.089 -1.862 1.00 92.62 209 LYS A C 1
ATOM 1681 O O . LYS A 1 209 ? -0.089 -6.544 -2.952 1.00 92.62 209 LYS A O 1
ATOM 1686 N N . PHE A 1 210 ? 0.182 -5.077 -1.258 1.00 95.06 210 PHE A N 1
ATOM 1687 C CA . PHE A 1 210 ? 1.336 -4.381 -1.819 1.00 95.06 210 PHE A CA 1
ATOM 1688 C C . PHE A 1 210 ? 2.528 -5.319 -2.000 1.00 95.06 210 PHE A C 1
ATOM 1690 O O . PHE A 1 210 ? 2.980 -5.517 -3.127 1.00 95.06 210 PHE A O 1
ATOM 1697 N N . PHE A 1 211 ? 3.005 -5.936 -0.914 1.00 95.06 211 PHE A N 1
ATOM 1698 C CA . PHE A 1 211 ? 4.205 -6.774 -0.957 1.00 95.06 211 PHE A CA 1
ATOM 1699 C C . PHE A 1 211 ? 4.015 -8.001 -1.846 1.00 95.06 211 PHE A C 1
ATOM 1701 O O . PHE A 1 211 ? 4.904 -8.331 -2.629 1.00 95.06 211 PHE A O 1
ATOM 1708 N N . LEU A 1 212 ? 2.850 -8.647 -1.782 1.00 95.69 212 LEU A N 1
ATOM 1709 C CA . LEU A 1 212 ? 2.572 -9.822 -2.599 1.00 95.69 212 LEU A CA 1
ATOM 1710 C C . LEU A 1 212 ? 2.491 -9.467 -4.088 1.00 95.69 212 LEU A C 1
ATOM 1712 O O . LEU A 1 212 ? 3.089 -10.164 -4.904 1.00 95.69 212 LEU A O 1
ATOM 1716 N N . THR A 1 213 ? 1.817 -8.364 -4.443 1.00 96.50 213 THR A N 1
ATOM 1717 C CA . THR A 1 213 ? 1.783 -7.882 -5.836 1.00 96.50 213 THR A CA 1
ATOM 1718 C C . THR A 1 213 ? 3.188 -7.527 -6.312 1.00 96.50 213 THR A C 1
ATOM 1720 O O . THR A 1 213 ? 3.589 -7.953 -7.392 1.00 96.50 213 THR A O 1
ATOM 1723 N N . TRP A 1 214 ? 3.956 -6.792 -5.502 1.00 97.12 214 TRP A N 1
ATOM 1724 C CA . TRP A 1 214 ? 5.304 -6.366 -5.863 1.00 97.12 214 TRP A CA 1
ATOM 1725 C C . TRP A 1 214 ? 6.218 -7.558 -6.142 1.00 97.12 214 TRP A C 1
ATOM 1727 O O . TRP A 1 214 ? 6.843 -7.614 -7.202 1.00 97.12 214 TRP A O 1
ATOM 1737 N N . ILE A 1 215 ? 6.256 -8.532 -5.231 1.00 95.88 215 ILE A N 1
ATOM 1738 C CA . ILE A 1 215 ? 7.102 -9.721 -5.360 1.00 95.88 215 ILE A CA 1
ATOM 1739 C C . ILE A 1 215 ? 6.665 -10.556 -6.564 1.00 95.88 215 ILE A C 1
ATOM 1741 O O . ILE A 1 215 ? 7.498 -10.872 -7.411 1.00 95.88 215 ILE A O 1
ATOM 1745 N N . LEU A 1 216 ? 5.374 -10.885 -6.680 1.00 96.94 216 LEU A N 1
ATOM 1746 C CA . LEU A 1 216 ? 4.894 -11.754 -7.757 1.00 96.94 216 LEU A CA 1
ATOM 1747 C C . LEU A 1 216 ? 5.093 -11.131 -9.133 1.00 96.94 216 LEU A C 1
ATOM 1749 O O . LEU A 1 216 ? 5.546 -11.824 -10.043 1.00 96.94 216 LEU A O 1
ATOM 1753 N N . ILE A 1 217 ? 4.805 -9.837 -9.291 1.00 97.25 217 ILE A N 1
ATOM 1754 C CA . ILE A 1 217 ? 5.027 -9.155 -10.566 1.00 97.25 217 ILE A CA 1
ATOM 1755 C C . ILE A 1 217 ? 6.519 -9.102 -10.871 1.00 97.25 217 ILE A C 1
ATOM 1757 O O . ILE A 1 217 ? 6.900 -9.539 -11.954 1.00 97.25 217 ILE A O 1
ATOM 1761 N N . SER A 1 218 ? 7.361 -8.670 -9.922 1.00 95.75 218 SER A N 1
ATOM 1762 C CA . SER A 1 218 ? 8.817 -8.585 -10.127 1.00 95.75 218 SER A CA 1
ATOM 1763 C C . SER A 1 218 ? 9.411 -9.929 -10.544 1.00 95.75 218 SER A C 1
ATOM 1765 O O . SER A 1 218 ? 10.193 -9.993 -11.489 1.00 95.75 218 SER A O 1
ATOM 1767 N N . VAL A 1 219 ? 9.007 -11.017 -9.882 1.00 96.19 219 VAL A N 1
ATOM 1768 C CA . VAL A 1 219 ? 9.446 -12.380 -10.213 1.00 96.19 219 VAL A CA 1
ATOM 1769 C C . VAL A 1 219 ? 8.940 -12.802 -11.595 1.00 96.19 219 VAL A C 1
ATOM 1771 O O . VAL A 1 219 ? 9.712 -13.331 -12.393 1.00 96.19 219 VAL A O 1
ATOM 1774 N N . SER A 1 220 ? 7.674 -12.530 -11.915 1.00 95.75 220 SER A N 1
ATOM 1775 C CA . SER A 1 220 ? 7.078 -12.913 -13.201 1.00 95.75 220 SER A CA 1
ATOM 1776 C C . SER A 1 220 ? 7.772 -12.223 -14.376 1.00 95.75 220 SER A C 1
ATOM 1778 O O . SER A 1 220 ? 8.166 -12.880 -15.340 1.00 95.75 220 SER A O 1
ATOM 1780 N N . VAL A 1 221 ? 8.003 -10.909 -14.282 1.00 94.38 221 VAL A N 1
ATOM 1781 C CA . VAL A 1 221 ? 8.685 -10.166 -15.352 1.00 94.38 221 VAL A CA 1
ATOM 1782 C C . VAL A 1 221 ? 10.197 -10.421 -15.378 1.00 94.38 221 VAL A C 1
ATOM 1784 O O . VAL A 1 221 ? 10.806 -10.317 -16.443 1.00 94.38 221 VAL A O 1
ATOM 1787 N N . TYR A 1 222 ? 10.802 -10.816 -14.251 1.00 94.19 222 TYR A N 1
ATOM 1788 C CA . TYR A 1 222 ? 12.192 -11.279 -14.206 1.00 94.19 222 TYR A CA 1
ATOM 1789 C C . TYR A 1 222 ? 12.383 -12.553 -15.036 1.00 94.19 222 TYR A C 1
ATOM 1791 O O . TYR A 1 222 ? 13.311 -12.619 -15.841 1.00 94.19 222 TYR A O 1
ATOM 1799 N N . TYR A 1 223 ? 11.479 -13.533 -14.918 1.00 94.69 223 TYR A N 1
ATOM 1800 C CA . TYR A 1 223 ? 11.542 -14.756 -15.732 1.00 94.69 223 TYR A CA 1
ATOM 1801 C C . TYR A 1 223 ? 11.324 -14.502 -17.220 1.00 94.69 223 TYR A C 1
ATOM 1803 O O . TYR A 1 223 ? 11.902 -15.195 -18.056 1.00 94.69 223 TYR A O 1
ATOM 1811 N N . LEU A 1 224 ? 10.557 -13.468 -17.558 1.00 91.81 224 LEU A N 1
ATOM 1812 C CA . LEU A 1 224 ? 10.432 -13.009 -18.936 1.00 91.81 224 LEU A CA 1
ATOM 1813 C C . LEU A 1 224 ? 11.686 -12.275 -19.444 1.00 91.81 224 LEU A C 1
ATOM 1815 O O . LEU A 1 224 ? 11.757 -11.966 -20.625 1.00 91.81 224 LEU A O 1
ATOM 1819 N N . ARG A 1 225 ? 12.705 -12.057 -18.602 1.00 90.12 225 ARG A N 1
ATOM 1820 C CA . ARG A 1 225 ? 13.930 -11.296 -18.910 1.00 90.12 225 ARG A CA 1
ATOM 1821 C C . ARG A 1 225 ? 13.671 -9.814 -19.185 1.00 90.12 225 ARG A C 1
ATOM 1823 O O . ARG A 1 225 ? 14.361 -9.199 -19.995 1.00 90.12 225 ARG A O 1
ATOM 1830 N N . SER A 1 226 ? 12.698 -9.228 -18.486 1.00 90.25 226 SER A N 1
ATOM 1831 C CA . SER A 1 226 ? 12.545 -7.772 -18.460 1.00 90.25 226 SER A CA 1
ATOM 1832 C C . SER A 1 226 ? 13.817 -7.106 -17.916 1.00 90.25 226 SER A C 1
ATOM 1834 O O . SER A 1 226 ? 14.363 -7.599 -16.925 1.00 90.25 226 SER A O 1
ATOM 1836 N N . PRO A 1 227 ? 14.276 -5.982 -18.495 1.00 89.25 227 PRO A N 1
ATOM 1837 C CA . PRO A 1 227 ? 15.404 -5.218 -17.962 1.00 89.25 227 PRO A CA 1
ATOM 1838 C C . PRO A 1 227 ? 15.086 -4.493 -16.642 1.00 89.25 227 PRO A C 1
ATOM 1840 O O . PRO A 1 227 ? 16.014 -4.152 -15.913 1.00 89.25 227 PRO A O 1
ATOM 1843 N N . TYR A 1 228 ? 13.801 -4.285 -16.318 1.00 92.25 228 TYR A N 1
ATOM 1844 C CA . TYR A 1 228 ? 13.358 -3.494 -15.156 1.00 92.25 228 TYR A CA 1
ATOM 1845 C C . TYR A 1 228 ? 12.382 -4.255 -14.234 1.00 92.25 228 TYR A C 1
ATOM 1847 O O . TYR A 1 228 ? 11.243 -3.815 -14.040 1.00 92.25 228 TYR A O 1
ATOM 1855 N N . PRO A 1 229 ? 12.742 -5.442 -13.713 1.00 94.06 229 PRO A N 1
ATOM 1856 C CA . PRO A 1 229 ? 11.797 -6.280 -12.992 1.00 94.06 229 PRO A CA 1
ATOM 1857 C C . PRO A 1 229 ? 11.332 -5.681 -11.662 1.00 94.06 229 PRO A C 1
ATOM 1859 O O . PRO A 1 229 ? 10.129 -5.682 -11.387 1.00 94.06 229 PRO A O 1
ATOM 1862 N N . VAL A 1 230 ? 12.253 -5.159 -10.846 1.00 95.12 230 VAL A N 1
ATOM 1863 C CA . VAL A 1 230 ? 11.928 -4.616 -9.518 1.00 95.12 230 VAL A CA 1
ATOM 1864 C C . VAL A 1 230 ? 11.172 -3.296 -9.652 1.00 95.12 230 VAL A C 1
ATOM 1866 O O . VAL A 1 230 ? 10.197 -3.077 -8.928 1.00 95.12 230 VAL A O 1
ATOM 1869 N N . LEU A 1 231 ? 11.586 -2.443 -10.593 1.00 94.50 231 LEU A N 1
ATOM 1870 C CA . LEU A 1 231 ? 10.953 -1.165 -10.904 1.00 94.50 231 LEU A CA 1
ATOM 1871 C C . LEU A 1 231 ? 9.516 -1.366 -11.388 1.00 94.50 231 LEU A C 1
ATOM 1873 O O . LEU A 1 231 ? 8.596 -0.766 -10.833 1.00 94.50 231 LEU A O 1
ATOM 1877 N N . LEU A 1 232 ? 9.311 -2.236 -12.384 1.00 94.31 232 LEU A N 1
ATOM 1878 C CA . LEU A 1 232 ? 7.984 -2.506 -12.937 1.00 94.31 232 LEU A CA 1
ATOM 1879 C C . LEU A 1 232 ? 7.075 -3.094 -11.857 1.00 94.31 232 LEU A C 1
ATOM 1881 O O . LEU A 1 232 ? 5.966 -2.598 -11.659 1.00 94.31 232 LEU A O 1
ATOM 1885 N N . GLY A 1 233 ? 7.554 -4.087 -11.104 1.00 96.12 233 GLY A N 1
ATOM 1886 C CA . GLY A 1 233 ? 6.788 -4.653 -10.001 1.00 96.12 233 GLY A CA 1
ATOM 1887 C C . GLY A 1 233 ? 6.395 -3.614 -8.954 1.00 96.12 233 GLY A C 1
ATOM 1888 O O . GLY A 1 233 ? 5.269 -3.658 -8.459 1.00 96.12 233 GLY A O 1
ATOM 1889 N N . LEU A 1 234 ? 7.294 -2.687 -8.611 1.00 95.50 234 LEU A N 1
ATOM 1890 C CA . LEU A 1 234 ? 7.036 -1.657 -7.604 1.00 95.50 234 LEU A CA 1
ATOM 1891 C C . LEU A 1 234 ? 5.977 -0.666 -8.093 1.00 95.50 234 LEU A C 1
ATOM 1893 O O . LEU A 1 234 ? 5.015 -0.392 -7.378 1.00 95.50 234 LEU A O 1
ATOM 1897 N N . VAL A 1 235 ? 6.110 -0.179 -9.328 1.00 94.81 235 VAL A N 1
ATOM 1898 C CA . VAL A 1 235 ? 5.147 0.751 -9.935 1.00 94.81 235 VAL A CA 1
ATOM 1899 C C . VAL A 1 235 ? 3.775 0.091 -10.097 1.00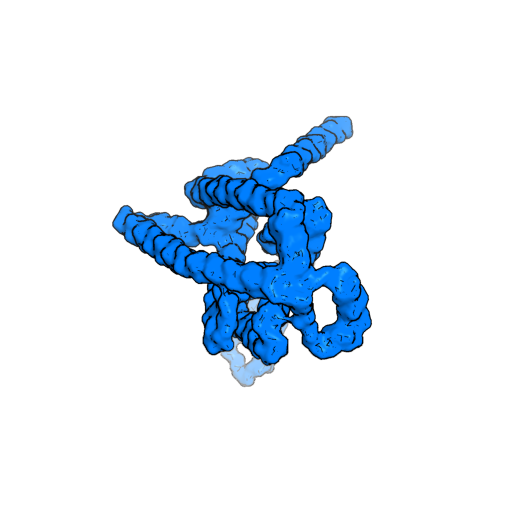 94.81 235 VAL A C 1
ATOM 1901 O O . VAL A 1 235 ? 2.759 0.697 -9.756 1.00 94.81 235 VAL A O 1
ATOM 1904 N N . VAL A 1 236 ? 3.728 -1.171 -10.537 1.00 96.25 236 VAL A N 1
ATOM 1905 C CA . VAL A 1 236 ? 2.483 -1.948 -10.629 1.00 96.25 236 VAL A CA 1
ATOM 1906 C C . VAL A 1 236 ? 1.854 -2.160 -9.254 1.00 96.25 236 VAL A C 1
ATOM 1908 O O . VAL A 1 236 ? 0.643 -1.996 -9.113 1.00 96.25 236 VAL A O 1
ATOM 1911 N N . ALA A 1 237 ? 2.642 -2.486 -8.229 1.00 95.94 237 ALA A N 1
ATOM 1912 C CA . ALA A 1 237 ? 2.131 -2.660 -6.873 1.00 95.94 237 ALA A CA 1
ATOM 1913 C C . ALA A 1 237 ? 1.574 -1.353 -6.292 1.00 95.94 237 ALA A C 1
ATOM 1915 O O . ALA A 1 237 ? 0.493 -1.373 -5.703 1.00 95.94 237 ALA A O 1
ATOM 1916 N N . LEU A 1 238 ? 2.264 -0.225 -6.501 1.00 93.12 238 LEU A N 1
ATOM 1917 C CA . LEU A 1 238 ? 1.796 1.106 -6.101 1.00 93.12 238 LEU A CA 1
ATOM 1918 C C . LEU A 1 238 ? 0.503 1.488 -6.825 1.00 93.12 238 LEU A C 1
ATOM 1920 O O . LEU A 1 238 ? -0.455 1.913 -6.183 1.00 93.12 238 LEU A O 1
ATOM 1924 N N . ALA A 1 239 ? 0.440 1.286 -8.141 1.00 92.94 239 ALA A N 1
ATOM 1925 C CA . ALA A 1 239 ? -0.769 1.536 -8.917 1.00 92.94 239 ALA A CA 1
ATOM 1926 C C . ALA A 1 239 ? -1.937 0.671 -8.422 1.00 92.94 239 ALA A C 1
ATOM 1928 O O . ALA A 1 239 ? -3.028 1.181 -8.181 1.00 92.94 239 ALA A O 1
ATOM 1929 N N . ASN A 1 240 ? -1.694 -0.617 -8.168 1.00 91.94 240 ASN A N 1
ATOM 1930 C CA . ASN A 1 240 ? -2.707 -1.562 -7.700 1.00 91.94 240 ASN A CA 1
ATOM 1931 C C . ASN A 1 240 ? -3.218 -1.276 -6.268 1.00 91.94 240 ASN A C 1
ATOM 1933 O O . ASN A 1 240 ? -4.214 -1.868 -5.842 1.00 91.94 240 ASN A O 1
ATOM 1937 N N . LEU A 1 241 ? -2.586 -0.380 -5.501 1.00 87.88 241 LEU A N 1
ATOM 1938 C CA . LEU A 1 241 ? -3.148 0.098 -4.231 1.00 87.88 241 LEU A CA 1
ATOM 1939 C C . LEU A 1 241 ? -4.375 0.987 -4.439 1.00 87.88 241 LEU A C 1
ATOM 1941 O O . LEU A 1 241 ? -5.262 0.996 -3.582 1.00 87.88 241 LEU A O 1
ATOM 1945 N N . LEU A 1 242 ? -4.449 1.697 -5.567 1.00 82.69 242 LEU A N 1
ATOM 1946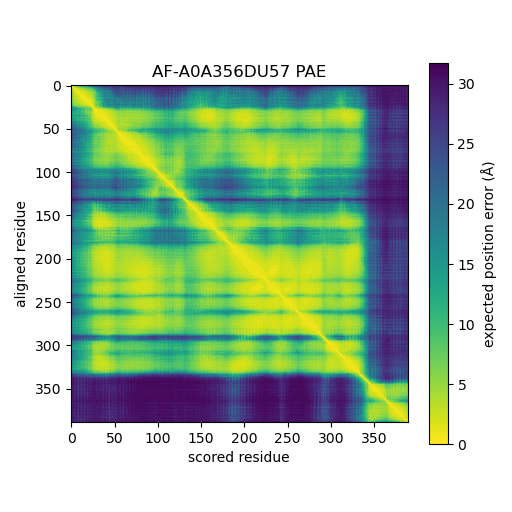 C CA . LEU A 1 242 ? -5.584 2.558 -5.867 1.00 82.69 242 LEU A CA 1
ATOM 1947 C C . LEU A 1 242 ? -6.836 1.709 -6.132 1.00 82.69 242 LEU A C 1
ATOM 1949 O O . LEU A 1 242 ? -6.822 0.829 -7.001 1.00 82.69 242 LEU A O 1
ATOM 1953 N N . PRO A 1 243 ? -7.943 1.955 -5.409 1.00 72.56 243 PRO A N 1
ATOM 1954 C CA . PRO A 1 243 ? -9.194 1.257 -5.662 1.00 72.56 243 PRO A CA 1
ATOM 1955 C C . PRO A 1 243 ? -9.685 1.536 -7.085 1.00 72.56 243 PRO A C 1
ATOM 1957 O O . PRO A 1 243 ? -9.655 2.681 -7.529 1.00 72.56 243 PRO A O 1
ATOM 1960 N N . ILE A 1 244 ? -10.185 0.497 -7.765 1.00 71.50 244 ILE A N 1
ATOM 1961 C CA . ILE A 1 244 ? -10.933 0.550 -9.041 1.00 71.50 244 ILE A CA 1
ATOM 1962 C C . ILE A 1 244 ? -10.075 0.890 -10.263 1.00 71.50 244 ILE A C 1
ATOM 1964 O O . ILE A 1 244 ? -10.119 0.172 -11.257 1.00 71.50 244 ILE A O 1
ATOM 1968 N N . ILE A 1 245 ? -9.235 1.915 -10.172 1.00 81.25 245 ILE A N 1
ATOM 1969 C CA . ILE A 1 245 ? -8.358 2.361 -11.262 1.00 81.25 245 ILE A CA 1
ATOM 1970 C C . ILE A 1 245 ? -7.013 1.612 -11.229 1.00 81.25 245 ILE A C 1
ATOM 1972 O O . ILE A 1 245 ? -6.265 1.623 -12.202 1.00 81.25 245 ILE A O 1
ATOM 1976 N N . GLY A 1 246 ? -6.699 0.910 -10.135 1.00 86.06 246 GLY A N 1
ATOM 1977 C CA . GLY A 1 246 ? -5.364 0.358 -9.914 1.00 86.06 246 GLY A CA 1
ATOM 1978 C C . GLY A 1 246 ? -4.876 -0.627 -10.977 1.00 86.06 246 GLY A C 1
ATOM 1979 O O . GLY A 1 246 ? -3.716 -0.548 -11.373 1.00 86.06 246 GLY A O 1
ATOM 1980 N N . ILE A 1 247 ? -5.748 -1.499 -11.503 1.00 90.50 247 ILE A N 1
ATOM 1981 C CA . ILE A 1 247 ? -5.382 -2.414 -12.601 1.00 90.50 247 ILE A CA 1
ATOM 1982 C C . ILE A 1 247 ? -5.109 -1.623 -13.883 1.00 90.50 247 ILE A C 1
ATOM 1984 O O . ILE A 1 247 ? -4.111 -1.868 -14.552 1.00 90.50 247 ILE A O 1
ATOM 1988 N N . VAL A 1 248 ? -5.956 -0.643 -14.207 1.00 91.88 248 VAL A N 1
ATOM 1989 C CA . VAL A 1 248 ? -5.798 0.186 -15.412 1.00 91.88 248 VAL A CA 1
ATOM 1990 C C . VAL A 1 248 ? -4.484 0.964 -15.357 1.00 91.88 248 VAL A C 1
ATOM 1992 O O . VAL A 1 248 ? -3.709 0.923 -16.309 1.00 91.88 248 VAL A O 1
ATOM 1995 N N . LEU A 1 249 ? -4.188 1.606 -14.223 1.00 92.12 249 LEU A N 1
ATOM 1996 C CA . LEU A 1 249 ? -2.924 2.316 -14.011 1.00 92.12 249 LEU A CA 1
ATOM 1997 C C . LEU A 1 249 ? -1.723 1.369 -14.067 1.00 92.12 249 LEU A C 1
ATOM 1999 O O . LEU A 1 249 ? -0.730 1.688 -14.714 1.00 92.12 249 LEU A O 1
ATOM 2003 N N . ALA A 1 250 ? -1.812 0.190 -13.448 1.00 94.81 250 ALA A N 1
ATOM 2004 C CA . ALA A 1 250 ? -0.747 -0.806 -13.498 1.00 94.81 250 ALA A CA 1
ATOM 2005 C C . ALA A 1 250 ? -0.437 -1.250 -14.936 1.00 94.81 250 ALA A C 1
ATOM 2007 O O . ALA A 1 250 ? 0.733 -1.333 -15.318 1.00 94.81 250 ALA A O 1
ATOM 2008 N N . LEU A 1 251 ? -1.467 -1.500 -15.748 1.00 94.81 251 LEU A N 1
ATOM 2009 C CA . LEU A 1 251 ? -1.305 -1.853 -17.159 1.00 94.81 251 LEU A CA 1
ATOM 2010 C C . LEU A 1 251 ? -0.751 -0.688 -17.978 1.00 94.81 251 LEU A C 1
ATOM 2012 O O . LEU A 1 251 ? 0.106 -0.911 -18.827 1.00 94.81 251 LEU A O 1
ATOM 2016 N N . LEU A 1 252 ? -1.179 0.544 -17.697 1.00 93.44 252 LEU A N 1
ATOM 2017 C CA . LEU A 1 252 ? -0.658 1.741 -18.357 1.00 93.44 252 LEU A CA 1
ATOM 2018 C C . LEU A 1 252 ? 0.840 1.914 -18.078 1.00 93.44 252 LEU A C 1
ATOM 2020 O O . LEU A 1 252 ? 1.622 2.079 -19.013 1.00 93.44 252 LEU A O 1
ATOM 2024 N N . PHE A 1 253 ? 1.266 1.801 -16.818 1.00 93.31 253 PHE A N 1
ATOM 2025 C CA . PHE A 1 253 ? 2.687 1.856 -16.470 1.00 93.31 253 PHE A CA 1
ATOM 2026 C C . PHE A 1 253 ? 3.481 0.697 -17.078 1.00 93.31 253 PHE A C 1
ATOM 2028 O O . PHE A 1 253 ? 4.591 0.900 -17.568 1.00 93.31 253 PHE A O 1
ATOM 2035 N N . THR A 1 254 ? 2.904 -0.506 -17.102 1.00 94.50 254 THR A N 1
ATOM 2036 C CA . THR A 1 254 ? 3.519 -1.673 -17.753 1.00 94.50 254 THR A CA 1
ATOM 2037 C C . THR A 1 254 ? 3.699 -1.441 -19.250 1.00 94.50 254 THR A C 1
ATOM 2039 O O . THR A 1 254 ? 4.747 -1.774 -19.795 1.00 94.50 254 THR A O 1
ATOM 2042 N N . LEU A 1 255 ? 2.708 -0.841 -19.912 1.00 91.81 255 LEU A N 1
ATOM 2043 C CA . LEU A 1 255 ? 2.778 -0.479 -21.322 1.00 91.81 255 LEU A CA 1
ATOM 2044 C C . LEU A 1 255 ? 3.879 0.558 -21.561 1.00 91.81 255 LEU A C 1
ATOM 2046 O O . LEU A 1 255 ? 4.707 0.354 -22.444 1.00 91.81 255 LEU A O 1
ATOM 2050 N N . ALA A 1 256 ? 3.940 1.617 -20.751 1.00 89.19 256 ALA A N 1
ATOM 2051 C CA . ALA A 1 256 ? 4.965 2.652 -20.874 1.00 89.19 256 ALA A CA 1
ATOM 2052 C C . ALA A 1 256 ? 6.388 2.077 -20.725 1.00 89.19 256 ALA A C 1
ATOM 2054 O O . ALA A 1 256 ? 7.233 2.278 -21.595 1.00 89.19 256 ALA A O 1
ATOM 2055 N N . ILE A 1 257 ? 6.641 1.295 -19.669 1.00 89.00 257 ILE A N 1
ATOM 2056 C CA . ILE A 1 257 ? 7.956 0.680 -19.408 1.00 89.00 257 ILE A CA 1
ATOM 2057 C C . ILE A 1 257 ? 8.281 -0.416 -20.441 1.00 89.00 257 ILE A C 1
ATOM 2059 O O . ILE A 1 257 ? 9.426 -0.562 -20.877 1.00 89.00 257 ILE A O 1
ATOM 2063 N N . GLY A 1 258 ? 7.278 -1.186 -20.866 1.00 88.25 258 GLY A N 1
ATOM 2064 C CA . GLY A 1 258 ? 7.436 -2.235 -21.873 1.00 88.25 258 GLY A CA 1
ATOM 2065 C C . GLY A 1 258 ? 7.819 -1.679 -23.245 1.00 88.25 258 GLY A C 1
ATOM 2066 O O . GLY A 1 258 ? 8.713 -2.228 -23.892 1.00 88.25 258 GLY A O 1
ATOM 2067 N N . LEU A 1 259 ? 7.206 -0.565 -23.661 1.00 87.38 259 LEU A N 1
ATOM 2068 C CA . LEU A 1 259 ? 7.530 0.119 -24.919 1.00 87.38 259 LEU A CA 1
ATOM 2069 C C . LEU A 1 259 ? 8.935 0.730 -24.917 1.00 87.38 259 LEU A C 1
ATOM 2071 O O . LEU A 1 259 ? 9.591 0.714 -25.956 1.00 87.38 259 LEU A O 1
ATOM 2075 N N . LEU A 1 260 ? 9.422 1.199 -23.762 1.00 83.62 260 LEU A N 1
ATOM 2076 C CA . LEU A 1 260 ? 10.815 1.641 -23.608 1.00 83.62 260 LEU A CA 1
ATOM 2077 C C . LEU A 1 260 ? 11.818 0.495 -23.801 1.00 83.62 260 LEU A C 1
ATOM 2079 O O . LEU A 1 260 ? 12.956 0.739 -24.188 1.00 83.62 260 LEU A O 1
ATOM 2083 N N . SER A 1 261 ? 11.403 -0.746 -23.532 1.00 80.12 261 SER A N 1
ATOM 2084 C CA . SER A 1 261 ? 12.277 -1.918 -23.618 1.00 80.12 261 SER A CA 1
ATOM 2085 C C . SER A 1 261 ? 12.332 -2.490 -25.037 1.00 80.12 261 SER A C 1
ATOM 2087 O O . SER A 1 261 ? 13.409 -2.623 -25.613 1.00 80.12 261 SER A O 1
ATOM 2089 N N . SER A 1 262 ? 11.185 -2.881 -25.606 1.00 81.56 262 SER A N 1
ATOM 2090 C CA . SER A 1 262 ? 11.111 -3.415 -26.973 1.00 81.56 262 SER A CA 1
ATOM 2091 C C . SER A 1 262 ? 9.669 -3.543 -27.461 1.00 81.56 262 SER A C 1
ATOM 2093 O O . SER A 1 262 ? 8.805 -4.093 -26.773 1.00 81.56 262 SER A O 1
ATOM 2095 N N . ILE A 1 263 ? 9.434 -3.134 -28.712 1.00 81.12 263 ILE A N 1
ATOM 2096 C CA . ILE A 1 263 ? 8.120 -3.212 -29.364 1.00 81.12 263 ILE A CA 1
ATOM 2097 C C . ILE A 1 263 ? 7.632 -4.652 -29.590 1.00 81.12 263 ILE A C 1
ATOM 2099 O O . ILE A 1 263 ? 6.435 -4.912 -29.636 1.00 81.12 263 ILE A O 1
ATOM 2103 N N . LEU A 1 264 ? 8.552 -5.608 -29.718 1.00 83.38 264 LEU A N 1
ATOM 2104 C CA . LEU A 1 264 ? 8.207 -7.018 -29.916 1.00 83.38 264 LEU A CA 1
ATOM 2105 C C . LEU A 1 264 ? 7.847 -7.700 -28.593 1.00 83.38 264 LEU A C 1
ATOM 2107 O O . LEU A 1 264 ? 7.088 -8.663 -28.570 1.00 83.38 264 LEU A O 1
ATOM 2111 N N . PHE A 1 265 ? 8.392 -7.195 -27.487 1.00 85.31 265 PHE A N 1
ATOM 2112 C CA . PHE A 1 265 ? 8.331 -7.851 -26.187 1.00 85.31 265 PHE A CA 1
ATOM 2113 C C . PHE A 1 265 ? 7.269 -7.253 -25.247 1.00 85.31 265 PHE A C 1
ATOM 2115 O O . PHE A 1 265 ? 6.750 -7.959 -24.378 1.00 85.31 265 PHE A O 1
ATOM 2122 N N . TYR A 1 266 ? 6.872 -5.987 -25.447 1.00 88.44 266 TYR A N 1
ATOM 2123 C CA . TYR A 1 266 ? 5.849 -5.334 -24.618 1.00 88.44 266 TYR A CA 1
ATOM 2124 C C . TYR A 1 266 ? 4.507 -6.091 -24.519 1.00 88.44 266 TYR A C 1
ATOM 2126 O O . TYR A 1 266 ? 3.939 -6.078 -23.424 1.00 88.44 266 TYR A O 1
ATOM 2134 N N . PRO A 1 267 ? 3.973 -6.771 -25.565 1.00 91.19 267 PRO A N 1
ATOM 2135 C CA . PRO A 1 267 ? 2.681 -7.448 -25.448 1.00 91.19 267 PRO A CA 1
ATOM 2136 C C . PRO A 1 267 ? 2.751 -8.614 -24.462 1.00 91.19 267 PRO A C 1
ATOM 2138 O O . PRO A 1 267 ? 1.796 -8.863 -23.731 1.00 91.19 267 PRO A O 1
ATOM 2141 N N . TRP A 1 268 ? 3.901 -9.292 -24.403 1.00 92.44 268 TRP A N 1
ATOM 2142 C CA . TRP A 1 268 ? 4.131 -10.416 -23.500 1.00 92.44 268 TRP A CA 1
ATOM 2143 C C . TRP A 1 268 ? 4.248 -9.957 -22.047 1.00 92.44 268 TRP A C 1
ATOM 2145 O O . TRP A 1 268 ? 3.652 -10.561 -21.156 1.00 92.44 268 TRP A O 1
ATOM 2155 N N . LEU A 1 269 ? 4.947 -8.840 -21.813 1.00 93.38 269 LEU A N 1
ATOM 2156 C CA . LEU A 1 269 ? 4.985 -8.189 -20.501 1.00 93.38 269 LEU A CA 1
ATOM 2157 C C . LEU A 1 269 ? 3.588 -7.763 -20.043 1.00 93.38 269 LEU A C 1
ATOM 2159 O O . LEU A 1 269 ? 3.195 -8.067 -18.918 1.00 93.38 269 LEU A O 1
ATOM 2163 N N . LEU A 1 270 ? 2.830 -7.098 -20.919 1.00 94.75 270 LEU A N 1
ATOM 2164 C CA . LEU A 1 270 ? 1.484 -6.621 -20.614 1.00 94.75 270 LEU A CA 1
ATOM 2165 C C . LEU A 1 270 ? 0.537 -7.784 -20.290 1.00 94.75 270 LEU A C 1
ATOM 2167 O O . LEU A 1 270 ? -0.157 -7.744 -19.275 1.00 94.75 270 LEU A O 1
ATOM 2171 N N . ALA A 1 271 ? 0.550 -8.836 -21.115 1.00 95.56 271 ALA A N 1
ATOM 2172 C CA . ALA A 1 271 ? -0.253 -10.035 -20.904 1.00 95.56 271 ALA A CA 1
ATOM 2173 C C . ALA A 1 271 ? 0.118 -10.746 -19.595 1.00 95.56 271 ALA A C 1
ATOM 2175 O O . ALA A 1 271 ? -0.767 -11.155 -18.846 1.00 95.56 271 ALA A O 1
ATOM 2176 N N . CYS A 1 272 ? 1.413 -10.847 -19.283 1.00 95.62 272 CYS A N 1
ATOM 2177 C CA . CYS A 1 272 ? 1.886 -11.448 -18.041 1.00 95.62 272 CYS A CA 1
ATOM 2178 C C . CYS A 1 272 ? 1.413 -10.670 -16.808 1.00 95.62 272 CYS A C 1
ATOM 2180 O O . CYS A 1 272 ? 0.825 -11.261 -15.904 1.00 95.62 272 CYS A O 1
ATOM 2182 N N . VAL A 1 273 ? 1.599 -9.346 -16.787 1.00 96.00 273 VAL A N 1
ATOM 2183 C CA . VAL A 1 273 ? 1.133 -8.498 -15.679 1.00 96.00 273 VAL A CA 1
ATOM 2184 C C . VAL A 1 273 ? -0.383 -8.586 -15.530 1.00 96.00 273 VAL A C 1
ATOM 2186 O O . VAL A 1 273 ? -0.874 -8.774 -14.417 1.00 96.00 273 VAL A O 1
ATOM 2189 N N . PHE A 1 274 ? -1.127 -8.513 -16.635 1.00 96.69 274 PHE A N 1
ATOM 2190 C CA . PHE A 1 274 ? -2.581 -8.650 -16.618 1.00 96.69 274 PHE A CA 1
ATOM 2191 C C . PHE A 1 274 ? -3.030 -9.996 -16.041 1.00 96.69 274 PHE A C 1
ATOM 2193 O O . PHE A 1 274 ? -3.910 -10.034 -15.178 1.00 96.69 274 PHE A O 1
ATOM 2200 N N . LEU A 1 275 ? -2.401 -11.093 -16.469 1.00 96.88 275 LEU A N 1
ATOM 2201 C CA . LEU A 1 275 ? -2.703 -12.436 -15.985 1.00 96.88 275 LEU A CA 1
ATOM 2202 C C . LEU A 1 275 ? -2.425 -12.545 -14.486 1.00 96.88 275 LEU A C 1
ATOM 2204 O O . LEU A 1 275 ? -3.304 -12.968 -13.737 1.00 96.88 275 LEU A O 1
ATOM 2208 N N . VAL A 1 276 ? -1.247 -12.117 -14.027 1.00 96.44 276 VAL A N 1
ATOM 2209 C CA . VAL A 1 276 ? -0.873 -12.182 -12.607 1.00 96.44 276 VAL A CA 1
ATOM 2210 C C . VAL A 1 276 ? -1.836 -11.357 -11.751 1.00 96.44 276 VAL A C 1
ATOM 2212 O O . VAL A 1 276 ? -2.331 -11.859 -10.741 1.00 96.44 276 VAL A O 1
ATOM 2215 N N . LEU A 1 277 ? -2.168 -10.129 -12.167 1.00 95.56 277 LEU A N 1
ATOM 2216 C CA . LEU A 1 277 ? -3.143 -9.286 -11.465 1.00 95.56 277 LEU A CA 1
ATOM 2217 C C . LEU A 1 277 ? -4.541 -9.914 -11.438 1.00 95.56 277 LEU A C 1
ATOM 2219 O O . LEU A 1 277 ? -5.209 -9.863 -10.404 1.00 95.56 277 LEU A O 1
ATOM 2223 N N . THR A 1 278 ? -4.970 -10.541 -12.534 1.00 94.75 278 THR A N 1
ATOM 2224 C CA . THR A 1 278 ? -6.265 -11.230 -12.620 1.00 94.75 278 THR A CA 1
ATOM 2225 C C . THR A 1 278 ? -6.305 -12.446 -11.697 1.00 94.75 278 THR A C 1
ATOM 2227 O O . THR A 1 278 ? -7.266 -12.614 -10.950 1.00 94.75 278 THR A O 1
ATOM 2230 N N . VAL A 1 279 ? -5.238 -13.249 -11.663 1.00 95.31 279 VAL A N 1
ATOM 2231 C CA . VAL A 1 279 ? -5.114 -14.399 -10.754 1.00 95.31 279 VAL A CA 1
ATOM 2232 C C . VAL A 1 279 ? -5.138 -13.945 -9.294 1.00 95.31 279 VAL A C 1
ATOM 2234 O O . VAL A 1 279 ? -5.881 -14.501 -8.484 1.00 95.31 279 VAL A O 1
ATOM 2237 N N . LEU A 1 280 ? -4.388 -12.894 -8.955 1.00 93.19 280 LEU A N 1
ATOM 2238 C CA . LEU A 1 280 ? -4.435 -12.274 -7.629 1.00 93.19 280 LEU A CA 1
ATOM 2239 C C . LEU A 1 280 ? -5.861 -11.819 -7.285 1.00 93.19 280 LEU A C 1
ATOM 2241 O O . LEU A 1 280 ? -6.351 -12.102 -6.191 1.00 93.19 280 LEU A O 1
ATOM 2245 N N . SER A 1 281 ? -6.547 -11.182 -8.235 1.00 90.12 281 SER A N 1
ATOM 2246 C CA . SER A 1 281 ? -7.905 -10.671 -8.050 1.00 90.12 281 SER A CA 1
ATOM 2247 C C . SER A 1 281 ? -8.968 -11.747 -7.885 1.00 90.12 281 SER A C 1
ATOM 2249 O O . SER A 1 281 ? -9.884 -11.558 -7.090 1.00 90.12 281 SER A O 1
ATOM 2251 N N . MET A 1 282 ? -8.866 -12.854 -8.614 1.00 91.12 282 MET A N 1
ATOM 2252 C CA . MET A 1 282 ? -9.871 -13.917 -8.589 1.00 91.12 282 MET A CA 1
ATOM 2253 C C . MET A 1 282 ? -9.628 -14.931 -7.469 1.00 91.12 282 MET A C 1
ATOM 2255 O O . MET A 1 282 ? -10.580 -15.410 -6.862 1.00 91.12 282 MET A O 1
ATOM 2259 N N . PHE A 1 283 ? -8.369 -15.266 -7.174 1.00 91.44 283 PHE A N 1
ATOM 2260 C CA . PHE A 1 283 ? -8.050 -16.383 -6.277 1.00 91.44 283 PHE A CA 1
ATOM 2261 C C . PHE A 1 283 ? -7.505 -15.952 -4.919 1.00 91.44 283 PHE A C 1
ATOM 2263 O O . PHE A 1 283 ? -7.752 -16.637 -3.925 1.00 91.44 283 PHE A O 1
ATOM 2270 N N . VAL A 1 284 ? -6.737 -14.861 -4.869 1.00 91.62 284 VAL A N 1
ATOM 2271 C CA . VAL A 1 284 ? -5.988 -14.476 -3.665 1.00 91.62 284 VAL A CA 1
ATOM 2272 C C . VAL A 1 284 ? -6.773 -13.466 -2.837 1.00 91.62 284 VAL A C 1
ATOM 2274 O O . VAL A 1 284 ? -7.008 -13.703 -1.651 1.00 91.62 284 VAL A O 1
ATOM 2277 N N . TRP A 1 285 ? -7.226 -12.365 -3.446 1.00 89.06 285 TRP A N 1
ATOM 2278 C CA . TRP A 1 285 ? -7.927 -11.305 -2.715 1.00 89.06 285 TRP A CA 1
ATOM 2279 C C . TRP A 1 285 ? -9.223 -11.776 -2.049 1.00 89.06 285 TRP A C 1
ATOM 2281 O O . TRP A 1 285 ? -9.349 -11.494 -0.864 1.00 89.06 285 TRP A O 1
ATOM 2291 N N . PRO A 1 286 ? -10.113 -12.567 -2.680 1.00 86.25 286 PRO A N 1
ATOM 2292 C CA . PRO A 1 286 ? -11.341 -13.022 -2.019 1.00 86.25 286 PRO A CA 1
ATOM 2293 C C . PRO A 1 286 ? -11.087 -13.926 -0.802 1.00 86.25 286 PRO A C 1
ATOM 2295 O O . PRO A 1 286 ? -11.893 -13.985 0.123 1.00 86.25 286 PRO A O 1
ATOM 2298 N N . LYS A 1 287 ? -9.947 -14.632 -0.773 1.00 86.00 287 LYS A N 1
ATOM 2299 C CA . LYS A 1 287 ? -9.565 -15.489 0.360 1.00 86.00 287 LYS A CA 1
ATOM 2300 C C . LYS A 1 287 ? -8.952 -14.696 1.513 1.00 86.00 287 LYS A C 1
ATOM 2302 O O . LYS A 1 287 ? -9.147 -15.059 2.668 1.00 86.00 287 LYS A O 1
ATOM 2307 N N . LEU A 1 288 ? -8.203 -13.635 1.206 1.00 81.56 288 LEU A N 1
ATOM 2308 C CA . LEU A 1 288 ? -7.550 -12.774 2.203 1.00 81.56 288 LEU A CA 1
ATOM 2309 C C . LEU A 1 288 ? -8.459 -11.649 2.712 1.00 81.56 288 LEU A C 1
ATOM 2311 O O . LEU A 1 288 ? -8.259 -11.140 3.813 1.00 81.56 288 LEU A O 1
ATOM 2315 N N . TYR A 1 289 ? -9.440 -11.260 1.907 1.00 75.81 289 TYR A N 1
ATOM 2316 C CA . TYR A 1 289 ? -10.376 -10.179 2.154 1.00 75.81 289 TYR A CA 1
ATOM 2317 C C . TYR A 1 289 ? -11.789 -10.725 1.947 1.00 75.81 289 TYR A C 1
ATOM 2319 O O . TYR A 1 289 ? -12.267 -10.838 0.823 1.00 75.81 289 TYR A O 1
ATOM 2327 N N . GLN A 1 290 ? -12.443 -11.101 3.044 1.00 60.88 290 GLN A N 1
ATOM 2328 C CA . GLN A 1 290 ? -13.869 -11.436 3.049 1.00 60.88 290 GLN A CA 1
ATOM 2329 C C . GLN A 1 290 ? -14.661 -10.130 3.180 1.00 60.88 290 GLN A C 1
ATOM 2331 O O . GLN A 1 290 ? -14.239 -9.277 3.960 1.00 60.88 290 GLN A O 1
ATOM 2336 N N . ASP A 1 291 ? -15.757 -9.971 2.430 1.00 57.28 291 ASP A N 1
ATOM 2337 C CA . ASP A 1 291 ? -16.603 -8.769 2.245 1.00 57.28 291 ASP A CA 1
ATOM 2338 C C . ASP A 1 291 ? -17.085 -8.055 3.530 1.00 57.28 291 ASP A C 1
ATOM 2340 O O . ASP A 1 291 ? -18.273 -7.942 3.823 1.00 57.28 291 ASP A O 1
ATOM 2344 N N . LYS A 1 292 ? -16.168 -7.514 4.334 1.00 58.84 292 LYS A N 1
ATOM 2345 C CA . LYS A 1 292 ? -16.505 -6.791 5.567 1.00 58.84 292 LYS A CA 1
ATOM 2346 C C . LYS A 1 292 ? -16.933 -5.344 5.299 1.00 58.84 292 LYS A C 1
ATOM 2348 O O . LYS A 1 292 ? -17.635 -4.761 6.122 1.00 58.84 292 LYS A O 1
ATOM 2353 N N . TRP A 1 293 ? -16.523 -4.759 4.168 1.00 62.97 293 TRP A N 1
ATOM 2354 C CA . TRP A 1 293 ? -16.713 -3.334 3.838 1.00 62.97 293 TRP A CA 1
ATOM 2355 C C . TRP A 1 293 ? -17.348 -3.161 2.459 1.00 62.97 293 TRP A C 1
ATOM 2357 O O . TRP A 1 293 ? -16.777 -2.572 1.530 1.00 62.97 293 TRP A O 1
ATOM 2367 N N . ASP A 1 294 ? -18.533 -3.747 2.317 1.00 60.34 294 ASP A N 1
ATOM 2368 C CA . ASP A 1 294 ? -19.245 -3.881 1.049 1.00 60.34 294 ASP A CA 1
ATOM 2369 C C . ASP A 1 294 ? -19.982 -2.586 0.652 1.00 60.34 294 ASP A C 1
ATOM 2371 O O . ASP A 1 294 ? -21.204 -2.477 0.660 1.00 60.34 294 ASP A O 1
ATOM 2375 N N . ALA A 1 295 ? -19.210 -1.520 0.429 1.00 69.25 295 ALA A N 1
ATOM 2376 C CA . ALA A 1 295 ? -19.702 -0.247 -0.093 1.00 69.25 295 ALA A CA 1
ATOM 2377 C C . ALA A 1 295 ? -18.723 0.335 -1.133 1.00 69.25 295 ALA A C 1
ATOM 2379 O O . ALA A 1 295 ? -18.099 1.375 -0.891 1.00 69.25 295 ALA A O 1
ATOM 2380 N N . PRO A 1 296 ? -18.541 -0.327 -2.294 1.00 73.25 296 PRO A N 1
ATOM 2381 C CA . PRO A 1 296 ? -17.679 0.177 -3.367 1.00 73.25 296 PRO A CA 1
ATOM 2382 C C . PRO A 1 296 ? -18.113 1.569 -3.854 1.00 73.25 296 PRO A C 1
ATOM 2384 O O . PRO A 1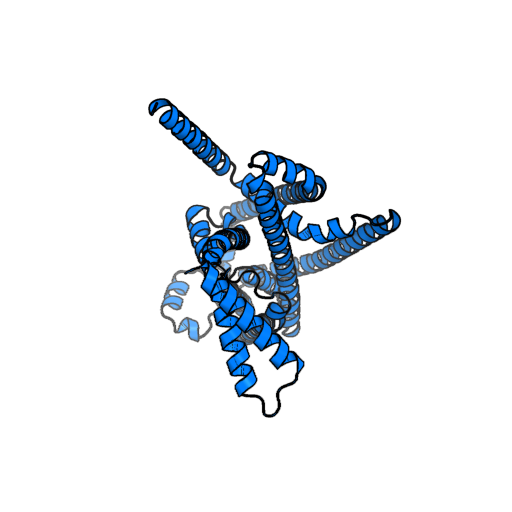 296 ? -17.264 2.414 -4.126 1.00 73.25 296 PRO A O 1
ATOM 2387 N N . ILE A 1 297 ? -19.422 1.845 -3.865 1.00 80.12 297 ILE A N 1
ATOM 2388 C CA . ILE A 1 297 ? -19.988 3.148 -4.246 1.00 80.12 297 ILE A CA 1
ATOM 2389 C C . ILE A 1 297 ? -19.588 4.239 -3.245 1.00 80.12 297 ILE A C 1
ATOM 2391 O O . ILE A 1 297 ? -19.172 5.318 -3.650 1.00 80.12 297 ILE A O 1
ATOM 2395 N N . LEU A 1 298 ? -19.654 3.961 -1.937 1.00 82.38 298 LEU A N 1
ATOM 2396 C CA . LEU A 1 298 ? -19.256 4.928 -0.909 1.00 82.38 298 LEU A CA 1
ATOM 2397 C C . LEU A 1 298 ? -17.760 5.250 -1.002 1.00 82.38 298 LEU A C 1
ATOM 2399 O O . LEU A 1 298 ? -17.367 6.406 -0.870 1.00 82.38 298 LEU A O 1
ATOM 2403 N N . ARG A 1 299 ? -16.934 4.229 -1.270 1.00 81.06 299 ARG A N 1
ATOM 2404 C CA . ARG A 1 299 ? -15.497 4.398 -1.518 1.00 81.06 299 ARG A CA 1
ATOM 2405 C C . ARG A 1 299 ? -15.242 5.299 -2.726 1.00 81.06 299 ARG A C 1
ATOM 2407 O O . ARG A 1 299 ? -14.437 6.214 -2.612 1.00 81.06 299 ARG A O 1
ATOM 2414 N N . LEU A 1 300 ? -15.941 5.071 -3.839 1.00 82.06 300 LEU A N 1
ATOM 2415 C CA . LEU A 1 300 ? -15.860 5.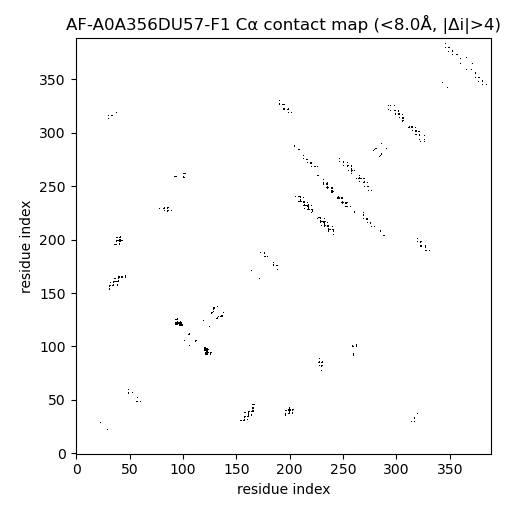913 -5.039 1.00 82.06 300 LEU A CA 1
ATOM 2416 C C . LEU A 1 300 ? -16.288 7.353 -4.781 1.00 82.06 300 LEU A C 1
ATOM 2418 O O . LEU A 1 300 ? -15.597 8.286 -5.176 1.00 82.06 300 LEU A O 1
ATOM 2422 N N . LEU A 1 301 ? -17.421 7.530 -4.110 1.00 86.44 301 LEU A N 1
ATOM 2423 C CA . LEU A 1 301 ? -17.979 8.842 -3.829 1.00 86.44 301 LEU A CA 1
ATOM 2424 C C . LEU A 1 301 ? -17.042 9.649 -2.925 1.00 86.44 301 LEU A C 1
ATOM 2426 O O . LEU A 1 301 ? -16.748 10.801 -3.224 1.00 86.44 301 LEU A O 1
ATOM 2430 N N . LEU A 1 302 ? -16.501 9.037 -1.867 1.00 84.88 302 LEU A N 1
ATOM 2431 C CA . LEU A 1 302 ? -15.510 9.692 -1.012 1.00 84.88 302 LEU A CA 1
ATOM 2432 C C . LEU A 1 302 ? -14.201 9.973 -1.747 1.00 84.88 302 LEU A C 1
ATOM 2434 O O . LEU A 1 302 ? -13.616 11.027 -1.528 1.00 84.88 302 LEU A O 1
ATOM 2438 N N . LEU A 1 303 ? -13.756 9.071 -2.626 1.00 84.00 303 LEU A N 1
ATOM 2439 C CA . LEU A 1 303 ? -12.582 9.294 -3.469 1.00 84.00 303 LEU A CA 1
ATOM 2440 C C . LEU A 1 303 ? -12.762 10.550 -4.339 1.00 84.00 303 LEU A C 1
ATOM 2442 O O . LEU A 1 303 ? -11.861 11.385 -4.385 1.00 84.00 303 LEU A O 1
ATOM 2446 N N . LEU A 1 304 ? -13.928 10.698 -4.976 1.00 85.38 304 LEU A N 1
ATOM 2447 C CA . LEU A 1 304 ? -14.250 11.847 -5.823 1.00 85.38 304 LEU A CA 1
ATOM 2448 C C . LEU A 1 304 ? -14.327 13.144 -5.007 1.00 85.38 304 LEU A C 1
ATOM 2450 O O . LEU A 1 304 ? -13.629 14.103 -5.321 1.00 85.38 304 LEU A O 1
ATOM 2454 N N . ILE A 1 305 ? -15.101 13.143 -3.914 1.00 87.25 305 ILE A N 1
ATOM 2455 C CA . ILE A 1 305 ? -15.279 14.326 -3.058 1.00 87.25 305 ILE A CA 1
ATOM 2456 C C . ILE A 1 305 ? -13.941 14.784 -2.475 1.00 87.25 305 ILE A C 1
ATOM 2458 O O . ILE A 1 305 ? -13.620 15.969 -2.521 1.00 87.25 305 ILE A O 1
ATOM 2462 N N . ILE A 1 306 ? -13.151 13.867 -1.913 1.00 85.19 306 ILE A N 1
ATOM 2463 C CA . ILE A 1 306 ? -11.868 14.202 -1.282 1.00 85.19 306 ILE A CA 1
ATOM 2464 C C . ILE A 1 306 ? -10.854 14.659 -2.334 1.00 85.19 306 ILE A C 1
ATOM 2466 O O . ILE A 1 306 ? -10.139 15.636 -2.104 1.00 85.19 306 ILE A O 1
ATOM 2470 N N . GLY A 1 307 ? -10.807 13.976 -3.481 1.00 82.44 307 GLY A N 1
ATOM 2471 C CA . GLY A 1 307 ? -9.917 14.322 -4.585 1.00 82.44 307 GLY A CA 1
ATOM 2472 C C . GLY A 1 307 ? -10.147 15.740 -5.103 1.00 82.44 307 GLY A C 1
ATOM 2473 O O . GLY A 1 307 ? -9.176 16.455 -5.343 1.00 82.44 307 GLY A O 1
ATOM 2474 N N . GLU A 1 308 ? -11.408 16.159 -5.211 1.00 85.81 308 GLU A N 1
ATOM 2475 C CA . GLU A 1 308 ? -11.784 17.494 -5.686 1.00 85.81 308 GLU A CA 1
ATOM 2476 C C . GLU A 1 308 ? -11.633 18.573 -4.603 1.00 85.81 308 GLU A C 1
ATOM 2478 O O . GLU A 1 308 ? -11.105 19.649 -4.871 1.00 85.81 308 GLU A O 1
ATOM 2483 N N . THR A 1 309 ? -12.055 18.295 -3.365 1.00 84.75 309 THR A N 1
ATOM 2484 C CA . THR A 1 309 ? -12.132 19.332 -2.315 1.00 84.75 309 THR A CA 1
ATOM 2485 C C . THR A 1 309 ? -10.839 19.526 -1.529 1.00 84.75 309 THR A C 1
ATOM 2487 O O . THR A 1 309 ? -10.499 20.650 -1.166 1.00 84.75 309 THR A O 1
ATOM 2490 N N . MET A 1 310 ? -10.124 18.441 -1.224 1.00 80.12 310 MET A N 1
ATOM 2491 C CA . MET A 1 310 ? -8.945 18.464 -0.349 1.00 80.12 310 MET A CA 1
ATOM 2492 C C . MET A 1 310 ? -7.644 18.150 -1.100 1.00 80.12 310 MET A C 1
ATOM 2494 O O . MET A 1 310 ? -6.547 18.354 -0.572 1.00 80.12 310 MET A O 1
ATOM 2498 N N . GLY A 1 311 ? -7.753 17.706 -2.353 1.00 82.25 311 GLY A N 1
ATOM 2499 C CA . GLY A 1 311 ? -6.634 17.435 -3.245 1.00 82.25 311 GLY A CA 1
ATOM 2500 C C . GLY A 1 311 ? -6.009 16.050 -3.062 1.00 82.25 311 GLY A C 1
ATOM 2501 O O . GLY A 1 311 ? -6.387 15.249 -2.206 1.00 82.25 311 GLY A O 1
ATOM 2502 N N . LEU A 1 312 ? -4.992 15.771 -3.883 1.00 78.00 312 LEU A N 1
ATOM 2503 C CA . LEU A 1 312 ? -4.437 14.424 -4.071 1.00 78.00 312 LEU A CA 1
ATOM 2504 C C . LEU A 1 312 ? -3.865 13.787 -2.789 1.00 78.00 312 LEU A C 1
ATOM 2506 O O . LEU A 1 312 ? -3.959 12.575 -2.610 1.00 78.00 312 LEU A O 1
ATOM 2510 N N . ARG A 1 313 ? -3.307 14.591 -1.872 1.00 78.88 313 ARG A N 1
ATOM 2511 C CA . ARG A 1 313 ? -2.709 14.109 -0.609 1.00 78.88 313 ARG A CA 1
ATOM 2512 C C . ARG A 1 313 ? -3.716 13.377 0.285 1.00 78.88 313 ARG A C 1
ATOM 2514 O O . ARG A 1 313 ? -3.352 12.421 0.965 1.00 78.88 313 ARG A O 1
ATOM 2521 N N . TRP A 1 314 ? -4.985 13.779 0.251 1.00 82.50 314 TRP A N 1
ATOM 2522 C CA . TRP A 1 314 ? -6.036 13.199 1.088 1.00 82.50 314 TRP A CA 1
ATOM 2523 C C . TRP A 1 314 ? -6.630 11.906 0.523 1.00 82.50 314 TRP A C 1
ATOM 2525 O O . TRP A 1 314 ? -7.312 11.173 1.240 1.00 82.50 314 TRP A O 1
ATOM 2535 N N . LEU A 1 315 ? -6.330 11.575 -0.736 1.00 83.62 315 LEU A N 1
ATOM 2536 C CA . LEU A 1 315 ? -6.874 10.403 -1.421 1.00 83.62 315 LEU A CA 1
ATOM 2537 C C . LEU A 1 315 ? -6.539 9.087 -0.701 1.00 83.62 315 LEU A C 1
ATOM 2539 O O . LEU A 1 315 ? -7.344 8.158 -0.691 1.00 83.62 315 LEU A O 1
ATOM 2543 N N . ILE A 1 316 ? -5.375 9.030 -0.043 1.00 82.69 316 ILE A N 1
ATOM 2544 C CA . ILE A 1 316 ? -4.912 7.870 0.737 1.00 82.69 316 ILE A CA 1
ATOM 2545 C C . ILE A 1 316 ? -5.876 7.557 1.895 1.00 82.69 316 ILE A C 1
ATOM 2547 O O . ILE A 1 316 ? -6.059 6.394 2.258 1.00 82.69 316 ILE A O 1
ATOM 2551 N N . LEU A 1 317 ? -6.532 8.579 2.452 1.00 84.81 317 LEU A N 1
ATOM 2552 C CA . LEU A 1 317 ? -7.481 8.444 3.558 1.00 84.81 317 LEU A CA 1
ATOM 2553 C C . LEU A 1 317 ? -8.908 8.128 3.098 1.00 84.81 317 LEU A C 1
ATOM 2555 O O . LEU A 1 317 ? -9.726 7.733 3.931 1.00 84.81 317 LEU A O 1
ATOM 2559 N N . ALA A 1 318 ? -9.218 8.236 1.803 1.00 85.81 318 ALA A N 1
ATOM 2560 C CA . ALA A 1 318 ? -10.574 8.007 1.310 1.00 85.81 318 ALA A CA 1
ATOM 2561 C C . ALA A 1 318 ? -11.111 6.599 1.650 1.00 85.81 318 ALA A C 1
ATOM 2563 O O . ALA A 1 318 ? -12.226 6.509 2.173 1.00 85.81 318 ALA A O 1
ATOM 2564 N N . PRO A 1 319 ? -10.355 5.494 1.468 1.00 85.44 319 PRO A N 1
ATOM 2565 C CA . PRO A 1 319 ? -10.863 4.172 1.831 1.00 85.44 319 PRO A CA 1
ATOM 2566 C C . PRO A 1 319 ? -11.041 3.954 3.351 1.00 85.44 319 PRO A C 1
ATOM 2568 O O . PRO A 1 319 ? -12.118 3.495 3.738 1.00 85.44 319 PRO A O 1
ATOM 2571 N N . PRO A 1 320 ? -10.081 4.308 4.237 1.00 88.00 320 PRO A N 1
ATOM 2572 C CA . PRO A 1 320 ? -10.295 4.294 5.690 1.00 88.00 320 PRO A CA 1
ATOM 2573 C C . PRO A 1 320 ? -11.517 5.100 6.149 1.00 88.00 320 PRO A C 1
ATOM 2575 O O . PRO A 1 320 ? -12.291 4.655 7.005 1.00 88.00 320 PRO A O 1
ATOM 2578 N N . LEU A 1 321 ? -11.727 6.280 5.561 1.00 88.62 321 LEU A N 1
ATOM 2579 C CA . LEU A 1 321 ? -12.886 7.115 5.865 1.00 88.62 321 LEU A CA 1
ATOM 2580 C C . LEU A 1 321 ? -14.186 6.449 5.409 1.00 88.62 321 LEU A C 1
ATOM 2582 O O . LEU A 1 321 ? -15.153 6.440 6.168 1.00 88.62 321 LEU A O 1
ATOM 2586 N N . ALA A 1 322 ? -14.200 5.815 4.236 1.00 87.69 322 ALA A N 1
ATOM 2587 C CA . ALA A 1 322 ? -15.364 5.074 3.756 1.00 87.69 322 ALA A CA 1
ATOM 2588 C C . ALA A 1 322 ? -15.761 3.939 4.705 1.00 87.69 322 ALA A C 1
ATOM 2590 O O . ALA A 1 322 ? -16.939 3.801 5.030 1.00 87.69 322 ALA A O 1
ATOM 2591 N N . ILE A 1 323 ? -14.782 3.184 5.214 1.00 87.56 323 ILE A N 1
ATOM 2592 C CA . ILE A 1 323 ? -15.009 2.132 6.217 1.00 87.56 323 ILE A CA 1
ATOM 2593 C C . ILE A 1 323 ? -15.633 2.731 7.484 1.00 87.56 323 ILE A C 1
ATOM 2595 O O . ILE A 1 323 ? -16.629 2.221 7.998 1.00 87.56 323 ILE A O 1
ATOM 2599 N N . THR A 1 324 ? -15.081 3.847 7.961 1.00 89.38 324 THR A N 1
ATOM 2600 C CA . THR A 1 324 ? -15.567 4.544 9.160 1.00 89.38 324 THR A CA 1
ATOM 2601 C C . THR A 1 324 ? -17.021 4.996 8.984 1.00 89.38 324 THR A C 1
ATOM 2603 O O . THR A 1 324 ? -17.872 4.697 9.824 1.00 89.38 324 THR A O 1
ATOM 2606 N N . VAL A 1 325 ? -17.329 5.663 7.868 1.00 89.81 325 VAL A N 1
ATOM 2607 C CA . VAL A 1 325 ? -18.679 6.148 7.543 1.00 89.81 325 VAL A CA 1
ATOM 2608 C C . VAL A 1 325 ? -19.660 4.984 7.412 1.00 89.81 325 VAL A C 1
ATOM 2610 O O . VAL A 1 325 ? -20.753 5.047 7.976 1.00 89.81 325 VAL A O 1
ATOM 2613 N N . GLN A 1 326 ? -19.267 3.897 6.744 1.00 87.75 326 GLN A N 1
ATOM 2614 C CA . GLN A 1 326 ? -20.100 2.703 6.592 1.00 87.75 326 GLN A CA 1
ATOM 2615 C C . GLN A 1 326 ? -20.452 2.078 7.949 1.00 87.75 326 GLN A C 1
ATOM 2617 O O . GLN A 1 326 ? -21.609 1.733 8.192 1.00 87.75 326 GLN A O 1
ATOM 2622 N N . ILE A 1 327 ? -19.484 1.963 8.863 1.00 87.44 327 ILE A N 1
ATOM 2623 C CA . ILE A 1 327 ? -19.714 1.400 10.203 1.00 87.44 327 ILE A CA 1
ATOM 2624 C C . ILE A 1 327 ? -20.650 2.297 11.017 1.00 87.44 327 ILE A C 1
ATOM 2626 O O . ILE A 1 327 ? -21.592 1.802 11.645 1.00 87.44 327 ILE A O 1
ATOM 2630 N N . ILE A 1 328 ? -20.441 3.615 10.975 1.00 88.88 328 ILE A N 1
ATOM 2631 C CA . ILE A 1 328 ? -21.320 4.576 11.652 1.00 88.88 328 ILE A CA 1
ATOM 2632 C C . ILE A 1 328 ? -22.744 4.462 11.097 1.00 88.88 328 ILE A C 1
ATOM 2634 O O . ILE A 1 328 ? -23.688 4.312 11.879 1.00 88.88 328 ILE A O 1
ATOM 2638 N N . TRP A 1 329 ? -22.899 4.446 9.770 1.00 86.94 329 TRP A N 1
ATOM 2639 C CA . TRP A 1 329 ? -24.192 4.300 9.104 1.00 86.94 329 TRP A CA 1
ATOM 2640 C C . TRP A 1 329 ? -24.896 2.995 9.486 1.00 86.94 329 TRP A C 1
ATOM 2642 O O . TRP A 1 329 ? -26.068 3.010 9.861 1.00 86.94 329 TRP A O 1
ATOM 2652 N N . ASN A 1 330 ? -24.185 1.868 9.485 1.00 84.44 330 ASN A N 1
ATOM 2653 C CA . ASN A 1 330 ? -24.732 0.568 9.881 1.00 84.44 330 ASN A CA 1
ATOM 2654 C C . ASN A 1 330 ? -25.157 0.549 11.361 1.00 84.44 330 ASN A C 1
ATOM 2656 O O . ASN A 1 330 ? -26.214 0.019 11.713 1.00 84.44 330 ASN A O 1
ATOM 2660 N N . SER A 1 331 ? -24.390 1.193 12.243 1.00 83.25 331 SER A N 1
ATOM 2661 C CA . SER A 1 331 ? -24.722 1.302 13.672 1.00 83.25 331 SER A CA 1
ATOM 2662 C C . SER A 1 331 ? -25.939 2.199 13.962 1.00 83.25 331 SER A C 1
ATOM 2664 O O . SER A 1 331 ? -26.576 2.093 15.022 1.00 83.25 331 SER A O 1
ATOM 2666 N N . LEU A 1 332 ? -26.251 3.117 13.042 1.00 82.25 332 LEU A N 1
ATOM 2667 C CA . LEU A 1 332 ? -27.397 4.014 13.133 1.00 82.25 332 LEU A CA 1
ATOM 2668 C C . LEU A 1 332 ? -28.632 3.405 12.461 1.00 82.25 332 LEU A C 1
ATOM 2670 O O . LEU A 1 332 ? -29.707 3.408 13.054 1.00 82.25 332 LEU A O 1
ATOM 2674 N N . SER A 1 333 ? -28.472 2.810 11.280 1.00 77.44 333 SER A N 1
ATOM 2675 C CA . SER A 1 333 ? -29.548 2.165 10.519 1.00 77.44 333 SER A CA 1
ATOM 2676 C C . SER A 1 333 ? -30.053 0.883 11.169 1.00 77.44 333 SER A C 1
ATOM 2678 O O . SER A 1 333 ? -31.245 0.615 11.110 1.00 77.44 333 SER A O 1
ATOM 2680 N N . THR A 1 334 ? -29.221 0.132 11.895 1.00 62.50 334 THR A N 1
ATOM 2681 C CA . THR A 1 334 ? -29.709 -0.963 12.756 1.00 62.50 334 THR A CA 1
ATOM 2682 C C . THR A 1 334 ? -30.725 -0.474 13.787 1.00 62.50 334 THR A C 1
ATOM 2684 O O . THR A 1 334 ? -31.638 -1.219 14.123 1.00 62.50 334 THR A O 1
ATOM 2687 N N . LYS A 1 335 ? -30.648 0.789 14.233 1.00 56.31 335 LYS A N 1
ATOM 2688 C CA . LYS A 1 335 ? -31.668 1.416 15.090 1.00 56.31 335 LYS A CA 1
ATOM 2689 C C . LYS A 1 335 ? -32.984 1.660 14.338 1.00 56.31 335 LYS A C 1
ATOM 2691 O O . LYS A 1 335 ? -34.041 1.528 14.939 1.00 56.31 335 LYS A O 1
ATOM 2696 N N . LEU A 1 336 ? -32.909 1.967 13.040 1.00 49.75 336 LEU A N 1
ATOM 2697 C CA . LEU A 1 336 ? -34.069 2.117 12.152 1.00 49.75 336 LEU A CA 1
ATOM 2698 C C . LEU A 1 336 ? -34.670 0.750 11.781 1.00 49.75 336 LEU A C 1
ATOM 2700 O O . LEU A 1 336 ? -35.881 0.586 11.795 1.00 49.75 336 LEU A O 1
ATOM 2704 N N . ARG A 1 337 ? -33.837 -0.271 11.542 1.00 46.03 337 ARG A N 1
ATOM 2705 C CA . ARG A 1 337 ? -34.271 -1.633 11.185 1.00 46.03 337 ARG A CA 1
ATOM 2706 C C . ARG A 1 337 ? -34.859 -2.403 12.375 1.00 46.03 337 ARG A C 1
ATOM 2708 O O . ARG A 1 337 ? -35.768 -3.207 12.188 1.00 46.03 337 ARG A O 1
ATOM 2715 N N . LYS A 1 338 ? -34.428 -2.091 13.607 1.00 39.00 338 LYS A N 1
ATOM 2716 C CA . LYS A 1 338 ? -35.062 -2.571 14.855 1.00 39.00 338 LYS A CA 1
ATOM 2717 C C . LYS A 1 338 ? -36.440 -1.939 15.130 1.00 39.00 338 LYS A C 1
ATOM 2719 O O . LYS A 1 338 ? -37.056 -2.286 16.131 1.00 39.00 338 LYS A O 1
ATOM 2724 N N . SER A 1 339 ? -36.925 -1.040 14.260 1.00 38.16 339 SER A N 1
ATOM 2725 C CA . SER A 1 339 ? -38.320 -0.569 14.254 1.00 38.16 339 SER A CA 1
ATOM 2726 C C . SER A 1 339 ? -39.297 -1.584 13.654 1.00 38.16 339 SER A C 1
ATOM 2728 O O . SER A 1 339 ? -40.503 -1.426 13.827 1.00 38.16 339 SER A O 1
ATOM 2730 N N . SER A 1 340 ? -38.814 -2.639 12.996 1.00 42.91 340 SER A N 1
ATOM 2731 C CA . SER A 1 340 ? -39.619 -3.847 12.804 1.00 42.91 340 SER A CA 1
ATOM 2732 C C . SER A 1 340 ? -39.647 -4.531 14.166 1.00 42.91 340 SER A C 1
ATOM 2734 O O . SER A 1 340 ? -38.710 -5.252 14.518 1.00 42.91 340 SER A O 1
ATOM 2736 N N . ARG A 1 341 ? -40.643 -4.186 14.992 1.00 44.81 341 ARG A N 1
ATOM 2737 C CA . ARG A 1 341 ? -40.915 -4.877 16.256 1.00 44.81 341 ARG A CA 1
ATOM 2738 C C . ARG A 1 341 ? -40.780 -6.383 15.982 1.00 44.81 341 ARG A C 1
ATOM 2740 O O . ARG A 1 341 ? -41.453 -6.853 15.066 1.00 44.81 341 ARG A O 1
ATOM 2747 N N . PRO A 1 342 ? -39.957 -7.162 16.713 1.00 44.53 342 PRO A N 1
ATOM 2748 C CA . PRO A 1 342 ? -40.300 -8.573 16.826 1.00 44.53 342 PRO A CA 1
ATOM 2749 C C . PRO A 1 342 ? -41.752 -8.574 17.304 1.00 44.53 342 PRO A C 1
ATOM 2751 O O . PRO A 1 342 ? -42.054 -7.818 18.230 1.00 44.53 342 PRO A O 1
ATOM 2754 N N . LEU A 1 343 ? -42.649 -9.290 16.620 1.00 49.91 343 LEU A N 1
ATOM 2755 C CA . LEU A 1 343 ? -44.019 -9.491 17.091 1.00 49.91 343 LEU A CA 1
ATOM 2756 C C . LEU A 1 343 ? -43.890 -10.019 18.530 1.00 49.91 343 LEU A C 1
ATOM 2758 O O . LEU A 1 343 ? -43.553 -11.175 18.755 1.00 49.91 343 LEU A O 1
ATOM 2762 N N . MET A 1 344 ? -43.979 -9.137 19.518 1.00 56.84 344 MET A N 1
ATOM 2763 C CA . MET A 1 344 ? -43.877 -9.474 20.930 1.00 56.84 344 MET A CA 1
ATOM 2764 C C . MET A 1 344 ? -45.300 -9.454 21.446 1.00 56.84 344 MET A C 1
ATOM 2766 O O . MET A 1 344 ? -45.989 -8.446 21.302 1.00 56.84 344 MET A O 1
ATOM 2770 N N . GLY A 1 345 ? -45.721 -10.577 22.020 1.00 66.62 345 GLY A N 1
ATOM 2771 C CA . GLY A 1 345 ? -47.087 -10.789 22.476 1.00 66.62 345 GLY A CA 1
ATOM 2772 C C . GLY A 1 345 ? -47.875 -11.718 21.555 1.00 66.62 345 GLY A C 1
ATOM 2773 O O . GLY A 1 345 ? -47.317 -12.517 20.810 1.00 66.62 345 GLY A O 1
ATOM 2774 N N . PHE A 1 346 ? -49.192 -11.612 21.643 1.00 64.38 346 PHE A N 1
ATOM 2775 C CA . PHE A 1 346 ? -50.164 -12.567 21.123 1.00 64.38 346 PHE A CA 1
ATOM 2776 C C . PHE A 1 346 ? -50.022 -12.930 19.628 1.00 64.38 346 PHE A C 1
ATOM 2778 O O . PHE A 1 346 ? -50.202 -14.086 19.247 1.00 64.38 346 PHE A O 1
ATOM 2785 N N . GLU A 1 347 ? -49.621 -11.980 18.779 1.00 69.12 347 GLU A N 1
ATOM 2786 C CA . GLU A 1 347 ? -49.479 -12.211 17.334 1.00 69.12 347 GLU A CA 1
ATOM 2787 C C . GLU A 1 347 ? -48.339 -13.176 16.966 1.00 69.12 347 GLU A C 1
ATOM 2789 O O . GLU A 1 347 ? -48.483 -13.942 16.014 1.00 69.12 347 GLU A O 1
ATOM 2794 N N . SER A 1 348 ? -47.225 -13.213 17.712 1.00 70.06 348 SER A N 1
ATOM 2795 C CA . SER A 1 348 ? -46.173 -14.212 17.443 1.00 70.06 348 SER A CA 1
ATOM 2796 C C . SER A 1 348 ? -46.539 -15.605 17.931 1.00 70.06 348 SER A C 1
ATOM 2798 O O . SER A 1 348 ? -46.084 -16.582 17.339 1.00 70.06 348 SER A O 1
ATOM 2800 N N . LEU A 1 349 ? -47.381 -15.705 18.964 1.00 71.75 349 LEU A N 1
ATOM 2801 C CA . LEU A 1 349 ? -47.921 -16.982 19.427 1.00 71.75 349 LEU A CA 1
ATOM 2802 C C . LEU A 1 349 ? -48.878 -17.577 18.390 1.00 71.75 349 LEU A C 1
ATOM 2804 O O . LEU A 1 349 ? -48.719 -18.746 18.049 1.00 71.75 349 LEU A O 1
ATOM 2808 N N . LYS A 1 350 ? -49.778 -16.767 17.810 1.00 75.00 350 LYS A N 1
ATOM 2809 C CA . LYS A 1 350 ? -50.648 -17.191 16.696 1.00 75.00 350 LYS A CA 1
ATOM 2810 C C . LYS A 1 350 ? -49.850 -17.648 15.474 1.00 75.00 350 LYS A C 1
ATOM 2812 O O . LYS A 1 350 ? -50.114 -18.714 14.932 1.00 75.00 350 LYS A O 1
ATOM 2817 N N . LEU A 1 351 ? -48.826 -16.892 15.081 1.00 76.94 351 LEU A N 1
ATOM 2818 C CA . LEU A 1 351 ? -47.999 -17.243 13.922 1.00 76.94 351 LEU A CA 1
ATOM 2819 C C . LEU A 1 351 ? -47.175 -18.524 14.166 1.00 76.94 351 LEU A C 1
ATOM 2821 O O . LEU A 1 351 ? -47.010 -19.349 13.269 1.00 76.94 351 LEU A O 1
ATOM 2825 N N . HIS A 1 352 ? -46.676 -18.732 15.390 1.00 75.25 352 HIS A N 1
ATOM 2826 C CA . HIS A 1 352 ? -45.982 -19.971 15.752 1.00 75.25 352 HIS A CA 1
ATOM 2827 C C . HIS A 1 352 ? -46.931 -21.180 15.810 1.00 75.25 352 HIS A C 1
ATOM 2829 O O . HIS A 1 352 ? -46.544 -22.263 15.373 1.00 75.25 352 HIS A O 1
ATOM 2835 N N . GLN A 1 353 ? -48.167 -20.990 16.288 1.00 79.81 353 GLN A N 1
ATOM 2836 C CA . GLN A 1 353 ? -49.236 -21.994 16.260 1.00 79.81 353 GLN A CA 1
ATOM 2837 C C . GLN A 1 353 ? -49.551 -22.433 14.829 1.00 79.81 353 GLN A C 1
ATOM 2839 O O . GLN A 1 353 ? -49.586 -23.628 14.546 1.00 79.81 353 GLN A O 1
ATOM 2844 N N . GLU A 1 354 ? -49.738 -21.469 13.927 1.00 79.50 354 GLU A N 1
ATOM 2845 C CA . GLU A 1 354 ? -50.089 -21.714 12.529 1.00 79.50 354 GLU A CA 1
ATOM 2846 C C . GLU A 1 354 ? -48.983 -22.513 11.822 1.00 79.50 354 GLU A C 1
ATOM 2848 O O . GLU A 1 354 ? -49.247 -23.582 11.269 1.00 79.50 354 GLU A O 1
ATOM 2853 N N . ASN A 1 355 ? -47.725 -22.094 11.984 1.00 79.44 355 ASN A N 1
ATOM 2854 C CA . ASN A 1 355 ? -46.568 -22.798 11.423 1.00 79.44 355 ASN A CA 1
ATOM 2855 C C . ASN A 1 355 ? -46.384 -24.215 11.995 1.00 79.44 355 ASN A C 1
ATOM 2857 O O . ASN A 1 355 ? -46.038 -25.135 11.255 1.00 79.44 355 ASN A O 1
ATOM 2861 N N . LEU A 1 356 ? -46.603 -24.412 13.301 1.00 74.44 356 LEU A N 1
ATOM 2862 C CA . LEU A 1 356 ? -46.524 -25.741 13.920 1.00 74.44 356 LEU A CA 1
ATOM 2863 C C . LEU A 1 356 ? -47.671 -26.649 13.472 1.00 74.44 356 LEU A C 1
ATOM 2865 O O . LEU A 1 356 ? -47.441 -27.835 13.253 1.00 74.44 356 LEU A O 1
ATOM 2869 N N . SER A 1 357 ? -48.881 -26.107 13.314 1.00 75.38 357 SER A N 1
ATOM 2870 C CA . SER A 1 357 ? -50.043 -26.865 12.841 1.00 75.38 357 SER A CA 1
ATOM 2871 C C . SER A 1 357 ? -49.868 -27.345 11.398 1.00 75.38 357 SER A C 1
ATOM 2873 O O . SER A 1 357 ? -50.151 -28.506 11.110 1.00 75.38 357 SER A O 1
ATOM 2875 N N . GLN A 1 358 ? -49.308 -26.500 10.525 1.00 77.06 358 GLN A N 1
ATOM 2876 C CA . GLN A 1 358 ? -48.974 -26.867 9.149 1.00 77.06 358 GLN A CA 1
ATOM 2877 C C . GLN A 1 358 ? -47.866 -27.923 9.103 1.00 77.06 358 GLN A C 1
ATOM 2879 O O . GLN A 1 358 ? -48.045 -28.966 8.484 1.00 77.06 358 GLN A O 1
ATOM 2884 N N . ALA A 1 359 ? -46.769 -27.719 9.840 1.00 73.06 359 ALA A N 1
ATOM 2885 C CA . ALA A 1 359 ? -45.660 -28.676 9.878 1.00 73.06 359 ALA A CA 1
ATOM 2886 C C . ALA A 1 359 ? -46.060 -30.054 10.442 1.00 73.06 359 ALA A C 1
ATOM 2888 O O . ALA A 1 359 ? -45.437 -31.061 10.118 1.00 73.06 359 ALA A O 1
ATOM 2889 N N . ILE A 1 360 ? -47.084 -30.103 11.298 1.00 72.88 360 ILE A N 1
ATOM 2890 C CA . ILE A 1 360 ? -47.658 -31.343 11.830 1.00 72.88 360 ILE A CA 1
ATOM 2891 C C . ILE A 1 360 ? -48.593 -32.018 10.816 1.00 72.88 360 ILE A C 1
ATOM 2893 O O . ILE A 1 360 ? -48.592 -33.245 10.737 1.00 72.88 360 ILE A O 1
ATOM 2897 N N . GLY A 1 361 ? -49.346 -31.246 10.027 1.00 72.44 361 GLY A N 1
ATOM 2898 C CA . GLY A 1 361 ? -50.196 -31.768 8.950 1.00 72.44 361 GLY A CA 1
ATOM 2899 C C . GLY A 1 361 ? -49.416 -32.470 7.832 1.00 72.44 361 GLY A C 1
ATOM 2900 O O . GLY A 1 361 ? -49.942 -33.389 7.211 1.00 72.44 361 GLY A O 1
ATOM 2901 N N . ASP A 1 362 ? -48.151 -32.090 7.638 1.00 71.25 362 ASP A N 1
ATOM 2902 C CA . ASP A 1 362 ? -47.259 -32.661 6.621 1.00 71.25 362 ASP A CA 1
ATOM 2903 C C . ASP A 1 362 ? -46.521 -33.940 7.081 1.00 71.25 362 ASP A C 1
ATOM 2905 O O . ASP A 1 362 ? -45.756 -34.529 6.312 1.00 71.25 362 ASP A O 1
ATOM 2909 N N . LEU A 1 363 ? -46.714 -34.390 8.329 1.00 75.38 363 LEU A N 1
ATOM 2910 C CA . LEU A 1 363 ? -46.040 -35.570 8.884 1.00 75.38 363 LEU A CA 1
ATOM 2911 C C . LEU A 1 363 ? -46.936 -36.817 8.849 1.00 75.38 363 LEU A C 1
ATOM 2913 O O . LEU A 1 363 ? -48.027 -36.837 9.407 1.00 75.38 363 LEU A O 1
ATOM 2917 N N . GLU A 1 364 ? -46.412 -37.909 8.285 1.00 62.22 364 GLU A N 1
ATOM 2918 C CA . GLU A 1 364 ? -47.106 -39.203 8.145 1.00 62.22 364 GLU A CA 1
ATOM 2919 C C . GLU A 1 364 ? -47.343 -39.916 9.498 1.00 62.22 364 GLU A C 1
ATOM 2921 O O . GLU A 1 364 ? -48.275 -40.703 9.649 1.00 62.22 364 GLU A O 1
ATOM 2926 N N . SER A 1 365 ? -46.539 -39.599 10.524 1.00 61.19 365 SER A N 1
ATOM 2927 C CA . SER A 1 365 ? -46.781 -40.005 11.914 1.00 61.19 365 SER A CA 1
ATOM 2928 C C . SER A 1 365 ? -46.264 -38.952 12.898 1.00 61.19 365 SER A C 1
ATOM 2930 O O . SER A 1 365 ? -45.060 -38.693 12.969 1.00 61.19 365 SER A O 1
ATOM 2932 N N . THR A 1 366 ? -47.159 -38.357 13.684 1.00 69.06 366 THR A N 1
ATOM 2933 C CA . THR A 1 366 ? -46.830 -37.304 14.654 1.00 69.06 366 THR A CA 1
ATOM 2934 C C . THR A 1 366 ? -46.299 -37.854 15.981 1.00 69.06 366 THR A C 1
ATOM 2936 O O . THR A 1 366 ? -47.001 -38.618 16.648 1.00 69.06 366 THR A O 1
ATOM 2939 N N . PRO A 1 367 ? -45.110 -37.418 16.440 1.00 78.06 367 PRO A N 1
ATOM 2940 C CA . PRO A 1 367 ? -44.608 -37.746 17.770 1.00 78.06 367 PRO A CA 1
ATOM 2941 C C . PRO A 1 367 ? -45.511 -37.188 18.891 1.00 78.06 367 PRO A C 1
ATOM 2943 O O . PRO A 1 367 ? -45.901 -36.019 18.833 1.00 78.06 367 PRO A O 1
ATOM 2946 N N . PRO A 1 368 ? -45.768 -37.946 19.975 1.00 72.75 368 PRO A N 1
ATOM 2947 C CA . PRO A 1 368 ? -46.680 -37.542 21.057 1.00 72.75 368 PRO A CA 1
ATOM 2948 C C . PRO A 1 368 ? -46.220 -36.297 21.841 1.00 72.75 368 PRO A C 1
ATOM 2950 O O . PRO A 1 368 ? -47.011 -35.613 22.488 1.00 72.75 368 PRO A O 1
ATOM 2953 N N . ALA A 1 369 ? -44.928 -35.963 21.784 1.00 73.06 369 ALA A N 1
ATOM 2954 C CA . ALA A 1 369 ? -44.404 -34.732 22.370 1.00 73.06 369 ALA A CA 1
ATOM 2955 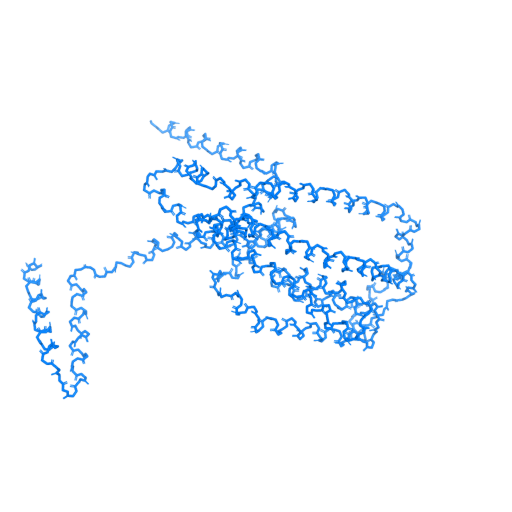C C . ALA A 1 369 ? -44.839 -33.478 21.587 1.00 73.06 369 ALA A C 1
ATOM 2957 O O . ALA A 1 369 ? -45.079 -32.430 22.185 1.00 73.06 369 ALA A O 1
ATOM 2958 N N . LEU A 1 370 ? -44.962 -33.580 20.259 1.00 74.44 370 LEU A N 1
ATOM 2959 C CA . LEU A 1 370 ? -45.374 -32.471 19.393 1.00 74.44 370 LEU A CA 1
ATOM 2960 C C . LEU A 1 370 ? -46.868 -32.180 19.538 1.00 74.44 370 LEU A C 1
ATOM 2962 O O . LEU A 1 370 ? -47.243 -31.014 19.638 1.00 74.44 370 LEU A O 1
ATOM 2966 N N . THR A 1 371 ? -47.699 -33.218 19.660 1.00 75.69 371 THR A N 1
ATOM 2967 C CA . THR A 1 371 ? -49.130 -33.059 19.955 1.00 75.69 371 THR A CA 1
ATOM 2968 C C . THR A 1 371 ? -49.346 -32.408 21.318 1.00 75.69 371 THR A C 1
ATOM 2970 O O . THR A 1 371 ? -50.098 -31.446 21.411 1.00 75.69 371 THR A O 1
ATOM 2973 N N . ASN A 1 372 ? -48.625 -32.836 22.362 1.00 79.69 372 ASN A N 1
ATOM 2974 C CA . ASN A 1 372 ? -48.721 -32.211 23.688 1.00 79.69 372 ASN A CA 1
ATOM 2975 C C . ASN A 1 372 ? -48.293 -30.736 23.686 1.00 79.69 372 ASN A C 1
ATOM 2977 O O . ASN A 1 372 ? -48.932 -29.907 24.336 1.00 79.69 372 ASN A O 1
ATOM 2981 N N . ASN A 1 373 ? -47.233 -30.394 22.950 1.00 80.25 373 ASN A N 1
ATOM 2982 C CA . ASN A 1 373 ? -46.785 -29.008 22.829 1.00 80.25 373 ASN A CA 1
ATOM 2983 C C . ASN A 1 373 ? -47.787 -28.142 22.054 1.00 80.25 373 ASN A C 1
ATOM 2985 O O . ASN A 1 373 ? -48.042 -27.015 22.471 1.00 80.25 373 ASN A O 1
ATOM 2989 N N . LEU A 1 374 ? -48.392 -28.666 20.982 1.00 80.75 374 LEU A N 1
ATOM 2990 C CA . LEU A 1 374 ? -49.416 -27.952 20.218 1.00 80.75 374 LEU A CA 1
ATOM 2991 C C . LEU A 1 374 ? -50.690 -27.736 21.046 1.00 80.75 374 LEU A C 1
ATOM 2993 O O . LEU A 1 374 ? -51.203 -26.621 21.083 1.00 80.75 374 LEU A O 1
ATOM 2997 N N . THR A 1 375 ? -51.147 -28.745 21.791 1.00 82.62 375 THR A N 1
ATOM 2998 C CA . THR A 1 375 ? -52.297 -28.610 22.702 1.00 82.62 375 THR A CA 1
ATOM 2999 C C . THR A 1 375 ? -52.046 -27.545 23.768 1.00 82.62 375 THR A C 1
ATOM 3001 O O . THR A 1 375 ? -52.897 -26.691 24.010 1.00 82.62 375 THR A O 1
ATOM 3004 N N . ARG A 1 376 ? -50.852 -27.544 24.374 1.00 80.81 376 ARG A N 1
ATOM 3005 C CA . ARG A 1 376 ? -50.476 -26.544 25.381 1.00 80.81 376 ARG A CA 1
ATOM 3006 C C . ARG A 1 376 ? -50.399 -25.135 24.794 1.00 80.81 376 ARG A C 1
ATOM 3008 O O . ARG A 1 376 ? -50.767 -24.173 25.461 1.00 80.81 376 ARG A O 1
ATOM 3015 N N . LEU A 1 377 ? -49.927 -25.008 23.557 1.00 81.75 377 LEU A N 1
ATOM 3016 C CA . LEU A 1 377 ? -49.840 -23.725 22.871 1.00 81.75 377 LEU A CA 1
ATOM 3017 C C . LEU A 1 377 ? -51.227 -23.196 22.473 1.00 81.75 377 LEU A C 1
ATOM 3019 O O . LEU A 1 377 ? -51.478 -22.009 22.658 1.00 81.75 377 LEU A O 1
ATOM 3023 N N . ASN A 1 378 ? -52.143 -24.066 22.036 1.00 82.81 378 ASN A N 1
ATOM 3024 C CA . ASN A 1 378 ? -53.545 -23.708 21.790 1.00 82.81 378 ASN A CA 1
ATOM 3025 C C . ASN A 1 378 ? -54.211 -23.155 23.057 1.00 82.81 378 ASN A C 1
ATOM 3027 O O . ASN A 1 378 ? -54.820 -22.092 23.004 1.00 82.81 378 ASN A O 1
ATOM 3031 N N . GLN A 1 379 ? -54.031 -23.828 24.199 1.00 85.06 379 GLN A N 1
ATOM 3032 C CA . GLN A 1 379 ? -54.596 -23.382 25.475 1.00 85.06 379 GLN A CA 1
ATOM 3033 C C . GLN A 1 379 ? -54.063 -22.000 25.889 1.00 85.06 379 GLN A C 1
ATOM 3035 O O . GLN A 1 379 ? -54.832 -21.139 26.299 1.00 85.06 379 GLN A O 1
ATOM 3040 N N . LEU A 1 380 ? -52.759 -21.757 25.728 1.00 80.62 380 LEU A N 1
ATOM 3041 C CA . LEU A 1 380 ? -52.152 -20.457 26.038 1.00 80.62 380 LEU A CA 1
ATOM 3042 C C . LEU A 1 380 ? -52.637 -19.335 25.105 1.00 80.62 380 LEU A C 1
ATOM 3044 O O . LEU A 1 380 ? -52.746 -18.188 25.533 1.00 80.62 380 LEU A O 1
ATOM 3048 N N . VAL A 1 381 ? -52.918 -19.644 23.836 1.00 80.50 381 VAL A N 1
ATOM 3049 C CA . VAL A 1 381 ? -53.511 -18.688 22.887 1.00 80.50 381 VAL A CA 1
ATOM 3050 C C . VAL A 1 381 ? -54.970 -18.395 23.256 1.00 80.50 381 VAL A C 1
ATOM 3052 O O . VAL A 1 381 ? -55.412 -17.253 23.159 1.00 80.50 381 VAL A O 1
ATOM 3055 N N . GLU A 1 382 ? -55.718 -19.389 23.721 1.00 82.81 382 GLU A N 1
ATOM 3056 C CA . GLU A 1 382 ? -57.114 -19.221 24.131 1.00 82.81 382 GLU A CA 1
ATOM 3057 C C . GLU A 1 382 ? -57.250 -18.423 25.438 1.00 82.81 382 GLU A C 1
ATOM 3059 O O . GLU A 1 382 ? -58.013 -17.458 25.486 1.00 82.81 382 GLU A O 1
ATOM 3064 N N . GLU A 1 383 ? -56.430 -18.729 26.450 1.00 81.31 383 GLU A N 1
ATOM 3065 C CA . GLU A 1 383 ? -56.331 -17.947 27.694 1.00 81.31 383 GLU A CA 1
ATOM 3066 C C . GLU A 1 383 ? -55.899 -16.499 27.426 1.00 81.31 383 GLU A C 1
ATOM 3068 O O . GLU A 1 383 ? -56.397 -15.567 28.058 1.00 81.31 383 GLU A O 1
ATOM 3073 N N . ALA A 1 384 ? -54.993 -16.286 26.467 1.00 75.56 384 ALA A N 1
ATOM 3074 C CA . ALA A 1 384 ? -54.588 -14.943 26.077 1.00 75.56 384 ALA A CA 1
ATOM 3075 C C . ALA A 1 384 ? -55.715 -14.185 25.355 1.00 75.56 384 ALA A C 1
ATOM 3077 O O . ALA A 1 384 ? -55.923 -13.016 25.663 1.00 75.56 384 ALA A O 1
ATOM 3078 N N . ASN A 1 385 ? -56.467 -14.825 24.449 1.00 78.44 385 ASN A N 1
ATOM 3079 C CA . ASN A 1 385 ? -57.634 -14.217 23.788 1.00 78.44 385 ASN A CA 1
ATOM 3080 C C . ASN A 1 385 ? -58.680 -13.743 24.810 1.00 78.44 385 ASN A C 1
ATOM 3082 O O . ASN A 1 385 ? -59.141 -12.612 24.717 1.00 78.44 385 ASN A O 1
ATOM 3086 N N . GLN A 1 386 ? -58.986 -14.562 25.822 1.00 79.75 386 GLN A N 1
ATOM 3087 C CA . GLN A 1 386 ? -59.937 -14.212 26.890 1.00 79.75 386 GLN A CA 1
ATOM 3088 C C . GLN A 1 386 ? -59.503 -13.013 27.744 1.00 79.75 386 GLN A C 1
ATOM 3090 O O . GLN A 1 386 ? -60.326 -12.425 28.434 1.00 79.75 386 GLN A O 1
ATOM 3095 N N . TYR A 1 387 ? -58.213 -12.680 27.741 1.00 72.00 387 TYR A N 1
ATOM 3096 C CA . TYR A 1 387 ? -57.667 -11.518 28.442 1.00 72.00 387 TYR A CA 1
ATOM 3097 C C . TYR A 1 387 ? -57.658 -10.242 27.584 1.00 72.00 387 TYR A C 1
ATOM 3099 O O . TYR A 1 387 ? -57.431 -9.157 28.126 1.00 72.00 387 TYR A O 1
ATOM 3107 N N . PHE A 1 388 ? -57.810 -10.371 26.261 1.00 62.66 388 PHE A N 1
ATOM 3108 C CA . PHE A 1 388 ? -57.804 -9.260 25.303 1.00 62.66 388 PHE A CA 1
ATOM 3109 C C . PHE A 1 388 ? -59.210 -8.841 24.837 1.00 62.66 388 PHE A C 1
ATOM 3111 O O . PHE A 1 388 ? -59.343 -7.699 24.391 1.00 62.66 388 PHE A O 1
ATOM 3118 N N . ASP A 1 389 ? -60.210 -9.722 24.955 1.00 52.62 389 ASP A N 1
ATOM 3119 C CA . ASP A 1 389 ? -61.650 -9.411 24.871 1.00 52.62 389 ASP A CA 1
ATOM 3120 C C . ASP A 1 389 ? -62.190 -8.909 26.223 1.00 52.62 389 ASP A C 1
ATOM 3122 O O . ASP A 1 389 ? -63.058 -8.000 26.215 1.00 52.62 389 ASP A O 1
#

pLDDT: mean 81.73, std 11.03, range [38.16, 97.25]

Radius of gyration: 30.58 Å; Cα contacts (8 Å, |Δi|>4): 265; chains: 1; bounding box: 83×75×67 Å

Secondary structure (DSSP, 8-state):
-HHHHHHHHHHHHHHHHHHHHHHHHTHHHHHHHHHHHHHHHHHHHHHHHHTT--HHHHHHHHHHHHHHHHHHHHHHHHHHHHHHHHHHHHHHHHHT--S----HHHHTSHHHHHHHHHSPPHHHHHHHHHTSGGGTHHHHHHHHHHHHHHHHHHHHHHHHHHHHHHHHHHHHHHHHHHTS-HHHHHHHHHHHHHHHHHHHHHHHHHHHHHHHHHHHHHHHHHHTT-S-HHHHHHHHHHHHHSTTTHHHHHHHHHHHHHHHH-TTTHHHHHHHHHHHHHHIIIIIHHHH--SSS--HHHHHHHHHHHHHHT-GGGGGGHHHHHHHHHHHHHHHHHHHHTTS----SHHHHHHHHHHHHHHHHT-SS--HHHHHHHHHHHHHHHHHHHHH-

Sequence (389 aa):
MDNKRAFTYAAAFSVVALTVFILWQVNEVVIYFLLSLVLGAIIRPFADYLKGKSRIQIILSIAGLLLVIAGLGYFLYLNMMRLSKEVNLMVNTISNLKRWFLPVWLERLGFARSLLELLPPPGELFDIATNDGGKILMPVLQNISTNLVTILSGLVVIIFLSIYWTGSQDRFERLWLSLLSVERRQKARTIWRQIDASLGDYGRFLLVKFFLTWILISVSVYYLRSPYPVLLGLVVALANLLPIIGIVLALLFTLAIGLLSSILFYPWLLACVFLVLTVLSMFVWPKLYQDKWDAPILRLLLLLIIGETMGLRWLILAPPLAITVQIIWNSLSTKLRKSSRPLMGFESLKLHQENLSQAIGDLESTPPALTNNLTRLNQLVEEANQYFD

Solvent-accessible surface area (backbone atoms only — not comparable to full-atom values): 20784 Å² total; per-residue (Å²): 122,63,68,63,53,53,49,52,52,51,50,52,48,49,53,50,50,51,49,51,50,51,48,58,77,41,44,68,59,51,51,37,51,53,52,10,52,37,50,18,28,43,48,36,67,60,58,56,67,48,61,92,52,54,75,66,56,42,52,51,52,49,52,50,49,51,51,51,51,50,52,50,50,51,53,49,51,56,50,48,62,48,32,53,51,33,50,52,51,49,52,52,51,41,48,69,24,78,58,83,71,73,55,74,76,49,66,69,36,71,67,47,50,60,47,56,77,71,46,73,36,49,16,56,50,41,42,48,38,58,74,76,9,62,75,56,42,44,57,50,53,48,50,48,52,55,47,48,53,50,50,52,54,47,50,51,53,20,50,54,48,11,52,52,47,58,76,40,42,74,62,51,55,51,57,63,40,64,80,42,58,77,84,50,32,62,57,49,51,53,51,51,52,52,43,40,53,48,36,10,53,50,48,48,47,49,53,50,52,34,54,52,42,20,51,51,41,16,53,54,37,40,76,72,64,48,86,44,22,61,52,52,11,46,53,31,18,58,29,52,66,42,78,92,52,7,64,59,47,21,51,50,53,42,46,55,58,23,38,75,72,32,82,86,51,24,63,58,54,42,51,48,52,52,50,52,52,47,48,41,58,69,64,46,43,56,74,77,49,66,87,81,72,86,45,70,66,52,31,51,51,40,34,53,53,36,39,72,74,70,28,73,84,48,42,78,49,19,58,60,48,34,51,42,53,51,51,53,48,51,68,52,46,52,61,60,60,60,66,61,64,72,69,77,60,71,68,39,53,52,52,50,49,52,56,50,54,53,61,51,71,75,43,96,73,77,57,73,67,59,56,54,51,50,54,52,49,51,50,54,52,51,59,49,48,69,73,74,110